Protein AF-A0A534K4I9-F1 (afdb_monomer)

Secondary structure (DSSP, 8-state):
--------------HHHHHHHHHHHHHHHHHHHHHHHHHHHHHHHHHHHHHHHHHHHHHHHHHHHHHHHHHHHHHHHHHHHHHHHHHHHHHHHHHHHHHHHHHHHHHHHHHHHHHHHHHHHHHHHHHHHHHHHHHHHHHHHHHHHHHHHHHHHHHHHHHHHHHHHHHHHHHHHHHHHHHHHHHHHHHHHHHHHHHHHHHHHHHHHHHHHHHHHHHHHHHHHHHHHHHHHHHHHHHHHHHHHHHHHHHHHHHHHHHHHHHHHHHHHHTTT-------------------------------------------SSSTTGGGGG--S----HHHHHHHHHHHHHHHHHHHHTT-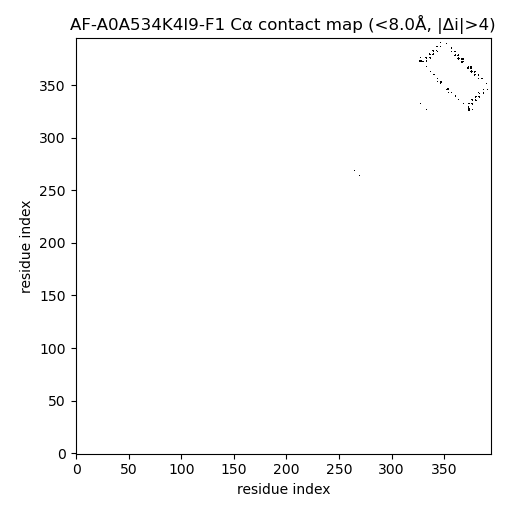--HHHHHHHHHHHHHHHTT-HHHHHHHHHHHHHHHHHHHHHT-

Mean predicted aligned error: 21.3 Å

pLDDT: mean 82.55, std 21.27, range [32.34, 98.69]

Solvent-accessible surface area (backbone atoms only — not comparable to full-atom values): 22653 Å² total; per-residue (Å²): 133,88,86,89,86,84,88,85,82,87,82,89,80,68,70,72,55,63,50,47,57,51,47,50,52,47,50,50,52,46,49,51,47,52,48,50,49,51,50,53,49,52,49,48,57,45,53,57,43,54,49,52,53,48,50,51,50,52,54,48,48,52,50,52,48,58,49,48,54,52,49,52,54,53,47,51,53,48,52,51,49,50,52,51,50,53,49,54,52,49,56,49,51,54,50,51,52,52,50,50,52,50,51,54,50,51,52,50,51,49,53,49,51,53,50,51,51,49,54,50,51,53,52,50,48,53,53,49,50,53,51,51,51,52,50,51,53,49,51,53,51,49,50,63,46,50,59,50,49,54,56,46,53,54,49,50,53,51,49,51,54,50,50,55,53,52,48,54,50,50,54,52,48,55,52,48,52,54,50,51,51,54,52,50,53,50,51,53,47,54,50,50,53,52,52,52,54,49,50,52,50,51,52,52,49,48,52,49,49,52,53,49,53,49,51,48,53,56,48,52,49,52,50,49,53,52,49,53,52,54,47,53,53,48,50,52,52,48,49,53,50,51,49,50,52,50,50,51,49,50,49,50,52,48,51,49,50,50,47,53,47,44,53,56,32,59,78,58,75,66,92,81,89,86,83,86,83,87,80,91,78,89,82,87,87,88,89,82,83,88,90,82,87,89,83,87,88,88,88,86,86,86,86,88,86,89,91,86,89,86,93,86,85,76,68,71,78,70,62,73,75,74,70,86,62,93,70,48,42,73,65,54,23,49,54,36,41,51,52,26,50,54,51,52,48,53,40,45,77,70,69,48,92,48,66,66,53,51,54,44,51,53,51,20,50,53,28,46,76,69,67,37,25,53,57,14,30,54,40,16,49,52,42,44,51,55,51,48,53,54,59,62,74,72,113

Foldseek 3Di:
DDDDDDDDDDDDDDPPVVVVVVVVVVVVVVVVVVVVVVVVVVVVVVVVVVVVVVVVVVVVVVVVVVVVVVVVVVVVVVVVVVVVVVVVVVVVVVVVVVVVVVVVVVVVVVVVVVVVVVVVVVVVVVVVVVVVVVVVVVVVVVVVVVVVVVVVVVVVVVVVVVVVVVVVVVVVVVVVVVVVVVVVVVVVVVVVVVVVVVVVVVVVVVVVVVVVVVVVVVVVVVVVVVVVVVVVVVVVVVVVVVVVVVVVVVVVVVVVVVVVVVVVVVVVDDDDDDDDDDDDDDDDDDDDDDDDDDDDDDDDDDDDDDDDDDDPDPCVVVVVPPPPDCPQDLVNLVVLLVVLVVLLVVCVVVVHDCPVVVVLNVVLVVCVVVVVSVSNNVSSVVSVVVSVVVVVVVD

Radius of gyration: 103.89 Å; Cα contacts (8 Å, |Δi|>4): 67; chains: 1; bounding box: 217×70×317 Å

Structure (mmCIF, N/CA/C/O backbone):
data_AF-A0A534K4I9-F1
#
_entry.id   AF-A0A534K4I9-F1
#
loop_
_atom_site.group_PDB
_atom_site.id
_atom_site.type_symbol
_atom_site.label_atom_id
_atom_site.label_alt_id
_atom_site.label_comp_id
_atom_site.label_asym_id
_atom_site.label_entity_id
_atom_site.label_seq_id
_atom_site.pdbx_PDB_ins_code
_atom_site.Cartn_x
_atom_site.Cartn_y
_atom_site.Cartn_z
_atom_site.occupancy
_atom_site.B_iso_or_equiv
_atom_site.auth_seq_id
_atom_site.auth_comp_id
_atom_site.auth_asym_id
_atom_site.auth_atom_id
_atom_site.pdbx_PDB_model_num
ATOM 1 N N . MET A 1 1 ? 110.512 30.887 -131.941 1.00 39.09 1 MET A N 1
ATOM 2 C CA . MET A 1 1 ? 111.313 30.288 -133.033 1.00 39.09 1 MET A CA 1
ATOM 3 C C . MET A 1 1 ? 110.376 30.205 -134.233 1.0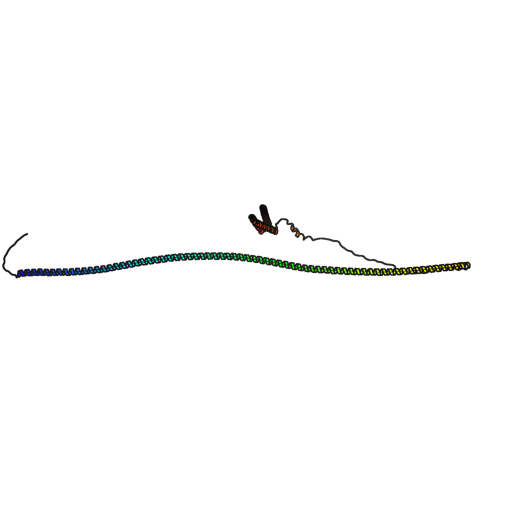0 39.09 1 MET A C 1
ATOM 5 O O . MET A 1 1 ? 109.252 29.772 -134.033 1.00 39.09 1 MET A O 1
ATOM 9 N N . ALA A 1 2 ? 110.631 30.918 -135.335 1.00 38.78 2 ALA A N 1
ATOM 10 C CA . ALA A 1 2 ? 111.640 30.595 -136.358 1.00 38.78 2 ALA A CA 1
ATOM 11 C C . ALA A 1 2 ? 111.267 29.278 -137.085 1.00 38.78 2 ALA A C 1
ATOM 13 O O . ALA A 1 2 ? 111.075 28.278 -136.405 1.00 38.78 2 ALA A O 1
ATOM 14 N N . ASP A 1 3 ? 111.152 29.192 -138.415 1.00 35.00 3 ASP A N 1
ATOM 15 C CA . ASP A 1 3 ? 111.373 30.181 -139.490 1.00 35.00 3 ASP A CA 1
ATOM 16 C C . ASP A 1 3 ? 110.808 29.635 -140.839 1.00 35.00 3 ASP A C 1
ATOM 18 O O . ASP A 1 3 ? 110.400 28.476 -140.903 1.00 35.00 3 ASP A O 1
ATOM 22 N N . LYS A 1 4 ? 110.906 30.440 -141.910 1.00 41.59 4 LYS A N 1
ATOM 23 C CA . LYS A 1 4 ? 110.920 30.107 -143.357 1.00 41.59 4 LYS A CA 1
ATOM 24 C C . LYS A 1 4 ? 109.640 30.226 -144.198 1.00 41.59 4 LYS A C 1
ATOM 26 O O . LYS A 1 4 ? 108.747 29.386 -144.216 1.00 41.59 4 LYS A O 1
ATOM 31 N N . VAL A 1 5 ? 109.699 31.269 -145.027 1.00 42.62 5 VAL A N 1
ATOM 32 C CA . VAL A 1 5 ? 108.927 31.567 -146.241 1.00 42.62 5 VAL A CA 1
ATOM 33 C C . VAL A 1 5 ? 109.542 30.856 -147.459 1.00 42.62 5 VAL A C 1
ATOM 35 O O . VAL A 1 5 ? 110.767 30.799 -147.557 1.00 42.62 5 VAL A O 1
ATOM 38 N N . ALA A 1 6 ? 108.721 30.425 -148.430 1.00 37.47 6 ALA A N 1
ATOM 39 C CA . ALA A 1 6 ? 109.135 30.271 -149.835 1.00 37.47 6 ALA A CA 1
ATOM 40 C C . ALA A 1 6 ? 107.943 30.351 -150.826 1.00 37.47 6 ALA A C 1
ATOM 42 O O . ALA A 1 6 ? 107.084 29.476 -150.877 1.00 37.47 6 ALA A O 1
ATOM 43 N N . THR A 1 7 ? 107.934 31.426 -151.613 1.00 39.12 7 THR A N 1
ATOM 44 C CA . THR A 1 7 ? 107.223 31.691 -152.889 1.00 39.12 7 THR A CA 1
ATOM 45 C C . THR A 1 7 ? 107.697 30.771 -154.038 1.00 39.12 7 THR A C 1
ATOM 47 O O . THR A 1 7 ? 108.807 30.262 -153.936 1.00 39.12 7 THR A O 1
ATOM 50 N N . ASP A 1 8 ? 107.058 30.587 -155.209 1.00 34.59 8 ASP A N 1
ATOM 51 C CA . ASP A 1 8 ? 105.730 30.912 -155.798 1.00 34.59 8 ASP A CA 1
ATOM 52 C C . ASP A 1 8 ? 105.644 30.214 -157.207 1.00 34.59 8 ASP A C 1
ATOM 54 O O . ASP A 1 8 ? 106.680 29.843 -157.755 1.00 34.59 8 ASP A O 1
ATOM 58 N N . ARG A 1 9 ? 104.445 30.115 -157.820 1.00 34.66 9 ARG A N 1
ATOM 59 C CA . ARG A 1 9 ? 104.123 29.835 -159.263 1.00 34.66 9 ARG A CA 1
ATOM 60 C C . ARG A 1 9 ? 104.106 28.395 -159.850 1.00 34.66 9 ARG A C 1
ATOM 62 O O . ARG A 1 9 ? 105.086 27.916 -160.402 1.00 34.66 9 ARG A O 1
ATOM 69 N N . ILE A 1 10 ? 102.902 27.790 -159.856 1.00 45.34 10 ILE A N 1
ATOM 70 C CA . ILE A 1 10 ? 101.988 27.601 -161.033 1.00 45.34 10 ILE A CA 1
ATOM 71 C C . ILE A 1 10 ? 102.648 27.099 -162.356 1.00 45.34 10 ILE A C 1
ATOM 73 O O . ILE A 1 10 ? 103.514 27.806 -162.868 1.00 45.34 10 ILE A O 1
ATOM 77 N N . PRO A 1 11 ? 102.179 25.987 -162.999 1.00 45.16 11 PRO A N 1
ATOM 78 C CA . PRO A 1 11 ? 100.778 25.888 -163.450 1.00 45.16 11 PRO A CA 1
ATOM 79 C C . PRO A 1 11 ? 100.016 24.541 -163.379 1.00 45.16 11 PRO A C 1
ATOM 81 O O . PRO A 1 11 ? 100.561 23.452 -163.504 1.00 45.16 11 PRO A O 1
ATOM 84 N N . ALA A 1 12 ? 98.686 24.705 -163.326 1.00 41.53 12 ALA A N 1
ATOM 85 C CA . ALA A 1 12 ? 97.636 23.875 -163.937 1.00 41.53 12 ALA A CA 1
ATOM 86 C C . ALA A 1 12 ? 97.659 22.347 -163.714 1.00 41.53 12 ALA A C 1
ATOM 88 O O . ALA A 1 12 ? 98.136 21.589 -164.556 1.00 41.53 12 ALA A O 1
ATOM 89 N N . THR A 1 13 ? 96.992 21.870 -162.655 1.00 37.50 13 THR A N 1
ATOM 90 C CA . THR A 1 13 ? 96.523 20.472 -162.583 1.00 37.50 13 THR A CA 1
ATOM 91 C C . THR A 1 13 ? 95.331 20.281 -161.634 1.00 37.50 13 THR A C 1
ATOM 93 O O . THR A 1 13 ? 95.346 20.707 -160.486 1.00 37.50 13 THR A O 1
ATOM 96 N N . ASP A 1 14 ? 94.309 19.606 -162.161 1.00 45.06 14 ASP A N 1
ATOM 97 C CA . ASP A 1 14 ? 93.316 18.758 -161.486 1.00 45.06 14 ASP A CA 1
ATOM 98 C C . ASP A 1 14 ? 92.574 19.261 -160.216 1.00 45.06 14 ASP A C 1
ATOM 100 O O . ASP A 1 14 ? 92.913 18.979 -159.060 1.00 45.06 14 ASP A O 1
ATOM 104 N N . ILE A 1 15 ? 91.421 19.896 -160.462 1.00 50.84 15 ILE A N 1
ATOM 105 C CA . ILE A 1 15 ? 90.405 20.299 -159.469 1.00 50.84 15 ILE A CA 1
ATOM 106 C C . ILE A 1 15 ? 89.920 19.109 -158.604 1.00 50.84 15 ILE A C 1
ATOM 108 O O . ILE A 1 15 ? 89.496 19.307 -157.458 1.00 50.84 15 ILE A O 1
ATOM 112 N N . GLY A 1 16 ? 90.030 17.866 -159.093 1.00 50.56 16 GLY A N 1
ATOM 113 C CA . GLY A 1 16 ? 89.572 16.659 -158.401 1.00 50.56 16 GLY A CA 1
ATOM 114 C C . GLY A 1 16 ? 90.305 16.333 -157.092 1.00 50.56 16 GLY A C 1
ATOM 115 O O . GLY A 1 16 ? 89.801 15.526 -156.306 1.00 50.56 16 GLY A O 1
ATOM 116 N N . SER A 1 17 ? 91.467 16.938 -156.820 1.00 55.50 17 SER A N 1
ATOM 117 C CA . SER A 1 17 ? 92.197 16.767 -155.550 1.00 55.50 17 SER A CA 1
ATOM 118 C C . SER A 1 17 ? 91.697 17.724 -154.458 1.00 55.50 17 SER A C 1
ATOM 120 O O . SER A 1 17 ? 91.323 17.296 -153.364 1.00 55.50 17 SER A O 1
ATOM 122 N N . ALA A 1 18 ? 91.570 19.018 -154.774 1.00 55.69 18 ALA A N 1
ATOM 123 C CA . ALA A 1 18 ? 91.072 20.027 -153.834 1.00 55.69 18 ALA A CA 1
ATOM 124 C C . ALA A 1 18 ? 89.593 19.810 -153.463 1.00 55.69 18 ALA A C 1
ATOM 126 O O . ALA A 1 18 ? 89.197 20.060 -152.321 1.00 55.69 18 ALA A O 1
ATOM 127 N N . VAL A 1 19 ? 88.785 19.290 -154.397 1.00 60.03 19 VAL A N 1
ATOM 128 C CA . VAL A 1 19 ? 87.415 18.843 -154.104 1.00 60.03 19 VAL A CA 1
ATOM 129 C C . VAL A 1 19 ? 87.429 17.635 -153.167 1.00 60.03 19 VAL A C 1
ATOM 131 O O . VAL A 1 19 ? 86.682 17.650 -152.198 1.00 60.03 19 VAL A O 1
ATOM 134 N N . ARG A 1 20 ? 88.314 16.643 -153.355 1.00 62.91 20 ARG A N 1
ATOM 135 C CA . ARG A 1 20 ? 88.443 15.512 -152.416 1.00 62.91 20 ARG A CA 1
ATOM 136 C C . ARG A 1 20 ? 88.857 15.956 -151.013 1.00 62.91 20 ARG A C 1
ATOM 138 O O . ARG A 1 20 ? 88.218 15.537 -150.059 1.00 62.91 20 ARG A O 1
ATOM 145 N N . ALA A 1 21 ? 89.819 16.867 -150.870 1.00 65.56 21 ALA A N 1
ATOM 146 C CA . ALA A 1 21 ? 90.198 17.406 -149.559 1.00 65.56 21 ALA A CA 1
ATOM 147 C C . ALA A 1 21 ? 89.078 18.237 -148.895 1.00 65.56 21 ALA A C 1
ATOM 149 O O . ALA A 1 21 ? 88.920 18.197 -147.676 1.00 65.56 21 ALA A O 1
ATOM 150 N N . LYS A 1 22 ? 88.265 18.970 -149.674 1.00 65.69 22 LYS A N 1
ATOM 151 C CA . LYS A 1 22 ? 87.056 19.637 -149.155 1.00 65.69 22 LYS A CA 1
ATOM 152 C C . LYS A 1 22 ? 85.932 18.656 -148.821 1.00 65.69 22 LYS A C 1
ATOM 154 O O . LYS A 1 22 ? 85.224 18.905 -147.858 1.00 65.69 22 LYS A O 1
ATOM 159 N N . VAL A 1 23 ? 85.774 17.567 -149.572 1.00 75.62 23 VAL A N 1
ATOM 160 C CA . VAL A 1 23 ? 84.793 16.504 -149.299 1.00 75.62 23 VAL A CA 1
ATOM 161 C C . VAL A 1 23 ? 85.189 15.704 -148.061 1.00 75.62 23 VAL A C 1
ATOM 163 O O . VAL A 1 23 ? 84.326 15.445 -147.238 1.00 75.62 23 VAL A O 1
ATOM 166 N N . GLU A 1 24 ? 86.469 15.386 -147.863 1.00 72.94 24 GLU A N 1
ATOM 167 C CA . GLU A 1 24 ? 86.951 14.767 -146.621 1.00 72.94 24 GLU A CA 1
ATOM 168 C C . GLU A 1 24 ? 86.789 15.718 -145.429 1.00 72.94 24 GLU A C 1
ATOM 170 O O . GLU A 1 24 ? 86.192 15.321 -144.439 1.00 72.94 24 GLU A O 1
ATOM 175 N N . ARG A 1 25 ? 87.142 17.009 -145.544 1.00 73.81 25 ARG A N 1
ATOM 176 C CA . ARG A 1 25 ? 86.831 17.989 -144.480 1.00 73.81 25 ARG A CA 1
ATOM 177 C C . ARG A 1 25 ? 85.335 18.194 -144.247 1.00 73.81 25 ARG A C 1
ATOM 179 O O . ARG A 1 25 ? 84.945 18.496 -143.128 1.00 73.81 25 ARG A O 1
ATOM 186 N N . LEU A 1 26 ? 84.493 18.057 -145.273 1.00 75.00 26 LEU A N 1
ATOM 187 C CA . LEU A 1 26 ? 83.036 18.082 -145.115 1.00 75.00 26 LEU A CA 1
ATOM 188 C C . LEU A 1 26 ? 82.521 16.801 -144.461 1.00 75.00 26 LEU A C 1
ATOM 190 O O . LEU A 1 26 ? 81.597 16.898 -143.670 1.00 75.00 26 LEU A O 1
ATOM 194 N N . LYS A 1 27 ? 83.129 15.636 -144.712 1.00 77.25 27 LYS A N 1
ATOM 195 C CA . LYS A 1 27 ? 82.841 14.391 -143.987 1.00 77.25 27 LYS A CA 1
ATOM 196 C C . LYS A 1 27 ? 83.337 14.432 -142.545 1.00 77.25 27 LYS A C 1
ATOM 198 O O . LYS A 1 27 ? 82.639 13.923 -141.685 1.00 77.25 27 LYS A O 1
ATOM 203 N N . GLU A 1 28 ? 84.487 15.043 -142.263 1.00 75.69 28 GLU A N 1
ATOM 204 C CA . GLU A 1 28 ? 84.975 15.284 -140.898 1.00 75.69 28 GLU A CA 1
ATOM 205 C C . GLU A 1 28 ? 84.104 16.313 -140.172 1.00 75.69 28 GLU A C 1
ATOM 207 O O . GLU A 1 28 ? 83.749 16.115 -139.018 1.00 75.69 28 GLU A O 1
ATOM 212 N N . ALA A 1 29 ? 83.695 17.395 -140.841 1.00 76.56 29 ALA A N 1
ATOM 213 C CA . ALA A 1 29 ? 82.747 18.349 -140.275 1.00 76.56 29 ALA A CA 1
ATOM 214 C C . ALA A 1 29 ? 81.366 17.708 -140.073 1.00 76.56 29 ALA A C 1
ATOM 216 O O . ALA A 1 29 ? 80.734 17.942 -139.050 1.00 76.56 29 ALA A O 1
ATOM 217 N N . GLN A 1 30 ? 80.910 16.864 -141.002 1.00 80.88 30 GLN A N 1
ATOM 218 C CA . GLN A 1 30 ? 79.664 16.113 -140.875 1.00 80.88 30 GLN A CA 1
ATOM 219 C C . GLN A 1 30 ? 79.759 15.062 -139.766 1.00 80.88 30 GLN A C 1
ATOM 221 O O . GLN A 1 30 ? 78.826 14.961 -138.981 1.00 80.88 30 GLN A O 1
ATOM 226 N N . SER A 1 31 ? 80.871 14.337 -139.624 1.00 80.44 31 SER A N 1
ATOM 227 C CA . SER A 1 31 ? 81.056 13.373 -138.537 1.00 80.44 31 SER A CA 1
ATOM 228 C C . SER A 1 31 ? 81.194 14.069 -137.183 1.00 80.44 31 SER A C 1
ATOM 230 O O . SER A 1 31 ? 80.620 13.589 -136.214 1.00 80.44 31 SER A O 1
ATOM 232 N N . GLN A 1 32 ? 81.835 15.242 -137.111 1.00 80.62 32 GLN A N 1
ATOM 233 C CA . GLN A 1 32 ? 81.838 16.102 -135.921 1.00 80.62 32 GLN A CA 1
ATOM 234 C C . GLN A 1 32 ? 80.453 16.681 -135.611 1.00 80.62 32 GLN A C 1
ATOM 236 O O . GLN A 1 32 ? 80.100 16.793 -134.440 1.00 80.62 32 GLN A O 1
ATOM 241 N N . ILE A 1 33 ? 79.649 17.035 -136.619 1.00 80.94 33 ILE A N 1
ATOM 242 C CA . ILE A 1 33 ? 78.260 17.483 -136.433 1.00 80.94 33 ILE A CA 1
ATOM 243 C C . ILE A 1 33 ? 77.385 16.315 -135.971 1.00 80.94 33 ILE A C 1
ATOM 245 O O . ILE A 1 33 ? 76.635 16.478 -135.016 1.00 80.94 33 ILE A O 1
ATOM 249 N N . GLU A 1 34 ? 77.494 15.131 -136.571 1.00 81.81 34 GLU A N 1
ATOM 250 C CA . GLU A 1 34 ? 76.785 13.922 -136.141 1.00 81.81 34 GLU A CA 1
ATOM 251 C C . GLU A 1 34 ? 77.225 13.478 -134.740 1.00 81.81 34 GLU A C 1
ATOM 253 O O . GLU A 1 34 ? 76.387 13.075 -133.935 1.00 81.81 34 GLU A O 1
ATOM 258 N N . GLN A 1 35 ? 78.515 13.590 -134.416 1.00 84.56 35 GLN A N 1
ATOM 259 C CA . GLN A 1 35 ? 79.047 13.315 -133.086 1.00 84.56 35 GLN A CA 1
ATOM 260 C C . GLN A 1 35 ? 78.531 14.336 -132.068 1.00 84.56 35 GLN A C 1
ATOM 262 O O . GLN A 1 35 ? 77.962 13.923 -131.065 1.00 84.56 35 GLN A O 1
ATOM 267 N N . ARG A 1 36 ? 78.601 15.644 -132.347 1.00 81.81 36 ARG A N 1
ATOM 268 C CA . ARG A 1 36 ? 78.004 16.673 -131.479 1.00 81.81 36 ARG A CA 1
ATOM 269 C C . ARG A 1 36 ? 76.491 16.556 -131.369 1.00 81.81 36 ARG A C 1
ATOM 271 O O . ARG A 1 36 ? 75.944 16.858 -130.320 1.00 81.81 36 ARG A O 1
ATOM 278 N N . THR A 1 37 ? 75.802 16.102 -132.413 1.00 83.31 37 THR A N 1
ATOM 279 C CA . THR A 1 37 ? 74.356 15.841 -132.365 1.00 83.31 37 THR A CA 1
ATOM 280 C C . THR A 1 37 ? 74.072 14.666 -131.430 1.00 83.31 37 THR A C 1
ATOM 282 O O . THR A 1 37 ? 73.185 14.775 -130.593 1.00 83.31 37 THR A O 1
ATOM 285 N N . LYS A 1 38 ? 74.872 13.590 -131.487 1.00 85.88 38 LYS A N 1
ATOM 286 C CA . LYS A 1 38 ? 74.803 12.467 -130.536 1.00 85.88 38 LYS A CA 1
ATOM 287 C C . LYS A 1 38 ? 75.168 12.894 -129.111 1.00 85.88 38 LYS A C 1
ATOM 289 O O . LYS A 1 38 ? 74.489 12.475 -128.185 1.00 85.88 38 LYS A O 1
ATOM 294 N N . GLU A 1 39 ? 76.182 13.737 -128.926 1.00 84.25 39 GLU A N 1
ATOM 295 C CA . GLU A 1 39 ? 76.569 14.298 -127.621 1.00 84.25 39 GLU A CA 1
ATOM 296 C C . GLU A 1 39 ? 75.441 15.168 -127.045 1.00 84.25 39 GLU A C 1
ATOM 298 O O . GLU A 1 39 ? 75.003 14.915 -125.929 1.00 84.25 39 GLU A O 1
ATOM 303 N N . ILE A 1 40 ? 74.870 16.088 -127.831 1.00 85.94 40 ILE A N 1
ATOM 304 C CA . ILE A 1 40 ? 73.697 16.899 -127.454 1.00 85.94 40 ILE A CA 1
ATOM 305 C C . ILE A 1 40 ? 72.473 16.017 -127.176 1.00 85.94 40 ILE A C 1
ATOM 307 O O . ILE A 1 40 ? 71.676 16.333 -126.295 1.00 85.94 40 ILE A O 1
ATOM 311 N N . GLU A 1 41 ? 72.281 14.914 -127.901 1.00 87.31 41 GLU A N 1
ATOM 312 C CA . GLU A 1 41 ? 71.164 13.999 -127.655 1.00 87.31 41 GLU A CA 1
ATOM 313 C C . GLU A 1 41 ? 71.379 13.152 -126.389 1.00 87.31 41 GLU A C 1
ATOM 315 O O . GLU A 1 41 ? 70.431 12.927 -125.637 1.00 87.31 41 GLU A O 1
ATOM 320 N N . VAL A 1 42 ? 72.618 12.749 -126.093 1.00 89.44 42 VAL A N 1
ATOM 321 C CA . VAL A 1 42 ? 73.005 12.125 -124.817 1.00 89.44 42 VAL A CA 1
ATOM 322 C C . VAL A 1 42 ? 72.840 13.115 -123.661 1.00 89.44 42 VAL A C 1
ATOM 324 O O . VAL A 1 42 ? 72.261 12.749 -122.642 1.00 89.44 42 VAL A O 1
ATOM 327 N N . GLU A 1 43 ? 73.257 14.372 -123.821 1.00 88.25 43 GLU A N 1
ATOM 328 C CA . GLU A 1 43 ? 73.060 15.437 -122.831 1.00 88.25 43 GLU A CA 1
ATOM 329 C C . GLU A 1 43 ? 71.581 15.773 -122.626 1.00 88.25 43 GLU A C 1
ATOM 331 O O . GLU A 1 43 ? 71.157 15.931 -121.487 1.00 88.25 43 GLU A O 1
ATOM 336 N N . ARG A 1 44 ? 70.759 15.808 -123.682 1.00 88.69 44 ARG A N 1
ATOM 337 C CA . ARG A 1 44 ? 69.298 15.959 -123.558 1.00 88.69 44 ARG A CA 1
ATOM 338 C C . ARG A 1 44 ? 68.682 14.788 -122.804 1.00 88.69 44 ARG A C 1
ATOM 340 O O . ARG A 1 44 ? 67.966 15.013 -121.838 1.00 88.69 44 ARG A O 1
ATOM 347 N N . ARG A 1 45 ? 69.012 13.545 -123.173 1.00 89.12 45 ARG A N 1
ATOM 348 C CA . ARG A 1 45 ? 68.539 12.343 -122.460 1.00 89.12 45 ARG A CA 1
ATOM 349 C C . ARG A 1 45 ? 69.002 12.317 -121.001 1.00 89.12 45 ARG A C 1
ATOM 351 O O . ARG A 1 45 ? 68.256 11.825 -120.157 1.00 89.12 45 ARG A O 1
ATOM 358 N N . ARG A 1 46 ? 70.191 12.858 -120.707 1.00 92.31 46 ARG A N 1
ATOM 359 C CA . ARG A 1 46 ? 70.710 13.051 -119.348 1.00 92.31 46 ARG A CA 1
ATOM 360 C C . ARG A 1 46 ? 69.922 14.120 -118.597 1.00 92.31 46 ARG A C 1
ATOM 362 O O . ARG A 1 46 ? 69.380 13.794 -117.557 1.00 92.31 46 ARG A O 1
ATOM 369 N N . LEU A 1 47 ? 69.760 15.324 -119.146 1.00 90.94 47 LEU A N 1
ATOM 370 C CA . LEU A 1 47 ? 68.979 16.410 -118.537 1.00 90.94 47 LEU A CA 1
ATOM 371 C C . LEU A 1 47 ? 67.505 16.035 -118.333 1.00 90.94 47 LEU A C 1
ATOM 373 O O . LEU A 1 47 ? 66.911 16.410 -117.330 1.00 90.94 47 LEU A O 1
ATOM 377 N N . ASP A 1 48 ? 66.909 15.273 -119.249 1.00 91.12 48 ASP A N 1
ATOM 378 C CA . ASP A 1 48 ? 65.555 14.738 -119.089 1.00 91.12 48 ASP A CA 1
ATOM 379 C C . ASP A 1 48 ? 65.520 13.557 -118.100 1.00 91.12 48 ASP A C 1
ATOM 381 O O . ASP A 1 48 ? 64.467 13.250 -117.547 1.00 91.12 48 ASP A O 1
ATOM 385 N N . GLY A 1 49 ? 66.645 12.877 -117.857 1.00 92.88 49 GLY A N 1
ATOM 386 C CA . GLY A 1 49 ? 66.848 11.977 -116.715 1.00 92.88 49 GLY A CA 1
ATOM 387 C C . GLY A 1 49 ? 66.887 12.757 -115.402 1.00 92.88 49 GLY A C 1
ATOM 388 O O . GLY A 1 49 ? 65.990 12.592 -114.583 1.00 92.88 49 GLY A O 1
ATOM 389 N N . ASP A 1 50 ? 67.835 13.687 -115.276 1.00 91.88 50 ASP A N 1
ATOM 390 C CA . ASP A 1 50 ? 68.039 14.564 -114.120 1.00 91.88 50 ASP A CA 1
ATOM 391 C C . ASP A 1 50 ? 66.743 15.314 -113.742 1.00 91.88 50 ASP A C 1
ATOM 393 O O . ASP A 1 50 ? 66.398 15.396 -112.569 1.00 91.88 50 ASP A O 1
ATOM 397 N N . ARG A 1 51 ? 65.958 15.792 -114.721 1.00 93.19 51 ARG A N 1
ATOM 398 C CA . ARG A 1 51 ? 64.625 16.392 -114.497 1.00 93.19 51 ARG A CA 1
ATOM 399 C C . ARG A 1 51 ? 63.600 15.414 -113.934 1.00 93.19 51 ARG A C 1
ATOM 401 O O . ARG A 1 51 ? 62.844 15.792 -113.048 1.00 93.19 51 ARG A O 1
ATOM 408 N N . ARG A 1 52 ? 63.543 14.179 -114.445 1.00 93.38 52 ARG A N 1
ATOM 409 C CA . ARG A 1 52 ? 62.639 13.144 -113.911 1.00 93.38 52 ARG A CA 1
ATOM 410 C C . ARG A 1 52 ? 63.064 12.713 -112.512 1.00 93.38 52 ARG A C 1
ATOM 412 O O . ARG A 1 52 ? 62.202 12.419 -111.693 1.00 93.38 52 ARG A O 1
ATOM 419 N N . ASP A 1 53 ? 64.361 12.692 -112.232 1.00 93.06 53 ASP A N 1
ATOM 420 C CA . ASP A 1 53 ? 64.886 12.353 -110.913 1.00 93.06 53 ASP A CA 1
ATOM 421 C C . ASP A 1 53 ? 64.648 13.496 -109.910 1.00 93.06 53 ASP A C 1
ATOM 423 O O . ASP A 1 53 ? 64.197 13.227 -108.800 1.00 93.06 53 ASP A O 1
ATOM 427 N N . LEU A 1 54 ? 64.811 14.762 -110.319 1.00 93.19 54 LEU A N 1
ATOM 428 C CA . LEU A 1 54 ? 64.396 15.936 -109.538 1.00 93.19 54 LEU A CA 1
ATOM 429 C C . LEU A 1 54 ? 62.889 15.939 -109.267 1.00 93.19 54 LEU A C 1
ATOM 431 O O . LEU A 1 54 ? 62.495 16.097 -108.118 1.00 93.19 54 LEU A O 1
ATOM 435 N N . GLN A 1 55 ? 62.048 15.679 -110.273 1.00 93.94 55 GLN A N 1
ATOM 436 C CA . GLN A 1 55 ? 60.598 15.592 -110.079 1.00 93.94 55 GLN A CA 1
ATOM 437 C C . GLN A 1 55 ? 60.228 14.472 -109.089 1.00 93.94 55 GLN A C 1
ATOM 439 O O . GLN A 1 55 ? 59.412 14.687 -108.198 1.00 93.94 55 GLN A O 1
ATOM 444 N N . ARG A 1 56 ? 60.871 13.297 -109.168 1.00 94.38 56 ARG A N 1
ATOM 445 C CA . ARG A 1 56 ? 60.690 12.232 -108.161 1.00 94.38 56 ARG A CA 1
ATOM 446 C C . ARG A 1 56 ? 61.159 12.655 -106.769 1.00 94.38 56 ARG A C 1
ATOM 448 O O . ARG A 1 56 ? 60.558 12.226 -105.790 1.00 94.38 56 ARG A O 1
ATOM 455 N N . MET A 1 57 ? 62.222 13.455 -106.658 1.00 93.69 57 MET A N 1
ATOM 456 C CA . MET A 1 57 ? 62.664 14.010 -105.373 1.00 93.69 57 MET A CA 1
ATOM 457 C C . MET A 1 57 ? 61.666 15.038 -104.828 1.00 93.69 57 MET A C 1
ATOM 459 O O . MET A 1 57 ? 61.384 15.008 -103.637 1.00 93.69 57 MET A O 1
ATOM 463 N N . GLU A 1 58 ? 61.089 15.898 -105.669 1.00 94.50 58 GLU A N 1
ATOM 464 C CA . GLU A 1 58 ? 60.030 16.843 -105.284 1.00 94.50 58 GLU A CA 1
ATOM 465 C C . GLU A 1 58 ? 58.762 16.105 -104.822 1.00 94.50 58 GLU A C 1
ATOM 467 O O . GLU A 1 58 ? 58.246 16.387 -103.742 1.00 94.50 58 GLU A O 1
ATOM 472 N N . GLU A 1 59 ? 58.311 15.094 -105.570 1.00 94.94 59 GLU A N 1
ATOM 473 C CA . GLU A 1 59 ? 57.189 14.221 -105.191 1.00 94.94 59 GLU A CA 1
ATOM 474 C C . GLU A 1 59 ? 57.478 13.454 -103.880 1.00 94.94 59 GLU A C 1
ATOM 476 O O . GLU A 1 59 ? 56.614 13.351 -103.002 1.00 94.94 59 GLU A O 1
ATOM 481 N N . ALA A 1 60 ? 58.707 12.963 -103.686 1.00 95.31 60 ALA A N 1
ATOM 482 C CA . ALA A 1 60 ? 59.134 12.325 -102.438 1.00 95.31 60 ALA A CA 1
ATOM 483 C C . ALA A 1 60 ? 59.180 13.311 -101.252 1.00 95.31 60 ALA A C 1
ATOM 485 O O . ALA A 1 60 ? 58.792 12.961 -100.139 1.00 95.31 60 ALA A O 1
ATOM 486 N N . LEU A 1 61 ? 59.617 14.553 -101.469 1.00 94.50 61 LEU A N 1
ATOM 487 C CA . LEU A 1 61 ? 59.639 15.585 -100.431 1.00 94.50 61 LEU A CA 1
ATOM 488 C C . LEU A 1 61 ? 58.227 16.042 -100.050 1.00 94.50 61 LEU A C 1
ATOM 490 O O . LEU A 1 61 ? 57.949 16.191 -98.862 1.00 94.50 61 LEU A O 1
ATOM 494 N N . GLU A 1 62 ? 57.318 16.207 -101.013 1.00 95.81 62 GLU A N 1
ATOM 495 C CA . GLU A 1 62 ? 55.932 16.588 -100.718 1.00 95.81 62 GLU A CA 1
ATOM 496 C C . GLU A 1 62 ? 55.160 15.437 -100.047 1.00 95.81 62 GLU A C 1
ATOM 498 O O . GLU A 1 62 ? 54.385 15.676 -99.120 1.00 95.81 62 GLU A O 1
ATOM 503 N N . THR A 1 63 ? 55.426 14.173 -100.411 1.00 95.62 63 THR A N 1
ATOM 504 C CA . THR A 1 63 ? 54.876 13.026 -99.661 1.00 95.62 63 THR A CA 1
ATOM 505 C C . THR A 1 63 ? 55.402 12.988 -98.225 1.00 95.62 63 THR A C 1
ATOM 507 O O . THR A 1 63 ? 54.577 12.934 -97.310 1.00 95.62 63 THR A O 1
ATOM 510 N N . LEU A 1 64 ? 56.718 13.118 -98.003 1.00 94.75 64 LEU A N 1
ATOM 511 C CA . LEU A 1 64 ? 57.320 13.199 -96.661 1.00 94.75 64 LEU A CA 1
ATOM 512 C C . LEU A 1 64 ? 56.769 14.367 -95.833 1.00 94.75 64 LEU A C 1
ATOM 514 O O . LEU A 1 64 ? 56.469 14.183 -94.654 1.00 94.75 64 LEU A O 1
ATOM 518 N N . LYS A 1 65 ? 56.584 15.542 -96.439 1.00 96.19 65 LYS A N 1
ATOM 519 C CA . LYS A 1 65 ? 55.946 16.703 -95.805 1.00 96.19 65 LYS A CA 1
ATOM 520 C C . LYS A 1 65 ? 54.502 16.396 -95.407 1.00 96.19 65 LYS A C 1
ATOM 522 O O . LYS A 1 65 ? 54.161 16.546 -94.240 1.00 96.19 65 LYS A O 1
ATOM 527 N N . SER A 1 66 ? 53.705 15.819 -96.310 1.00 95.88 66 SER A N 1
ATOM 528 C CA . SER A 1 66 ? 52.333 15.399 -95.994 1.00 95.88 66 SER A CA 1
ATOM 529 C C . SER A 1 66 ? 52.260 14.313 -94.909 1.00 95.88 66 SER A C 1
ATOM 531 O O . SER A 1 66 ? 51.243 14.191 -94.228 1.00 95.88 66 SER A O 1
ATOM 533 N N . GLU A 1 67 ? 53.298 13.483 -94.754 1.00 95.88 67 GLU A N 1
ATOM 534 C CA . GLU A 1 67 ? 53.394 12.540 -93.640 1.00 95.88 67 GLU A CA 1
ATOM 535 C C . GLU A 1 67 ? 53.814 13.215 -92.332 1.00 95.88 67 GLU A C 1
ATOM 537 O O . GLU A 1 67 ? 53.357 12.787 -91.276 1.00 95.88 67 GLU A O 1
ATOM 542 N N . LEU A 1 68 ? 54.687 14.226 -92.375 1.00 95.12 68 LEU A N 1
ATOM 543 C CA . LEU A 1 68 ? 55.065 15.017 -91.202 1.00 95.12 68 LEU A CA 1
ATOM 544 C C . LEU A 1 68 ? 53.869 15.812 -90.677 1.00 95.12 68 LEU A C 1
ATOM 546 O O . LEU A 1 68 ? 53.555 15.670 -89.502 1.00 95.12 68 LEU A O 1
ATOM 550 N N . ASP A 1 69 ? 53.123 16.500 -91.544 1.00 96.19 69 ASP A N 1
ATOM 551 C CA . ASP A 1 69 ? 51.895 17.212 -91.163 1.00 96.19 69 ASP A CA 1
ATOM 552 C C . ASP A 1 69 ? 50.890 16.252 -90.487 1.00 96.19 69 ASP A C 1
ATOM 554 O O . ASP A 1 69 ? 50.379 16.520 -89.399 1.00 96.19 69 ASP A O 1
ATOM 558 N N . LYS A 1 70 ? 50.691 15.053 -91.060 1.00 96.69 70 LYS A N 1
ATOM 559 C CA . LYS A 1 70 ? 49.874 13.991 -90.440 1.00 96.69 70 LYS A CA 1
ATOM 560 C C . LYS A 1 70 ? 50.449 13.499 -89.111 1.00 96.69 70 LYS A C 1
ATOM 562 O O . LYS A 1 70 ? 49.674 13.137 -88.229 1.00 96.69 70 LYS A O 1
ATOM 567 N N . ARG A 1 71 ? 51.772 13.397 -88.952 1.00 95.94 71 ARG A N 1
ATOM 568 C CA . ARG A 1 71 ? 52.399 12.998 -87.677 1.00 95.94 71 ARG A CA 1
ATOM 569 C C . ARG A 1 71 ? 52.175 14.072 -86.617 1.00 95.94 71 ARG A C 1
ATOM 571 O O . ARG A 1 71 ? 51.775 13.712 -85.516 1.00 95.94 71 ARG A O 1
ATOM 578 N N . ASP A 1 72 ? 52.336 15.344 -86.961 1.00 96.94 72 ASP A N 1
ATOM 579 C CA . ASP A 1 72 ? 52.134 16.472 -86.051 1.00 96.94 72 ASP A CA 1
ATOM 580 C C . ASP A 1 72 ? 50.668 16.607 -85.627 1.00 96.94 72 ASP A C 1
ATOM 582 O O . ASP A 1 72 ? 50.390 16.788 -84.444 1.00 96.94 72 ASP A O 1
ATOM 586 N N . ASP A 1 73 ? 49.709 16.436 -86.540 1.00 96.50 73 ASP A N 1
ATOM 587 C CA . ASP A 1 73 ? 48.283 16.441 -86.187 1.00 96.50 73 ASP A CA 1
ATOM 588 C C . ASP A 1 73 ? 47.889 15.224 -85.329 1.00 96.50 73 ASP A C 1
ATOM 590 O O . ASP A 1 73 ? 47.138 15.363 -84.362 1.00 96.50 73 ASP A O 1
ATOM 594 N N . ASN A 1 74 ? 48.462 14.042 -85.594 1.00 96.75 74 ASN A N 1
ATOM 595 C CA . ASN A 1 74 ? 48.305 12.876 -84.715 1.00 96.75 74 ASN A CA 1
ATOM 596 C C . ASN A 1 74 ? 48.952 13.087 -83.331 1.00 96.75 74 ASN A C 1
ATOM 598 O O . ASN A 1 74 ? 48.439 12.571 -82.338 1.00 96.75 74 ASN A O 1
ATOM 602 N N . LEU A 1 75 ? 50.071 13.815 -83.244 1.00 96.25 75 LEU A N 1
ATOM 603 C CA . LEU A 1 75 ? 50.708 14.163 -81.971 1.00 96.25 75 LEU A CA 1
ATOM 604 C C . LEU A 1 75 ? 49.845 15.153 -81.183 1.00 96.25 75 LEU A C 1
ATOM 606 O O . LEU A 1 75 ? 49.547 14.864 -80.029 1.00 96.25 75 LEU A O 1
ATOM 610 N N . LYS A 1 76 ? 49.344 16.226 -81.810 1.00 96.75 76 LYS A N 1
ATOM 611 C CA . LYS A 1 76 ? 48.395 17.168 -81.183 1.00 96.75 76 LYS A CA 1
ATOM 612 C C . LYS A 1 76 ? 47.144 16.452 -80.672 1.00 96.75 76 LYS A C 1
ATOM 614 O O . LYS A 1 76 ? 46.776 16.629 -79.517 1.00 96.75 76 LYS A O 1
ATOM 619 N N . SER A 1 77 ? 46.539 15.577 -81.482 1.00 96.25 77 SER A N 1
ATOM 620 C CA . SER A 1 77 ? 45.374 14.781 -81.062 1.00 96.25 77 SER A CA 1
ATOM 621 C C . SER A 1 77 ? 45.688 13.908 -79.841 1.00 96.25 77 SER A C 1
ATOM 623 O O . SER A 1 77 ? 44.879 13.820 -78.922 1.00 96.25 77 SER A O 1
ATOM 625 N N . ARG A 1 78 ? 46.881 13.298 -79.783 1.00 95.88 78 ARG A N 1
ATOM 626 C CA . ARG A 1 78 ? 47.330 12.518 -78.616 1.00 95.88 78 ARG A CA 1
ATOM 627 C C . ARG A 1 78 ? 47.632 13.383 -77.396 1.00 95.88 78 ARG A C 1
ATOM 629 O O . ARG A 1 78 ? 47.373 12.949 -76.279 1.00 95.88 78 ARG A O 1
ATOM 636 N N . GLU A 1 79 ? 48.172 14.584 -77.576 1.00 96.19 79 GLU A N 1
ATOM 637 C CA . GLU A 1 79 ? 48.388 15.546 -76.490 1.00 96.19 79 GLU A CA 1
ATOM 638 C C . GLU A 1 79 ? 47.054 16.036 -75.910 1.00 96.19 79 GLU A C 1
ATOM 640 O O . GLU A 1 79 ? 46.896 16.075 -74.689 1.00 96.19 79 GLU A O 1
ATOM 645 N N . GLU A 1 80 ? 46.062 16.315 -76.759 1.00 96.69 80 GLU A N 1
ATOM 646 C CA . GLU A 1 80 ? 44.695 16.640 -76.342 1.00 96.69 80 GLU A CA 1
ATOM 647 C C . GLU A 1 80 ? 44.016 15.459 -75.629 1.00 96.69 80 GLU A C 1
ATOM 649 O O . GLU A 1 80 ? 43.420 15.650 -74.567 1.00 96.69 80 GLU A O 1
ATOM 654 N N . GLU A 1 81 ? 44.145 14.231 -76.141 1.00 96.81 81 GLU A N 1
ATOM 655 C CA . GLU A 1 81 ? 43.669 13.007 -75.476 1.00 96.81 81 GLU A CA 1
ATOM 656 C C . GLU A 1 81 ? 44.326 12.802 -74.104 1.00 96.81 81 GLU A C 1
ATOM 658 O O . GLU A 1 81 ? 43.624 12.552 -73.121 1.00 96.81 81 GLU A O 1
ATOM 6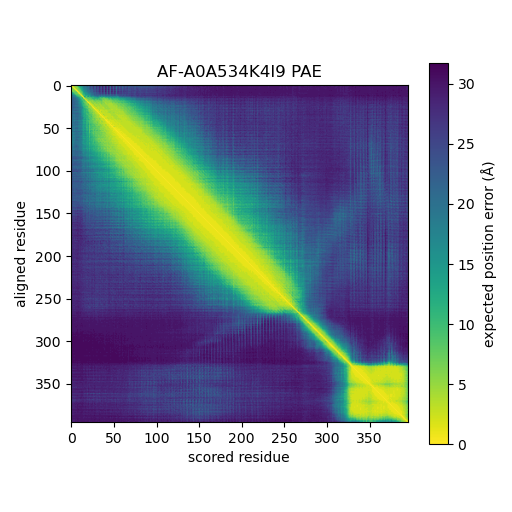63 N N . LEU A 1 82 ? 45.651 12.959 -74.000 1.00 96.88 82 LEU A N 1
ATOM 664 C CA . LEU A 1 82 ? 46.385 12.855 -72.735 1.00 96.88 82 LEU A CA 1
ATOM 665 C C . LEU A 1 82 ? 45.970 13.949 -71.748 1.00 96.88 82 LEU A C 1
ATOM 667 O O . LEU A 1 82 ? 45.754 13.657 -70.571 1.00 96.88 82 LEU A O 1
ATOM 671 N N . HIS A 1 83 ? 45.801 15.190 -72.207 1.00 97.12 83 HIS A N 1
ATOM 672 C CA . HIS A 1 83 ? 45.344 16.294 -71.366 1.00 97.12 83 HIS A CA 1
ATOM 673 C C . HIS A 1 83 ? 43.896 16.082 -70.891 1.00 97.12 83 HIS A C 1
ATOM 675 O O . HIS A 1 83 ? 43.574 16.310 -69.721 1.00 97.12 83 HIS A O 1
ATOM 681 N N . ASN A 1 84 ? 43.009 15.607 -71.768 1.00 97.06 84 ASN A N 1
ATOM 682 C CA . ASN A 1 84 ? 41.625 15.280 -71.422 1.00 97.06 84 ASN A CA 1
ATOM 683 C C . ASN A 1 84 ? 41.553 14.085 -70.457 1.00 97.06 84 ASN A C 1
ATOM 685 O O . ASN A 1 84 ? 40.817 14.150 -69.472 1.00 97.06 84 ASN A O 1
ATOM 689 N N . GLY A 1 85 ? 42.373 13.051 -70.663 1.00 97.62 85 GLY A N 1
ATOM 690 C CA . GLY A 1 85 ? 42.532 11.927 -69.738 1.00 97.62 85 GLY A CA 1
ATOM 691 C C . GLY A 1 85 ? 43.075 12.358 -68.373 1.00 97.62 85 GLY A C 1
ATOM 692 O O . GLY A 1 85 ? 42.551 11.941 -67.342 1.00 97.62 85 GLY A O 1
ATOM 693 N N . GLN A 1 86 ? 44.059 13.263 -68.339 1.00 96.94 86 GLN A N 1
ATOM 694 C CA . GLN A 1 86 ? 44.584 13.833 -67.096 1.00 96.94 86 GLN A CA 1
ATOM 695 C C . GLN A 1 86 ? 43.533 14.684 -66.365 1.00 96.94 86 GLN A C 1
ATOM 697 O O . GLN A 1 86 ? 43.459 14.629 -65.136 1.00 96.94 86 GLN A O 1
ATOM 702 N N . ARG A 1 87 ? 42.701 15.448 -67.090 1.00 96.81 87 ARG A N 1
ATOM 703 C CA . ARG A 1 87 ? 41.576 16.195 -66.502 1.00 96.81 87 ARG A CA 1
ATOM 704 C C . ARG A 1 87 ? 40.541 15.237 -65.904 1.00 96.81 87 ARG A C 1
ATOM 706 O O . ARG A 1 87 ? 40.218 15.370 -64.728 1.00 96.81 87 ARG A O 1
ATOM 713 N N . ALA A 1 88 ? 40.111 14.224 -66.657 1.00 96.88 88 ALA A N 1
ATOM 714 C CA . ALA A 1 88 ? 39.158 13.216 -66.189 1.00 96.88 88 ALA A CA 1
ATOM 715 C C . ALA A 1 88 ? 39.676 12.424 -64.970 1.00 96.88 88 ALA A C 1
ATOM 717 O O . ALA A 1 88 ? 38.907 12.125 -64.057 1.00 96.88 88 ALA A O 1
ATOM 718 N N . ALA A 1 89 ? 40.980 12.126 -64.919 1.00 97.06 89 ALA A N 1
ATOM 719 C CA . ALA A 1 89 ? 41.616 11.490 -63.766 1.00 97.06 89 ALA A CA 1
ATOM 720 C C . ALA A 1 89 ? 41.626 12.394 -62.518 1.00 97.06 89 ALA A C 1
ATOM 722 O O . ALA A 1 89 ? 41.379 11.913 -61.416 1.00 97.06 89 ALA A O 1
ATOM 723 N N . LYS A 1 90 ? 41.865 13.704 -62.669 1.00 97.31 90 LYS A N 1
ATOM 724 C CA . LYS A 1 90 ? 41.756 14.662 -61.553 1.00 97.31 90 LYS A CA 1
ATOM 725 C C . LYS A 1 90 ? 40.316 14.779 -61.057 1.00 97.31 90 LYS A C 1
ATOM 727 O O . LYS A 1 90 ? 40.077 14.656 -59.862 1.00 97.31 90 LYS A O 1
ATOM 732 N N . GLU A 1 91 ? 39.351 14.913 -61.966 1.00 97.25 91 GLU A N 1
ATOM 733 C CA . GLU A 1 91 ? 37.926 14.956 -61.612 1.00 97.25 91 GLU A CA 1
ATOM 734 C C . GLU A 1 91 ? 37.455 13.677 -60.900 1.00 97.25 91 GLU A C 1
ATOM 736 O O . GLU A 1 91 ? 36.604 13.746 -60.013 1.00 97.25 91 GLU A O 1
ATOM 741 N N . SER A 1 92 ? 37.978 12.499 -61.267 1.00 96.88 92 SER A N 1
ATOM 742 C CA . SER A 1 92 ? 37.651 11.250 -60.567 1.00 96.88 92 SER A CA 1
ATOM 743 C C . SER A 1 92 ? 38.311 11.169 -59.188 1.00 96.88 92 SER A C 1
ATOM 745 O O . SER A 1 92 ? 37.657 10.738 -58.241 1.00 96.88 92 SER A O 1
ATOM 747 N N . GLN A 1 93 ? 39.547 11.655 -59.033 1.00 97.44 93 GLN A N 1
ATOM 748 C CA . GLN A 1 93 ? 40.209 11.781 -57.728 1.00 97.44 93 GLN A CA 1
ATOM 749 C C . GLN A 1 93 ? 39.476 12.754 -56.794 1.00 97.44 93 GLN A C 1
ATOM 751 O O . GLN A 1 93 ? 39.285 12.440 -55.622 1.00 97.44 93 GLN A O 1
ATOM 756 N N . GLU A 1 94 ? 39.009 13.896 -57.301 1.00 97.44 94 GLU A N 1
ATOM 757 C CA . GLU A 1 94 ? 38.215 14.865 -56.533 1.00 97.44 94 GLU A CA 1
ATOM 758 C C . GLU A 1 94 ? 36.858 14.283 -56.103 1.00 97.44 94 GLU A C 1
ATOM 760 O O . GLU A 1 94 ? 36.462 14.438 -54.946 1.00 97.44 94 GLU A O 1
ATOM 765 N N . LYS A 1 95 ? 36.175 13.542 -56.990 1.00 98.00 95 LYS A N 1
ATOM 766 C CA . LYS A 1 95 ? 34.934 12.816 -56.657 1.00 98.00 95 LYS A CA 1
ATOM 767 C C . LYS A 1 95 ? 35.168 11.760 -55.576 1.00 98.00 95 LYS A C 1
ATOM 769 O O . LYS A 1 95 ? 34.439 11.748 -54.590 1.00 98.00 95 LYS A O 1
ATOM 774 N N . LEU A 1 96 ? 36.213 10.939 -55.706 1.00 97.75 96 LEU A N 1
ATOM 775 C CA . LEU A 1 96 ? 36.575 9.939 -54.695 1.00 97.75 96 LEU A CA 1
ATOM 776 C C . LEU A 1 96 ? 36.931 10.589 -53.349 1.00 97.75 96 LEU A C 1
ATOM 778 O O . LEU A 1 96 ? 36.478 10.120 -52.310 1.00 97.75 96 LEU A O 1
ATOM 782 N N . ALA A 1 97 ? 37.663 11.707 -53.343 1.00 97.62 97 ALA A N 1
ATOM 783 C CA . ALA A 1 97 ? 37.978 12.444 -52.117 1.00 97.62 97 ALA A CA 1
ATOM 784 C C . ALA A 1 97 ? 36.723 13.027 -51.430 1.00 97.62 97 ALA A C 1
ATOM 786 O O . ALA A 1 97 ? 36.640 13.032 -50.198 1.00 97.62 97 ALA A O 1
ATOM 787 N N . ALA A 1 98 ? 35.733 13.480 -52.208 1.00 97.75 98 ALA A N 1
ATOM 788 C CA . ALA A 1 98 ? 34.440 13.945 -51.702 1.00 97.75 98 ALA A CA 1
ATOM 789 C C . ALA A 1 98 ? 33.538 12.796 -51.205 1.00 97.75 98 ALA A C 1
ATOM 791 O O . ALA A 1 98 ? 32.796 12.953 -50.233 1.00 97.75 98 ALA A O 1
ATOM 792 N N . GLU A 1 99 ? 33.611 11.619 -51.827 1.00 98.00 99 GLU A N 1
ATOM 793 C CA . GLU A 1 99 ? 32.942 10.413 -51.330 1.00 98.00 99 GLU A CA 1
ATOM 794 C C . GLU A 1 99 ? 33.595 9.908 -50.037 1.00 98.00 99 GLU A C 1
ATOM 796 O O . GLU A 1 99 ? 32.890 9.602 -49.075 1.00 98.00 99 GLU A O 1
ATOM 801 N N . GLU A 1 100 ? 34.928 9.914 -49.942 1.00 98.12 100 GLU A N 1
ATOM 802 C CA . GLU A 1 100 ? 35.641 9.590 -48.705 1.00 98.12 100 GLU A CA 1
ATOM 803 C C . GLU A 1 100 ? 35.308 10.552 -47.555 1.00 98.12 100 GLU A C 1
ATOM 805 O O . GLU A 1 100 ? 35.137 10.104 -46.418 1.00 98.12 100 GLU A O 1
ATOM 810 N N . SER A 1 101 ? 35.233 11.868 -47.799 1.00 98.06 101 SER A N 1
ATOM 811 C CA . SER A 1 101 ? 34.869 12.828 -46.747 1.00 98.06 101 SER A CA 1
ATOM 812 C C . SER A 1 101 ? 33.438 12.591 -46.260 1.00 98.06 101 SER A C 1
ATOM 814 O O . SER A 1 101 ? 33.223 12.472 -45.051 1.00 98.06 101 SER A O 1
ATOM 816 N N . ARG A 1 102 ? 32.491 12.378 -47.180 1.00 98.56 102 ARG A N 1
ATOM 817 C CA . ARG A 1 102 ? 31.105 12.009 -46.863 1.00 98.56 102 ARG A CA 1
ATOM 818 C C . ARG A 1 102 ? 31.010 10.694 -46.083 1.00 98.56 102 ARG A C 1
ATOM 820 O O . ARG A 1 102 ? 30.259 10.619 -45.114 1.00 98.56 102 ARG A O 1
ATOM 827 N N . LEU A 1 103 ? 31.778 9.666 -46.452 1.00 98.31 103 LEU A N 1
ATOM 828 C CA . LEU A 1 103 ? 31.823 8.394 -45.719 1.00 98.31 103 LEU A CA 1
ATOM 829 C C . LEU A 1 103 ? 32.411 8.566 -44.309 1.00 98.31 103 LEU A C 1
ATOM 831 O O . LEU A 1 103 ? 31.889 7.984 -43.358 1.00 98.31 103 LEU A O 1
ATOM 835 N N . ARG A 1 104 ? 33.440 9.409 -44.137 1.00 98.44 104 ARG A N 1
ATOM 836 C CA . ARG A 1 104 ? 33.988 9.769 -42.814 1.00 98.44 104 ARG A CA 1
ATOM 837 C C . ARG A 1 104 ? 32.968 10.524 -41.956 1.00 98.44 104 ARG A C 1
ATOM 839 O O . ARG A 1 104 ? 32.908 10.293 -40.750 1.00 98.44 104 ARG A O 1
ATOM 846 N N . GLU A 1 105 ? 32.165 11.408 -42.544 1.00 98.50 105 GLU A N 1
ATOM 847 C CA . GLU A 1 105 ? 31.065 12.093 -41.850 1.00 98.50 105 GLU A CA 1
ATOM 848 C C . GLU A 1 105 ? 29.950 11.124 -41.446 1.00 98.50 105 GLU A C 1
ATOM 850 O O . GLU A 1 105 ? 29.502 11.156 -40.302 1.00 98.50 105 GLU A O 1
ATOM 855 N N . TRP A 1 106 ? 29.557 10.210 -42.337 1.00 98.44 106 TRP A N 1
ATOM 856 C CA . TRP A 1 106 ? 28.560 9.174 -42.049 1.00 98.44 106 TRP A CA 1
ATOM 857 C C . TRP A 1 106 ? 29.029 8.220 -40.944 1.00 98.44 106 TRP A C 1
ATOM 859 O O . TRP A 1 106 ? 28.251 7.905 -40.046 1.00 98.44 106 TRP A O 1
ATOM 869 N N . ALA A 1 107 ? 30.305 7.825 -40.942 1.00 98.38 107 ALA A N 1
ATOM 870 C CA . ALA A 1 107 ? 30.891 7.017 -39.873 1.00 98.38 107 ALA A CA 1
ATOM 871 C C . ALA A 1 107 ? 30.872 7.744 -38.514 1.00 98.38 107 ALA A C 1
ATOM 873 O O . ALA A 1 107 ? 30.501 7.147 -37.504 1.00 98.38 107 ALA A O 1
ATOM 874 N N . LYS A 1 108 ? 31.198 9.046 -38.482 1.00 98.50 108 LYS A N 1
ATOM 875 C CA . LYS A 1 108 ? 31.093 9.876 -37.265 1.00 98.50 108 LYS A CA 1
ATOM 876 C C . LYS A 1 108 ? 29.647 10.027 -36.790 1.00 98.50 108 LYS A C 1
ATOM 878 O O . LYS A 1 108 ? 29.388 9.920 -35.595 1.00 98.50 108 LYS A O 1
ATOM 883 N N . ALA A 1 109 ? 28.705 10.254 -37.706 1.00 98.38 109 ALA A N 1
ATOM 884 C CA . ALA A 1 109 ? 27.286 10.347 -37.377 1.00 98.38 109 ALA A CA 1
ATOM 885 C C . ALA A 1 109 ? 26.767 9.030 -36.777 1.00 98.38 109 ALA A C 1
ATOM 887 O O . ALA A 1 109 ? 26.126 9.052 -35.728 1.00 98.38 109 ALA A O 1
ATOM 888 N N . LEU A 1 110 ? 27.124 7.887 -37.376 1.00 98.50 110 LEU A N 1
ATOM 889 C CA . LEU A 1 110 ? 26.791 6.565 -36.848 1.00 98.50 110 LEU A CA 1
ATOM 890 C C . LEU A 1 110 ? 27.382 6.360 -35.443 1.00 98.50 110 LEU A C 1
ATOM 892 O O . LEU A 1 110 ? 26.640 6.034 -34.518 1.00 98.50 110 LEU A O 1
ATOM 896 N N . GLN A 1 111 ? 28.674 6.648 -35.253 1.00 98.50 111 GLN A N 1
ATOM 897 C CA . GLN A 1 111 ? 29.348 6.553 -33.952 1.00 98.50 111 GLN A CA 1
ATOM 898 C C . GLN A 1 111 ? 28.670 7.417 -32.873 1.00 98.50 111 GLN A C 1
ATOM 900 O O . GLN A 1 111 ? 28.510 6.964 -31.737 1.00 98.50 111 GLN A O 1
ATOM 905 N N . ASN A 1 112 ? 28.229 8.631 -33.221 1.00 98.38 112 ASN A N 1
ATOM 906 C CA . ASN A 1 112 ? 27.469 9.489 -32.312 1.00 98.38 112 ASN A CA 1
ATOM 907 C C . ASN A 1 112 ? 26.118 8.850 -31.950 1.00 98.38 112 ASN A C 1
ATOM 909 O O . ASN A 1 112 ? 25.812 8.723 -30.767 1.00 98.38 112 ASN A O 1
ATOM 913 N N . THR A 1 113 ? 25.354 8.356 -32.935 1.00 98.25 113 THR A N 1
ATOM 914 C CA . THR A 1 113 ? 24.066 7.689 -32.663 1.00 98.25 113 THR A CA 1
ATOM 915 C C . THR A 1 113 ? 24.216 6.408 -31.838 1.00 98.25 113 THR A C 1
ATOM 917 O O . THR A 1 113 ? 23.378 6.133 -30.983 1.00 98.25 113 THR A O 1
ATOM 920 N N . GLU A 1 114 ? 25.301 5.645 -32.009 1.00 98.50 114 GLU A N 1
ATOM 921 C CA . GLU A 1 114 ? 25.613 4.516 -31.126 1.00 98.50 114 GLU A CA 1
ATOM 922 C C . GLU A 1 114 ? 25.890 4.964 -29.686 1.00 98.50 114 GLU A C 1
ATOM 924 O O . GLU A 1 114 ? 25.491 4.279 -28.742 1.00 98.50 114 GLU A O 1
ATOM 929 N N . GLY A 1 115 ? 26.582 6.094 -29.507 1.00 98.44 115 GLY A N 1
ATOM 930 C CA . GLY A 1 115 ? 26.808 6.719 -28.204 1.00 98.44 115 GLY A CA 1
ATOM 931 C C . GLY A 1 115 ? 25.499 7.148 -27.541 1.00 98.44 115 GLY A C 1
ATOM 932 O O . GLY A 1 115 ? 25.252 6.800 -26.383 1.00 98.44 115 GLY A O 1
ATOM 933 N N . ASP A 1 116 ? 24.621 7.812 -28.293 1.00 98.44 116 ASP A N 1
ATOM 934 C CA . ASP A 1 116 ? 23.297 8.225 -27.823 1.00 98.44 116 ASP A CA 1
ATOM 935 C C . ASP A 1 116 ? 22.441 7.017 -27.421 1.00 98.44 116 ASP A C 1
ATOM 937 O O . ASP A 1 116 ? 21.880 7.005 -26.322 1.00 98.44 116 ASP A O 1
ATOM 941 N N . ILE A 1 117 ? 22.405 5.964 -28.249 1.00 98.56 117 ILE A N 1
ATOM 942 C CA . ILE A 1 117 ? 21.694 4.708 -27.957 1.00 98.56 117 ILE A CA 1
ATOM 943 C C . ILE A 1 117 ? 22.235 4.054 -26.680 1.00 98.56 117 ILE A C 1
ATOM 945 O O . ILE A 1 117 ? 21.436 3.655 -25.832 1.00 98.56 117 ILE A O 1
ATOM 949 N N . LYS A 1 118 ? 23.561 3.982 -26.493 1.00 98.69 118 LYS A N 1
ATOM 950 C CA . LYS A 1 118 ? 24.172 3.466 -25.251 1.00 98.69 118 LYS A CA 1
ATOM 951 C C . LYS A 1 118 ? 23.749 4.311 -24.041 1.00 98.69 118 LYS A C 1
ATOM 953 O O . LYS A 1 118 ? 23.267 3.758 -23.055 1.00 98.69 118 LYS A O 1
ATOM 958 N N . SER A 1 119 ? 23.788 5.643 -24.150 1.00 98.50 119 SER A N 1
ATOM 959 C CA . SER A 1 119 ? 23.352 6.548 -23.071 1.00 98.50 119 SER A CA 1
ATOM 960 C C . SER A 1 119 ? 21.865 6.389 -22.710 1.00 98.50 119 SER A C 1
ATOM 962 O O . SER A 1 119 ? 21.493 6.460 -21.537 1.00 98.50 119 SER A O 1
ATOM 964 N N . LEU A 1 120 ? 21.006 6.133 -23.705 1.00 98.50 120 LEU A N 1
ATOM 965 C CA . LEU A 1 120 ? 19.580 5.869 -23.517 1.00 98.50 120 LEU A CA 1
ATOM 966 C C . LEU A 1 120 ? 19.342 4.495 -22.883 1.00 98.50 120 LEU A C 1
ATOM 968 O O . LEU A 1 120 ? 18.490 4.381 -22.002 1.00 98.50 120 LEU A O 1
ATOM 972 N N . GLN A 1 121 ? 20.105 3.472 -23.277 1.00 98.50 121 GLN A N 1
ATOM 973 C CA . GLN A 1 121 ? 20.057 2.148 -22.655 1.00 98.50 121 GLN A CA 1
ATOM 974 C C . GLN A 1 121 ? 20.467 2.205 -21.182 1.00 98.50 121 GLN A C 1
ATOM 976 O O . GLN A 1 121 ? 19.767 1.640 -20.344 1.00 98.50 121 GLN A O 1
ATOM 981 N N . ASP A 1 122 ? 21.545 2.910 -20.843 1.00 98.56 122 ASP A N 1
ATOM 982 C CA . ASP A 1 122 ? 22.010 3.014 -19.457 1.00 98.56 122 ASP A CA 1
ATOM 983 C C . ASP A 1 122 ? 21.057 3.853 -18.595 1.00 98.56 122 ASP A C 1
ATOM 985 O O . ASP A 1 122 ? 20.720 3.452 -17.480 1.00 98.56 122 ASP A O 1
ATOM 989 N N . ARG A 1 123 ? 20.488 4.937 -19.143 1.00 98.62 123 ARG A N 1
ATOM 990 C CA . ARG A 1 123 ? 19.402 5.690 -18.489 1.00 98.62 123 ARG A CA 1
ATOM 991 C C . ARG A 1 123 ? 18.154 4.826 -18.267 1.00 98.62 123 ARG A C 1
ATOM 993 O O . ARG A 1 123 ? 17.518 4.931 -17.221 1.00 98.62 123 ARG A O 1
ATOM 1000 N N . ALA A 1 124 ? 17.813 3.953 -19.216 1.00 98.50 124 ALA A N 1
ATOM 1001 C CA . ALA A 1 124 ? 16.693 3.024 -19.085 1.00 98.50 124 ALA A CA 1
ATOM 1002 C C . ALA A 1 124 ? 16.959 1.906 -18.059 1.00 98.50 124 ALA A C 1
ATOM 1004 O O . ALA A 1 124 ? 16.028 1.509 -17.360 1.00 98.50 124 ALA A O 1
ATOM 1005 N N . LYS A 1 125 ? 18.203 1.417 -17.926 1.00 98.62 125 LYS A N 1
ATOM 1006 C CA . LYS A 1 125 ? 18.602 0.481 -16.856 1.00 98.62 125 LYS A CA 1
ATOM 1007 C C . LYS A 1 125 ? 18.475 1.142 -15.483 1.00 98.62 125 LYS A C 1
ATOM 1009 O O . LYS A 1 125 ? 17.724 0.639 -14.654 1.00 98.62 125 LYS A O 1
ATOM 1014 N N . ALA A 1 126 ? 19.086 2.313 -15.295 1.00 98.44 126 ALA A N 1
ATOM 1015 C CA . ALA A 1 126 ? 19.010 3.067 -14.042 1.00 98.44 126 ALA A CA 1
ATOM 1016 C C . ALA A 1 126 ? 17.556 3.394 -13.643 1.00 98.44 126 ALA A C 1
ATOM 1018 O O . ALA A 1 126 ? 17.176 3.251 -12.484 1.00 98.44 126 ALA A O 1
ATOM 1019 N N . GLY A 1 127 ? 16.704 3.756 -14.612 1.00 98.62 127 GLY A N 1
ATOM 1020 C CA . GLY A 1 127 ? 15.271 3.961 -14.372 1.00 98.62 127 GLY A CA 1
ATOM 1021 C C . GLY A 1 127 ? 14.523 2.689 -13.948 1.00 98.62 127 GLY A C 1
ATOM 1022 O O . GLY A 1 127 ? 13.633 2.757 -13.103 1.00 98.62 127 GLY A O 1
ATOM 1023 N N . ARG A 1 128 ? 14.886 1.513 -14.483 1.00 98.44 128 ARG A N 1
ATOM 1024 C CA . ARG A 1 128 ? 14.321 0.223 -14.038 1.00 98.44 128 ARG A CA 1
ATOM 1025 C C . ARG A 1 128 ? 14.777 -0.143 -12.627 1.00 98.44 128 ARG A C 1
ATOM 1027 O O . ARG A 1 128 ? 13.969 -0.657 -11.861 1.00 98.44 128 ARG A O 1
ATOM 1034 N N . GLU A 1 129 ? 16.032 0.130 -12.284 1.00 98.50 129 GLU A N 1
ATOM 1035 C CA . GLU A 1 129 ? 16.594 -0.114 -10.949 1.00 98.50 129 GLU A CA 1
ATOM 1036 C C . GLU A 1 129 ? 15.937 0.781 -9.884 1.00 98.50 129 GLU A C 1
ATOM 1038 O O . GLU A 1 129 ? 15.524 0.278 -8.840 1.00 98.50 129 GLU A O 1
ATOM 1043 N N . ASP A 1 130 ? 15.728 2.070 -10.171 1.00 98.56 130 ASP A N 1
ATOM 1044 C CA . ASP A 1 130 ? 14.983 2.997 -9.301 1.00 98.56 130 ASP A CA 1
ATOM 1045 C C . ASP A 1 130 ? 13.515 2.566 -9.104 1.00 98.56 130 ASP A C 1
ATOM 1047 O O . ASP A 1 130 ? 13.011 2.551 -7.979 1.00 98.56 130 ASP A O 1
ATOM 1051 N N . VAL A 1 131 ? 12.830 2.133 -10.170 1.00 98.56 131 VAL A N 1
ATOM 1052 C CA . VAL A 1 131 ? 11.467 1.578 -10.064 1.00 98.56 131 VAL A CA 1
ATOM 1053 C C . VAL A 1 131 ? 11.450 0.284 -9.243 1.00 98.56 131 VAL A C 1
ATOM 1055 O O . VAL A 1 131 ? 10.569 0.117 -8.400 1.00 98.56 131 VAL A O 1
ATOM 1058 N N . ALA A 1 132 ? 12.425 -0.611 -9.424 1.00 98.56 132 ALA A N 1
ATOM 1059 C CA . ALA A 1 132 ? 12.538 -1.837 -8.634 1.00 98.56 132 ALA A CA 1
ATOM 1060 C C . ALA A 1 132 ? 12.788 -1.543 -7.142 1.00 98.56 132 ALA A C 1
ATOM 1062 O O . ALA A 1 132 ? 12.145 -2.149 -6.284 1.00 98.56 132 ALA A O 1
ATOM 1063 N N . ALA A 1 133 ? 13.648 -0.570 -6.825 1.00 98.56 133 ALA A N 1
ATOM 1064 C CA . ALA A 1 133 ? 13.896 -0.124 -5.455 1.00 98.56 133 ALA A CA 1
ATOM 1065 C C . ALA A 1 133 ? 12.637 0.482 -4.806 1.00 98.56 133 ALA A C 1
ATOM 1067 O O . ALA A 1 133 ? 12.302 0.146 -3.669 1.00 98.56 133 ALA A O 1
ATOM 1068 N N . LYS A 1 134 ? 11.887 1.312 -5.544 1.00 98.56 134 LYS A N 1
ATOM 1069 C CA . LYS A 1 134 ? 10.608 1.888 -5.085 1.00 98.56 134 LYS A CA 1
ATOM 1070 C C . LYS A 1 134 ? 9.530 0.828 -4.861 1.00 98.56 134 LYS A C 1
ATOM 1072 O O . LYS A 1 134 ? 8.788 0.925 -3.887 1.00 98.56 134 LYS A O 1
ATOM 1077 N N . LEU A 1 135 ? 9.458 -0.198 -5.712 1.00 98.56 135 LEU A N 1
ATOM 1078 C CA . LEU A 1 135 ? 8.555 -1.337 -5.513 1.00 98.56 135 LEU A CA 1
ATOM 1079 C C . LEU A 1 135 ? 8.948 -2.173 -4.284 1.00 98.56 135 LEU A C 1
ATOM 1081 O O . LEU A 1 135 ? 8.070 -2.594 -3.537 1.00 98.56 135 LEU A O 1
ATOM 1085 N N . ALA A 1 136 ? 10.244 -2.372 -4.027 1.00 98.50 136 ALA A N 1
ATOM 1086 C CA . ALA A 1 136 ? 10.716 -3.069 -2.830 1.00 98.50 136 ALA A CA 1
ATOM 1087 C C . ALA A 1 136 ? 10.378 -2.304 -1.532 1.00 98.50 136 ALA A C 1
ATOM 1089 O O . ALA A 1 136 ? 9.875 -2.901 -0.579 1.00 98.50 136 ALA A O 1
ATOM 1090 N N . ASP A 1 137 ? 10.579 -0.982 -1.507 1.00 98.62 137 ASP A N 1
ATOM 1091 C CA . ASP A 1 137 ? 10.181 -0.111 -0.389 1.00 98.62 137 ASP A CA 1
ATOM 1092 C C . ASP A 1 137 ? 8.652 -0.083 -0.188 1.00 98.62 137 ASP A C 1
ATOM 1094 O O . ASP A 1 137 ? 8.171 -0.199 0.941 1.00 98.62 137 ASP A O 1
ATOM 1098 N N . ALA A 1 138 ? 7.869 -0.021 -1.270 1.00 98.50 138 ALA A N 1
ATOM 1099 C CA . ALA A 1 138 ? 6.411 -0.117 -1.202 1.00 98.50 138 ALA A CA 1
ATOM 1100 C C . ALA A 1 138 ? 5.942 -1.468 -0.628 1.00 98.50 138 ALA A C 1
ATOM 1102 O O . ALA A 1 138 ? 5.099 -1.487 0.267 1.00 98.50 138 ALA A O 1
ATOM 1103 N N . ASN A 1 139 ? 6.528 -2.585 -1.070 1.00 98.50 139 ASN A N 1
ATOM 1104 C CA . ASN A 1 139 ? 6.214 -3.918 -0.546 1.00 98.50 139 ASN A CA 1
ATOM 1105 C C . ASN A 1 139 ? 6.582 -4.057 0.941 1.00 98.50 139 ASN A C 1
ATOM 1107 O O . ASN A 1 139 ? 5.800 -4.609 1.712 1.00 98.50 139 ASN A O 1
ATOM 1111 N N . SER A 1 140 ? 7.722 -3.500 1.365 1.00 98.44 140 SER A N 1
ATOM 1112 C CA . SER A 1 140 ? 8.125 -3.442 2.779 1.00 98.44 140 SER A CA 1
ATOM 1113 C C . SER A 1 140 ? 7.119 -2.654 3.631 1.00 98.44 140 SER A C 1
ATOM 1115 O O . SER A 1 140 ? 6.695 -3.106 4.696 1.00 98.44 140 SER A O 1
ATOM 1117 N N . LYS A 1 141 ? 6.643 -1.507 3.126 1.00 98.62 141 LYS A N 1
ATOM 1118 C CA . LYS A 1 141 ? 5.596 -0.705 3.781 1.00 98.62 141 LYS A CA 1
ATOM 1119 C C . LYS A 1 141 ? 4.255 -1.433 3.859 1.00 98.62 141 LYS A C 1
ATOM 1121 O O . LYS A 1 141 ? 3.588 -1.317 4.881 1.00 98.62 141 LYS A O 1
ATOM 1126 N N . ILE A 1 142 ? 3.871 -2.178 2.821 1.00 98.50 142 ILE A N 1
ATOM 1127 C CA . ILE A 1 142 ? 2.649 -2.997 2.820 1.00 98.50 142 ILE A CA 1
ATOM 1128 C C . ILE A 1 142 ? 2.758 -4.114 3.866 1.00 98.50 142 ILE A C 1
ATOM 1130 O O . ILE A 1 142 ? 1.855 -4.246 4.686 1.00 98.50 142 ILE A O 1
ATOM 1134 N N . ALA A 1 143 ? 3.876 -4.847 3.918 1.00 98.38 143 ALA A N 1
ATOM 1135 C CA . ALA A 1 143 ? 4.104 -5.873 4.940 1.00 98.38 143 ALA A CA 1
ATOM 1136 C C . ALA A 1 143 ? 3.996 -5.295 6.366 1.00 98.38 143 ALA A C 1
ATOM 1138 O O . ALA A 1 143 ? 3.240 -5.805 7.188 1.00 98.38 143 ALA A O 1
ATOM 1139 N N . GLY A 1 144 ? 4.639 -4.151 6.625 1.00 98.44 144 GLY A N 1
ATOM 1140 C CA . GLY A 1 144 ? 4.546 -3.453 7.912 1.00 98.44 144 GLY A CA 1
ATOM 1141 C C . GLY A 1 144 ? 3.178 -2.819 8.224 1.00 98.44 144 GLY A C 1
ATOM 1142 O O . GLY A 1 144 ? 2.970 -2.369 9.352 1.00 98.44 144 GLY A O 1
ATOM 1143 N N . LEU A 1 145 ? 2.249 -2.744 7.261 1.00 98.50 145 LEU A N 1
ATOM 1144 C CA . LEU A 1 145 ? 0.839 -2.419 7.512 1.00 98.50 145 LEU A CA 1
ATOM 1145 C C . LEU A 1 145 ? 0.037 -3.677 7.867 1.00 98.50 145 LEU A C 1
ATOM 1147 O O . LEU A 1 145 ? -0.733 -3.621 8.822 1.00 98.50 145 LEU A O 1
ATOM 1151 N N . VAL A 1 146 ? 0.277 -4.802 7.186 1.00 98.50 146 VAL A N 1
ATOM 1152 C CA . VAL A 1 146 ? -0.351 -6.101 7.496 1.00 98.50 146 VAL A CA 1
ATOM 1153 C C . VAL A 1 146 ? -0.010 -6.548 8.922 1.00 98.50 146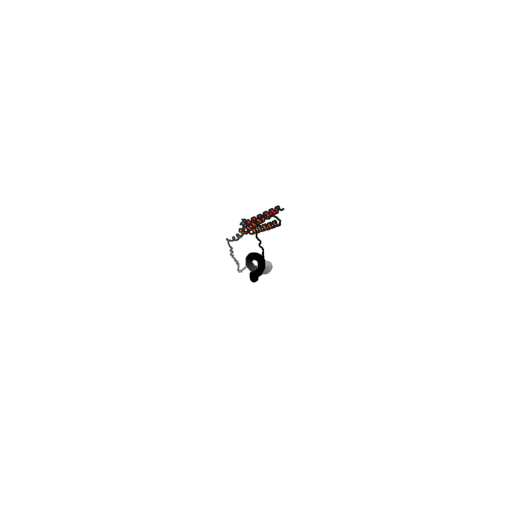 VAL A C 1
ATOM 1155 O O . VAL A 1 146 ? -0.915 -6.835 9.698 1.00 98.50 146 VAL A O 1
ATOM 1158 N N . GLU A 1 147 ? 1.260 -6.475 9.338 1.00 98.44 147 GLU A N 1
ATOM 1159 C CA . GLU A 1 147 ? 1.666 -6.779 10.726 1.00 98.44 147 GLU A CA 1
ATOM 1160 C C . GLU A 1 147 ? 0.931 -5.907 11.766 1.00 98.44 147 GLU A C 1
ATOM 1162 O O . GLU A 1 147 ? 0.624 -6.347 12.875 1.00 98.44 147 GLU A O 1
ATOM 1167 N N . ARG A 1 148 ? 0.621 -4.646 11.428 1.00 98.25 148 ARG A N 1
ATOM 1168 C CA . ARG A 1 148 ? -0.146 -3.752 12.314 1.00 98.25 148 ARG A CA 1
ATOM 1169 C C . ARG A 1 148 ? -1.624 -4.111 12.346 1.00 98.25 148 ARG A C 1
ATOM 1171 O O . ARG A 1 148 ? -2.232 -3.980 13.405 1.00 98.25 148 ARG A O 1
ATOM 1178 N N . GLU A 1 149 ? -2.189 -4.539 11.224 1.00 98.38 149 GLU A N 1
ATOM 1179 C CA . GLU A 1 149 ? -3.568 -5.016 11.129 1.00 98.38 149 GLU A CA 1
ATOM 1180 C C . GLU A 1 149 ? -3.758 -6.300 11.951 1.00 98.38 149 GLU A C 1
ATOM 1182 O O . GLU A 1 149 ? -4.672 -6.365 12.770 1.00 98.38 149 GLU A O 1
ATOM 1187 N N . GLU A 1 150 ? -2.824 -7.253 11.876 1.00 98.25 150 GLU A N 1
ATOM 1188 C CA . GLU A 1 150 ? -2.797 -8.450 12.735 1.00 98.25 150 GLU A CA 1
ATOM 1189 C C . GLU A 1 150 ? -2.698 -8.094 14.235 1.00 98.25 150 GLU A C 1
ATOM 1191 O O . GLU A 1 150 ? -3.401 -8.657 15.087 1.00 98.25 150 GLU A O 1
ATOM 1196 N N . LEU A 1 151 ? -1.873 -7.101 14.588 1.00 98.38 151 LEU A N 1
ATOM 1197 C CA . LEU A 1 151 ? -1.791 -6.579 15.958 1.00 98.38 151 LEU A CA 1
ATOM 1198 C C . LEU A 1 151 ? -3.074 -5.860 16.412 1.00 98.38 151 LEU A C 1
ATOM 1200 O O . LEU A 1 151 ? -3.377 -5.867 17.606 1.00 98.38 151 LEU A O 1
ATOM 1204 N N . ILE A 1 152 ? -3.834 -5.243 15.505 1.00 98.38 152 ILE A N 1
ATOM 1205 C CA . ILE A 1 152 ? -5.143 -4.650 15.817 1.00 98.38 152 ILE A CA 1
ATOM 1206 C C . ILE A 1 152 ? -6.183 -5.760 16.004 1.00 98.38 152 ILE A C 1
ATOM 1208 O O . ILE A 1 152 ? -6.810 -5.808 17.060 1.00 98.38 152 ILE A O 1
ATOM 1212 N N . ALA A 1 153 ? -6.278 -6.713 15.075 1.00 98.38 153 ALA A N 1
ATOM 1213 C CA . ALA A 1 153 ? -7.201 -7.844 15.156 1.00 98.38 153 ALA A CA 1
ATOM 1214 C C . ALA A 1 153 ? -7.000 -8.679 16.438 1.00 98.38 153 ALA A C 1
ATOM 1216 O O . ALA A 1 153 ? -7.965 -9.059 17.103 1.00 98.38 153 ALA A O 1
ATOM 1217 N N . SER A 1 154 ? -5.749 -8.909 16.858 1.00 98.31 154 SER A N 1
ATOM 1218 C CA . SER A 1 154 ? -5.460 -9.598 18.128 1.00 98.31 154 SER A CA 1
ATOM 1219 C C . SER A 1 154 ? -5.887 -8.797 19.369 1.00 98.31 154 SER A C 1
ATOM 1221 O O . SER A 1 154 ? -6.356 -9.385 20.348 1.00 98.31 154 SER A O 1
ATOM 1223 N N . ARG A 1 155 ? -5.799 -7.458 19.336 1.00 98.44 155 ARG A N 1
ATOM 1224 C CA . ARG A 1 155 ? -6.325 -6.582 20.401 1.00 98.44 155 ARG A CA 1
ATOM 1225 C C . ARG A 1 155 ? -7.849 -6.574 20.425 1.00 98.44 155 ARG A C 1
ATOM 1227 O O . ARG A 1 155 ? -8.424 -6.639 21.507 1.00 98.44 155 ARG A O 1
ATOM 1234 N N . GLU A 1 156 ? -8.498 -6.533 19.267 1.00 98.50 156 GLU A N 1
ATOM 1235 C CA . GLU A 1 156 ? -9.958 -6.607 19.147 1.00 98.50 156 GLU A CA 1
ATOM 1236 C C . GLU A 1 156 ? -10.492 -7.946 19.672 1.00 98.50 156 GLU A C 1
ATOM 1238 O O . GLU A 1 156 ? -11.426 -7.958 20.473 1.00 98.50 156 GLU A O 1
ATOM 1243 N N . ALA A 1 157 ? -9.837 -9.064 19.345 1.00 98.31 157 ALA A N 1
ATOM 1244 C CA . ALA A 1 157 ? -10.161 -10.378 19.902 1.00 98.31 157 ALA A CA 1
ATOM 1245 C C . ALA A 1 157 ? -9.988 -10.432 21.436 1.00 98.31 157 ALA A C 1
ATOM 1247 O O . ALA A 1 157 ? -10.832 -10.990 22.145 1.00 98.31 157 ALA A O 1
ATOM 1248 N N . ALA A 1 158 ? -8.931 -9.812 21.976 1.00 98.25 158 ALA A N 1
ATOM 1249 C CA . ALA A 1 158 ? -8.728 -9.707 23.422 1.00 98.25 158 ALA A CA 1
ATOM 1250 C C . ALA A 1 158 ? -9.808 -8.841 24.103 1.00 98.25 158 ALA A C 1
ATOM 1252 O O . ALA A 1 158 ? -10.315 -9.213 25.166 1.00 98.25 158 ALA A O 1
ATOM 1253 N N . LEU A 1 159 ? -10.210 -7.728 23.479 1.00 98.50 159 LEU A N 1
ATOM 1254 C CA . LEU A 1 159 ? -11.303 -6.877 23.955 1.00 98.50 159 LEU A CA 1
ATOM 1255 C C . LEU A 1 159 ? -12.647 -7.617 23.917 1.00 98.50 159 LEU A C 1
ATOM 1257 O O . LEU A 1 159 ? -13.361 -7.600 24.920 1.00 98.50 159 LEU A O 1
ATOM 1261 N N . ALA A 1 160 ? -12.954 -8.346 22.842 1.00 98.56 160 ALA A N 1
ATOM 1262 C CA . ALA A 1 160 ? -14.146 -9.188 22.747 1.00 98.56 160 ALA A CA 1
ATOM 1263 C C . ALA A 1 160 ? -14.183 -10.259 23.856 1.00 98.56 160 ALA A C 1
ATOM 1265 O O . ALA A 1 160 ? -15.205 -10.425 24.522 1.00 98.56 160 ALA A O 1
ATOM 1266 N N . SER A 1 161 ? -13.050 -10.916 24.142 1.00 98.50 161 SER A N 1
ATOM 1267 C CA . SER A 1 161 ? -12.941 -11.853 25.273 1.00 98.50 161 SER A CA 1
ATOM 1268 C C . SER A 1 161 ? -13.145 -11.167 26.632 1.00 98.50 161 SER A C 1
ATOM 1270 O O . SER A 1 161 ? -13.721 -11.762 27.542 1.00 98.50 161 SER A O 1
ATOM 1272 N N . SER A 1 162 ? -12.708 -9.913 26.791 1.00 98.44 162 SER A N 1
ATOM 1273 C CA . SER A 1 162 ? -12.951 -9.146 28.021 1.00 98.44 162 SER A CA 1
ATOM 1274 C C . SER A 1 162 ? -14.425 -8.751 28.189 1.00 98.44 162 SER A C 1
ATOM 1276 O O . SER A 1 162 ? -14.951 -8.845 29.297 1.00 98.44 162 SER A O 1
ATOM 1278 N N . LEU A 1 163 ? -15.114 -8.403 27.096 1.00 98.44 163 LEU A N 1
ATOM 1279 C CA . LEU A 1 163 ? -16.543 -8.081 27.093 1.00 98.44 163 LEU A CA 1
ATOM 1280 C C . LEU A 1 163 ? -17.403 -9.305 27.435 1.00 98.44 163 LEU A C 1
ATOM 1282 O O . LEU A 1 163 ? -18.301 -9.191 28.263 1.00 98.44 163 LEU A O 1
ATOM 1286 N N . ASP A 1 164 ? -17.087 -10.484 26.892 1.00 98.56 164 ASP A N 1
ATOM 1287 C CA . ASP A 1 164 ? -17.751 -11.748 27.252 1.00 98.56 164 ASP A CA 1
ATOM 1288 C C . ASP A 1 164 ? -17.620 -12.066 28.758 1.00 98.56 164 ASP A C 1
ATOM 1290 O O . ASP A 1 164 ? -18.598 -12.429 29.416 1.00 98.56 164 ASP A O 1
ATOM 1294 N N . ARG A 1 165 ? -16.436 -11.846 29.349 1.00 98.50 165 ARG A N 1
ATOM 1295 C CA . ARG A 1 165 ? -16.235 -11.994 30.804 1.00 98.50 165 ARG A CA 1
ATOM 1296 C C . ARG A 1 165 ? -17.066 -10.992 31.605 1.00 98.50 165 ARG A C 1
ATOM 1298 O O . ARG A 1 165 ? -17.651 -11.375 32.615 1.00 98.50 165 ARG A O 1
ATOM 1305 N N . LEU A 1 166 ? -17.128 -9.732 31.169 1.00 98.38 166 LEU A N 1
ATOM 1306 C CA . LEU A 1 166 ? -17.945 -8.704 31.823 1.00 98.38 166 LEU A CA 1
ATOM 1307 C C . LEU A 1 166 ? -19.448 -9.004 31.705 1.00 98.38 166 LEU A C 1
ATOM 1309 O O . LEU A 1 166 ? -20.157 -8.831 32.693 1.00 98.38 166 LEU A O 1
ATOM 1313 N N . SER A 1 167 ? -19.919 -9.535 30.569 1.00 98.56 167 SER A N 1
ATOM 1314 C CA . SER A 1 167 ? -21.307 -10.000 30.399 1.00 98.56 167 SER A CA 1
ATOM 1315 C C . SER A 1 167 ? -21.650 -11.090 31.413 1.00 98.56 167 SER A C 1
ATOM 1317 O O . SER A 1 167 ? -22.609 -10.952 32.167 1.00 98.56 167 SER A O 1
ATOM 1319 N N . LYS A 1 168 ? -20.798 -12.118 31.532 1.00 98.56 168 LYS A N 1
ATOM 1320 C CA . LYS A 1 168 ? -20.969 -13.218 32.501 1.00 98.56 168 LYS A CA 1
ATOM 1321 C C . LYS A 1 168 ? -20.951 -12.743 33.956 1.00 98.56 168 LYS A C 1
ATOM 1323 O O . LYS A 1 168 ? -21.681 -13.276 34.791 1.00 98.56 168 LYS A O 1
ATOM 1328 N N . ILE A 1 169 ? -20.146 -11.727 34.277 1.00 98.38 169 ILE A N 1
ATOM 1329 C CA . ILE A 1 169 ? -20.167 -11.082 35.600 1.00 98.38 169 ILE A CA 1
ATOM 1330 C C . ILE A 1 169 ? -21.492 -10.335 35.811 1.00 98.38 169 ILE A C 1
ATOM 1332 O O . ILE A 1 169 ? -22.094 -10.487 36.871 1.00 98.38 169 ILE A O 1
ATOM 1336 N N . GLY A 1 170 ? -21.982 -9.594 34.813 1.00 98.31 170 GLY A N 1
ATOM 1337 C CA . GLY A 1 170 ? -23.282 -8.914 34.858 1.00 98.31 170 GLY A CA 1
ATOM 1338 C C . GLY A 1 170 ? -24.457 -9.878 35.053 1.00 98.31 170 GLY A C 1
ATOM 1339 O O . GLY A 1 170 ? -25.279 -9.671 35.942 1.00 98.31 170 GLY A O 1
ATOM 1340 N N . GLU A 1 171 ? -24.488 -10.981 34.304 1.00 98.44 171 GLU A N 1
ATOM 1341 C CA . GLU A 1 171 ? -25.460 -12.073 34.470 1.00 98.44 171 GLU A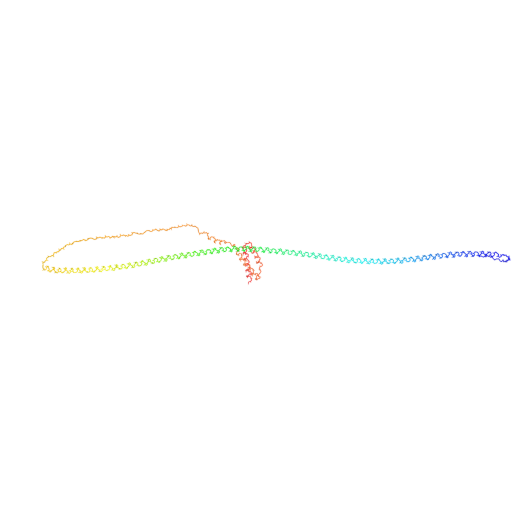 CA 1
ATOM 1342 C C . GLU A 1 171 ? -25.393 -12.684 35.880 1.00 98.44 171 GLU A C 1
ATOM 1344 O O . GLU A 1 171 ? -26.424 -12.908 36.520 1.00 98.44 171 GLU A O 1
ATOM 1349 N N . SER A 1 172 ? -24.183 -12.898 36.412 1.00 98.38 172 SER A N 1
ATOM 1350 C CA . SER A 1 172 ? -23.996 -13.386 37.781 1.00 98.38 172 SER A CA 1
ATOM 1351 C C . SER A 1 172 ? -24.514 -12.392 38.827 1.00 98.38 172 SER A C 1
ATOM 1353 O O . SER A 1 172 ? -25.185 -12.814 39.771 1.00 98.38 172 SER A O 1
ATOM 1355 N N . ILE A 1 173 ? -24.275 -11.088 38.654 1.00 98.31 173 ILE A N 1
ATOM 1356 C CA . ILE A 1 173 ? -24.794 -10.039 39.545 1.00 98.31 173 ILE A CA 1
ATOM 1357 C C . ILE A 1 173 ? -26.326 -10.016 39.500 1.00 98.31 173 ILE A C 1
ATOM 1359 O O . ILE A 1 173 ? -26.946 -10.178 40.548 1.00 98.31 173 ILE A O 1
ATOM 1363 N N . ALA A 1 174 ? -26.936 -9.962 38.314 1.00 98.31 174 ALA A N 1
ATOM 1364 C CA . ALA A 1 174 ? -28.393 -9.988 38.158 1.00 98.31 174 ALA A CA 1
ATOM 1365 C C . ALA A 1 174 ? -29.031 -11.253 38.775 1.00 98.31 174 ALA A C 1
ATOM 1367 O O . ALA A 1 174 ? -30.099 -11.194 39.390 1.00 98.31 174 ALA A O 1
ATOM 1368 N N . SER A 1 175 ? -28.359 -12.409 38.678 1.00 98.31 175 SER A N 1
ATOM 1369 C CA . SER A 1 175 ? -28.823 -13.645 39.326 1.00 98.31 175 SER A CA 1
ATOM 1370 C C . SER A 1 175 ? -28.797 -13.560 40.861 1.00 98.31 175 SER A C 1
ATOM 1372 O O . SER A 1 175 ? -29.725 -14.041 41.513 1.00 98.31 175 SER A O 1
ATOM 1374 N N . ARG A 1 176 ? -27.785 -12.897 41.440 1.00 98.19 176 ARG A N 1
ATOM 1375 C CA . ARG A 1 176 ? -27.668 -12.658 42.889 1.00 98.19 176 ARG A CA 1
ATOM 1376 C C . ARG A 1 176 ? -28.668 -11.617 43.376 1.00 98.19 176 ARG A C 1
ATOM 1378 O O . ARG A 1 176 ? -29.270 -11.822 44.422 1.00 98.19 176 ARG A O 1
ATOM 1385 N N . GLU A 1 177 ? -28.889 -10.545 42.621 1.00 98.31 177 GLU A N 1
ATOM 1386 C CA . GLU A 1 177 ? -29.913 -9.536 42.922 1.00 98.31 177 GLU A CA 1
ATOM 1387 C C . GLU A 1 177 ? -31.305 -10.172 42.986 1.00 98.31 177 GLU A C 1
ATOM 1389 O O . GLU A 1 177 ? -32.038 -9.954 43.949 1.00 98.31 177 GLU A O 1
ATOM 1394 N N . LYS A 1 178 ? -31.636 -11.052 42.030 1.00 98.38 178 LYS A N 1
ATOM 1395 C CA . LYS A 1 178 ? -32.886 -11.822 42.060 1.00 98.38 178 LYS A CA 1
ATOM 1396 C C . LYS A 1 178 ? -32.987 -12.732 43.292 1.00 98.38 178 LYS A C 1
ATOM 1398 O O . LYS A 1 178 ? -34.052 -12.803 43.898 1.00 98.38 178 LYS A O 1
ATOM 1403 N N . GLN A 1 179 ? -31.902 -13.408 43.679 1.00 98.31 179 GLN A N 1
ATOM 1404 C CA . GLN A 1 179 ? -31.871 -14.236 44.894 1.00 98.31 179 GLN A CA 1
ATOM 1405 C C . GLN A 1 179 ? -32.073 -13.397 46.166 1.00 98.31 179 GLN A C 1
ATOM 1407 O O . GLN A 1 179 ? -32.904 -13.751 47.003 1.00 98.31 179 GLN A O 1
ATOM 1412 N N . LEU A 1 180 ? -31.376 -12.264 46.288 1.00 98.19 180 LEU A N 1
ATOM 1413 C CA . LEU A 1 180 ? -31.515 -11.339 47.416 1.00 98.19 180 LEU A CA 1
ATOM 1414 C C . LEU A 1 180 ? -32.932 -10.756 47.502 1.00 98.19 180 LEU A C 1
ATOM 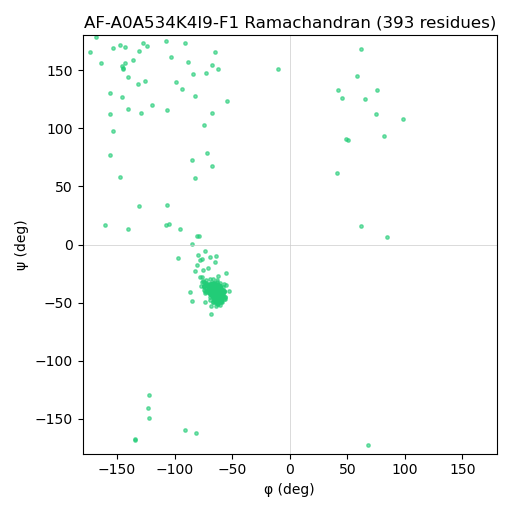1416 O O . LEU A 1 180 ? -33.487 -10.696 48.596 1.00 98.19 180 LEU A O 1
ATOM 1420 N N . ALA A 1 181 ? -33.552 -10.414 46.368 1.00 98.12 181 ALA A N 1
ATOM 1421 C CA . ALA A 1 181 ? -34.948 -9.981 46.325 1.00 98.12 181 ALA A CA 1
ATOM 1422 C C . ALA A 1 181 ? -35.898 -11.069 46.858 1.00 98.12 181 ALA A C 1
ATOM 1424 O O . ALA A 1 181 ? -36.704 -10.789 47.743 1.00 98.12 181 ALA A O 1
ATOM 1425 N N . THR A 1 182 ? -35.748 -12.328 46.421 1.00 98.12 182 THR A N 1
ATOM 1426 C CA . THR A 1 182 ? -36.576 -13.435 46.946 1.00 98.12 182 THR A CA 1
ATOM 1427 C C . THR A 1 182 ? -36.353 -13.697 48.441 1.00 98.12 182 THR A C 1
ATOM 1429 O O . THR A 1 182 ? -37.310 -13.960 49.165 1.00 98.12 182 THR A O 1
ATOM 1432 N N . GLN A 1 183 ? -35.118 -13.558 48.939 1.00 98.19 183 GLN A N 1
ATOM 1433 C CA . GLN A 1 183 ? -34.820 -13.664 50.375 1.00 98.19 183 GLN A CA 1
ATOM 1434 C C . GLN A 1 183 ? -35.434 -12.505 51.175 1.00 98.19 183 GLN A C 1
ATOM 1436 O O . GLN A 1 183 ? -35.933 -12.708 52.280 1.00 98.19 183 GLN A O 1
ATOM 1441 N N . GLN A 1 184 ? -35.437 -11.291 50.621 1.00 98.06 184 GLN A N 1
ATOM 1442 C CA . GLN A 1 184 ? -36.067 -10.127 51.239 1.00 98.06 184 GLN A CA 1
ATOM 1443 C C . GLN A 1 184 ? -37.596 -10.283 51.312 1.00 98.06 184 GLN A C 1
ATOM 1445 O O . GLN A 1 184 ? -38.184 -9.984 52.352 1.00 98.06 184 GLN A O 1
ATOM 1450 N N . GLU A 1 185 ? -38.236 -10.796 50.257 1.00 98.12 185 GLU A N 1
ATOM 1451 C CA . GLU A 1 185 ? -39.666 -11.136 50.257 1.00 98.12 185 GLU A CA 1
ATOM 1452 C C . GLU A 1 185 ? -40.005 -12.193 51.321 1.00 98.12 185 GLU A C 1
ATOM 1454 O O . GLU A 1 185 ? -40.979 -12.031 52.061 1.00 98.12 185 GLU A O 1
ATOM 1459 N N . GLU A 1 186 ? -39.180 -13.236 51.463 1.00 98.06 186 GLU A N 1
ATOM 1460 C CA . GLU A 1 186 ? -39.349 -14.275 52.487 1.00 98.06 186 GLU A CA 1
ATOM 1461 C C . GLU A 1 186 ? -39.201 -13.718 53.915 1.00 98.06 186 GLU A C 1
ATOM 1463 O O . GLU A 1 186 ? -40.031 -14.006 54.780 1.00 98.06 186 GLU A O 1
ATOM 1468 N N . ILE A 1 187 ? -38.212 -12.852 54.165 1.00 98.12 187 ILE A N 1
ATOM 1469 C CA . ILE A 1 187 ? -38.032 -12.179 55.464 1.00 98.12 187 ILE A CA 1
ATOM 1470 C C . ILE A 1 187 ? -39.244 -11.299 55.803 1.00 98.12 187 ILE A C 1
ATOM 1472 O O . ILE A 1 187 ? -39.762 -11.374 56.921 1.00 98.12 187 ILE A O 1
ATOM 1476 N N . ILE A 1 188 ? -39.733 -10.501 54.846 1.00 98.19 188 ILE A N 1
ATOM 1477 C CA . ILE A 1 188 ? -40.929 -9.659 55.026 1.00 98.19 188 ILE A CA 1
ATOM 1478 C C . ILE A 1 188 ? -42.153 -10.533 55.323 1.00 98.19 188 ILE A C 1
ATOM 1480 O O . ILE A 1 188 ? -42.931 -10.225 56.230 1.00 98.19 188 ILE A O 1
ATOM 1484 N N . ARG A 1 189 ? -42.311 -11.652 54.609 1.00 98.38 189 ARG A N 1
ATOM 1485 C CA . ARG A 1 189 ? -43.389 -12.615 54.842 1.00 98.38 189 ARG A CA 1
ATOM 1486 C C . ARG A 1 189 ? -43.332 -13.198 56.257 1.00 98.38 189 ARG A C 1
ATOM 1488 O O . ARG A 1 189 ? -44.328 -13.112 56.970 1.00 98.38 189 ARG A O 1
ATOM 1495 N N . LEU A 1 190 ? -42.183 -13.716 56.692 1.00 98.19 190 LEU A N 1
ATOM 1496 C CA . LEU A 1 190 ? -42.006 -14.281 58.037 1.00 98.19 190 LEU A CA 1
ATOM 1497 C C . LEU A 1 190 ? -42.216 -13.231 59.143 1.00 98.19 190 LEU A C 1
ATOM 1499 O O . LEU A 1 190 ? -42.773 -13.538 60.198 1.00 98.19 190 LEU A O 1
ATOM 1503 N N . GLN A 1 191 ? -41.825 -11.975 58.909 1.00 97.88 191 GLN A N 1
ATOM 1504 C CA . GLN A 1 191 ? -42.093 -10.863 59.826 1.00 97.88 191 GLN A CA 1
ATOM 1505 C C . GLN A 1 191 ? -43.595 -10.537 59.919 1.00 97.88 191 GLN A C 1
ATOM 1507 O O . GLN A 1 191 ? -44.109 -10.291 61.018 1.00 97.88 191 GLN A O 1
ATOM 1512 N N . ASN A 1 192 ? -44.316 -10.568 58.797 1.00 98.06 192 ASN A N 1
ATOM 1513 C CA . ASN A 1 192 ? -45.767 -10.374 58.758 1.00 98.06 192 ASN A CA 1
ATOM 1514 C C . ASN A 1 192 ? -46.512 -11.535 59.439 1.00 98.06 192 ASN A C 1
ATOM 1516 O O . ASN A 1 192 ? -47.380 -11.292 60.275 1.00 98.06 192 ASN A O 1
ATOM 1520 N N . GLU A 1 193 ? -46.124 -12.785 59.173 1.00 98.00 193 GLU A N 1
ATOM 1521 C CA . GLU A 1 193 ? -46.675 -13.973 59.842 1.00 98.00 193 GLU A CA 1
ATOM 1522 C C . GLU A 1 193 ? -46.435 -13.914 61.365 1.00 98.00 193 GLU A C 1
ATOM 1524 O O . GLU A 1 193 ? -47.378 -14.043 62.150 1.00 98.00 193 GLU A O 1
ATOM 1529 N N . ARG A 1 194 ? -45.205 -13.601 61.805 1.00 98.06 194 ARG A N 1
ATOM 1530 C CA . ARG A 1 194 ? -44.862 -13.444 63.231 1.00 98.06 194 ARG A CA 1
ATOM 1531 C C . ARG A 1 194 ? -45.647 -12.320 63.910 1.00 98.06 194 ARG A C 1
ATOM 1533 O O . ARG A 1 194 ? -46.113 -12.503 65.032 1.00 98.06 194 ARG A O 1
ATOM 1540 N N . SER A 1 195 ? -45.769 -11.155 63.274 1.00 98.25 195 SER A N 1
ATOM 1541 C CA . SER A 1 195 ? -46.495 -10.017 63.858 1.00 98.25 195 SER A CA 1
ATOM 1542 C C . SER A 1 195 ? -48.008 -10.247 63.890 1.00 98.25 195 SER A C 1
ATOM 1544 O O . SER A 1 195 ? -48.650 -9.870 64.868 1.00 98.25 195 SER A O 1
ATOM 1546 N N . SER A 1 196 ? -48.572 -10.942 62.897 1.00 98.19 196 SER A N 1
ATOM 1547 C CA . SER A 1 196 ? -49.969 -11.389 62.921 1.00 98.19 196 SER A CA 1
ATOM 1548 C C . SER A 1 196 ? -50.232 -12.387 64.054 1.00 98.19 196 SER A C 1
ATOM 1550 O O . SER A 1 196 ? -51.209 -12.236 64.782 1.00 98.19 196 SER A O 1
ATOM 1552 N N . ALA A 1 197 ? -49.344 -13.368 64.253 1.00 98.12 197 ALA A N 1
ATOM 1553 C CA . ALA A 1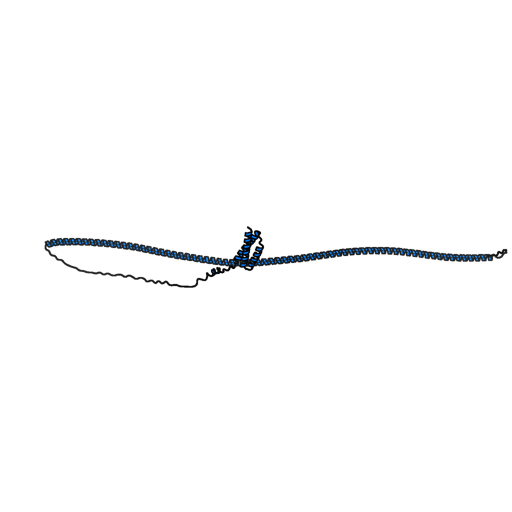 197 ? -49.465 -14.343 65.339 1.00 98.12 197 ALA A CA 1
ATOM 1554 C C . ALA A 1 197 ? -49.332 -13.702 66.735 1.00 98.12 197 ALA A C 1
ATOM 1556 O O . ALA A 1 197 ? -50.028 -14.099 67.669 1.00 98.12 197 ALA A O 1
ATOM 1557 N N . LEU A 1 198 ? -48.470 -12.687 66.884 1.00 98.12 198 LEU A N 1
ATOM 1558 C CA . LEU A 1 198 ? -48.367 -11.912 68.125 1.00 98.12 198 LEU A CA 1
ATOM 1559 C C . LEU A 1 198 ? -49.650 -11.119 68.405 1.00 98.12 198 LEU A C 1
ATOM 1561 O O . LEU A 1 198 ? -50.184 -11.249 69.502 1.00 98.12 198 LEU A O 1
ATOM 1565 N N . ARG A 1 199 ? -50.195 -10.401 67.412 1.00 97.81 199 ARG A N 1
ATOM 1566 C CA . ARG A 1 199 ? -51.480 -9.689 67.544 1.00 97.81 199 ARG A CA 1
ATOM 1567 C C . ARG A 1 199 ? -52.627 -10.625 67.914 1.00 97.81 199 ARG A C 1
ATOM 1569 O O . ARG A 1 199 ? -53.378 -10.326 68.831 1.00 97.81 199 ARG A O 1
ATOM 1576 N N . GLN A 1 200 ? -52.726 -11.789 67.266 1.00 98.06 200 GLN A N 1
ATOM 1577 C CA . GLN A 1 200 ? -53.742 -12.784 67.617 1.00 98.06 200 GLN A CA 1
ATOM 1578 C C . GLN A 1 200 ? -53.620 -13.217 69.088 1.00 98.06 200 GLN A C 1
ATOM 1580 O O . GLN A 1 200 ? -54.622 -13.297 69.795 1.00 98.06 200 GLN A O 1
ATOM 1585 N N . ARG A 1 201 ? -52.395 -13.455 69.572 1.00 97.75 201 ARG A N 1
ATOM 1586 C CA . ARG A 1 201 ? -52.152 -13.819 70.973 1.00 97.75 201 ARG A CA 1
ATOM 1587 C C . ARG A 1 201 ? -52.457 -12.668 71.942 1.00 97.75 201 ARG A C 1
ATOM 1589 O O . ARG A 1 201 ? -52.942 -12.924 73.040 1.00 97.75 201 ARG A O 1
ATOM 1596 N N . GLU A 1 202 ? -52.188 -11.424 71.557 1.00 97.62 202 GLU A N 1
ATOM 1597 C CA . GLU A 1 202 ? -52.561 -10.221 72.317 1.00 97.62 202 GLU A CA 1
ATOM 1598 C C . GLU A 1 202 ? -54.090 -10.066 72.399 1.00 97.62 202 GLU A C 1
ATOM 1600 O O . GLU A 1 202 ? -54.620 -9.838 73.488 1.00 97.62 202 GLU A O 1
ATOM 1605 N N . ASP A 1 203 ? -54.815 -10.294 71.300 1.00 98.00 203 ASP A N 1
ATOM 1606 C CA . ASP A 1 203 ? -56.284 -10.305 71.266 1.00 98.00 203 ASP A CA 1
ATOM 1607 C C . ASP A 1 203 ? -56.870 -11.430 72.136 1.00 98.00 203 ASP A C 1
ATOM 1609 O O . ASP A 1 203 ? -57.849 -11.224 72.855 1.00 98.00 203 ASP A O 1
ATOM 1613 N N . GLU A 1 204 ? -56.291 -12.634 72.088 1.00 97.81 204 GLU A N 1
ATOM 1614 C CA . GLU A 1 204 ? -56.688 -13.777 72.922 1.00 97.81 204 GLU A CA 1
ATOM 1615 C C . GLU A 1 204 ? -56.445 -13.511 74.415 1.00 97.81 204 GLU A C 1
ATOM 1617 O O . GLU A 1 204 ? -57.320 -13.789 75.239 1.00 97.81 204 GLU A O 1
ATOM 1622 N N . LEU A 1 205 ? -55.303 -12.912 74.774 1.00 97.69 205 LEU A N 1
ATOM 1623 C CA . LEU A 1 205 ? -55.011 -12.481 76.146 1.00 97.69 205 LEU A CA 1
ATOM 1624 C C . LEU A 1 205 ? -55.967 -11.377 76.611 1.00 97.69 205 LEU A C 1
ATOM 1626 O O . LEU A 1 205 ? -56.470 -11.449 77.732 1.00 97.69 205 LEU A O 1
ATOM 1630 N N . THR A 1 206 ? -56.272 -10.404 75.751 1.00 97.88 206 THR A N 1
ATOM 1631 C CA . THR A 1 206 ? -57.206 -9.307 76.052 1.00 97.88 206 THR A CA 1
ATOM 1632 C C . THR A 1 206 ? -58.614 -9.850 76.302 1.00 97.88 206 THR A C 1
ATOM 1634 O O . THR A 1 206 ? -59.197 -9.574 77.350 1.00 97.88 206 THR A O 1
ATOM 1637 N N . LYS A 1 207 ? -59.120 -10.741 75.436 1.00 98.12 207 LYS A N 1
ATOM 1638 C CA . LYS A 1 207 ? -60.387 -11.474 75.649 1.00 98.12 207 LYS A CA 1
ATOM 1639 C C . LYS A 1 207 ? -60.361 -12.308 76.938 1.00 98.12 207 LYS A C 1
ATOM 1641 O O . LYS A 1 207 ? -61.352 -12.366 77.672 1.00 98.12 207 LYS A O 1
ATOM 1646 N N . GLY A 1 208 ? -59.228 -12.935 77.254 1.00 98.00 208 GLY A N 1
ATOM 1647 C CA . GLY A 1 208 ? -59.010 -13.639 78.520 1.00 98.00 208 GLY A CA 1
ATOM 1648 C C . GLY A 1 208 ? -59.152 -12.717 79.738 1.00 98.00 208 GLY A C 1
ATOM 1649 O O . GLY A 1 208 ? -59.884 -13.033 80.675 1.00 98.00 208 GLY A O 1
ATOM 1650 N N . MET A 1 209 ? -58.527 -11.540 79.705 1.00 96.94 209 MET A N 1
ATOM 1651 C CA . MET A 1 209 ? -58.639 -10.531 80.764 1.00 96.94 209 MET A CA 1
ATOM 1652 C C . MET A 1 209 ? -60.056 -9.954 80.877 1.00 96.94 209 MET A C 1
ATOM 1654 O O . MET A 1 209 ? -60.564 -9.805 81.989 1.00 96.94 209 MET A O 1
ATOM 1658 N N . GLU A 1 210 ? -60.732 -9.678 79.761 1.00 97.50 210 GLU A N 1
ATOM 1659 C CA . GLU A 1 210 ? -62.128 -9.223 79.750 1.00 97.50 210 GLU A CA 1
ATOM 1660 C C . GLU A 1 210 ? -63.073 -10.252 80.381 1.00 97.50 210 GLU A C 1
ATOM 1662 O O . GLU A 1 210 ? -63.921 -9.893 81.201 1.00 97.50 210 GLU A O 1
ATOM 1667 N N . THR A 1 211 ? -62.921 -11.537 80.042 1.00 97.50 211 THR A N 1
ATOM 1668 C CA . THR A 1 211 ? -63.742 -12.612 80.627 1.00 97.50 211 THR A CA 1
ATOM 1669 C C . THR A 1 211 ? -63.440 -12.835 82.108 1.00 97.50 211 THR A C 1
ATOM 1671 O O . THR A 1 211 ? -64.378 -13.044 82.878 1.00 97.50 211 THR A O 1
ATOM 1674 N N . LEU A 1 212 ? -62.178 -12.718 82.539 1.00 97.31 212 LEU A N 1
ATOM 1675 C CA . LEU A 1 212 ? -61.811 -12.743 83.959 1.00 97.31 212 LEU A CA 1
ATOM 1676 C C . LEU A 1 212 ? -62.432 -11.561 84.715 1.00 97.31 212 LEU A C 1
ATOM 1678 O O . LEU A 1 212 ? -63.062 -11.763 85.747 1.00 97.31 212 LEU A O 1
ATOM 1682 N N . THR A 1 213 ? -62.317 -10.345 84.178 1.00 97.56 213 THR A N 1
ATOM 1683 C CA . THR A 1 213 ? -62.874 -9.129 84.793 1.00 97.56 213 THR A CA 1
ATOM 1684 C C . THR A 1 213 ? -64.402 -9.192 84.862 1.00 97.56 213 THR A C 1
ATOM 1686 O O . THR A 1 213 ? -64.994 -8.763 85.849 1.00 97.56 213 THR A O 1
ATOM 1689 N N . ARG A 1 214 ? -65.062 -9.764 83.844 1.00 97.50 214 ARG A N 1
ATOM 1690 C CA . ARG A 1 214 ? -66.510 -10.019 83.874 1.00 97.50 214 ARG A CA 1
ATOM 1691 C C . ARG A 1 214 ? -66.878 -10.992 84.996 1.00 97.50 214 ARG A C 1
ATOM 1693 O O . ARG A 1 214 ? -67.716 -10.643 85.817 1.00 97.50 214 ARG A O 1
ATOM 1700 N N . ARG A 1 215 ? -66.191 -12.138 85.092 1.00 97.69 215 ARG A N 1
ATOM 1701 C CA . ARG A 1 215 ? -66.395 -13.118 86.175 1.00 97.69 215 ARG A CA 1
ATOM 1702 C C . ARG A 1 215 ? -66.116 -12.545 87.562 1.00 97.69 215 ARG A C 1
ATOM 1704 O O . ARG A 1 215 ? -66.810 -12.902 88.504 1.00 97.69 215 ARG A O 1
ATOM 1711 N N . MET A 1 216 ? -65.125 -11.660 87.699 1.00 95.94 216 MET A N 1
ATOM 1712 C CA . MET A 1 216 ? -64.875 -10.953 88.957 1.00 95.94 216 MET A CA 1
ATOM 1713 C C . MET A 1 216 ? -66.060 -10.069 89.339 1.00 95.94 216 MET A C 1
ATOM 1715 O O . MET A 1 216 ? -66.524 -10.185 90.462 1.00 95.94 216 MET A O 1
ATOM 1719 N N . ARG A 1 217 ? -66.616 -9.282 88.408 1.00 96.56 217 ARG A N 1
ATOM 1720 C CA . ARG A 1 217 ? -67.821 -8.472 88.675 1.00 96.56 217 ARG A CA 1
ATOM 1721 C C . ARG A 1 217 ? -69.053 -9.324 88.992 1.00 96.56 217 ARG A C 1
ATOM 1723 O O . ARG A 1 217 ? -69.796 -8.981 89.899 1.00 96.56 217 ARG A O 1
ATOM 1730 N N . GLU A 1 218 ? -69.250 -10.437 88.283 1.00 96.38 218 GLU A N 1
ATOM 1731 C CA . GLU A 1 218 ? -70.329 -11.408 88.549 1.00 96.38 218 GLU A CA 1
ATOM 1732 C C . GLU A 1 218 ? -70.176 -12.069 89.935 1.00 96.38 218 GLU A C 1
ATOM 1734 O O . GLU A 1 218 ? -71.159 -12.323 90.633 1.00 96.38 218 GLU A O 1
ATOM 1739 N N . HIS A 1 219 ? -68.938 -12.325 90.367 1.00 96.50 219 HIS A N 1
ATOM 1740 C CA . HIS A 1 219 ? -68.634 -12.826 91.706 1.00 96.50 219 HIS A CA 1
ATOM 1741 C C . HIS A 1 219 ? -68.798 -11.734 92.775 1.00 96.50 219 HIS A C 1
ATOM 1743 O O . HIS A 1 219 ? -69.355 -12.005 93.831 1.00 96.50 219 HIS A O 1
ATOM 1749 N N . GLU A 1 220 ? -68.361 -10.500 92.515 1.00 95.94 220 GLU A N 1
ATOM 1750 C CA . GLU A 1 220 ? -68.563 -9.338 93.389 1.00 95.94 220 GLU A CA 1
ATOM 1751 C C . GLU A 1 220 ? -70.055 -9.050 93.602 1.00 95.94 220 GLU A C 1
ATOM 1753 O O . GLU A 1 220 ? -70.465 -8.855 94.745 1.00 95.94 220 GLU A O 1
ATOM 1758 N N . SER A 1 221 ? -70.888 -9.113 92.551 1.00 95.38 221 SER A N 1
ATOM 1759 C CA . SER A 1 221 ? -72.346 -9.016 92.698 1.00 95.38 221 SER A CA 1
ATOM 1760 C C . SER A 1 221 ? -72.908 -10.199 93.485 1.00 95.38 221 SER A C 1
ATOM 1762 O O . SER A 1 221 ? -73.646 -9.978 94.435 1.00 95.38 221 SER A O 1
ATOM 1764 N N . SER A 1 222 ? -72.483 -11.436 93.196 1.00 95.75 222 SER A N 1
ATOM 1765 C CA . SER A 1 222 ? -72.936 -12.619 93.953 1.00 95.75 222 SER A CA 1
ATOM 1766 C C . SER A 1 222 ? -72.574 -12.540 95.445 1.00 95.75 222 SER A C 1
ATOM 1768 O O . SER A 1 222 ? -73.359 -12.937 96.301 1.00 95.75 222 SER A O 1
ATOM 1770 N N . VAL A 1 223 ? -71.391 -12.012 95.779 1.00 95.88 223 VAL A N 1
ATOM 1771 C CA . VAL A 1 223 ? -70.960 -11.770 97.166 1.00 95.88 223 VAL A CA 1
ATOM 1772 C C . VAL A 1 223 ? -71.750 -10.623 97.796 1.00 95.88 223 VAL A C 1
ATOM 1774 O O . VAL A 1 223 ? -72.115 -10.725 98.966 1.00 95.88 223 VAL A O 1
ATOM 1777 N N . SER A 1 224 ? -72.056 -9.563 97.045 1.00 95.81 224 SER A N 1
ATOM 1778 C CA . SER A 1 224 ? -72.946 -8.487 97.497 1.00 95.81 224 SER A CA 1
ATOM 1779 C C . SER A 1 224 ? -74.339 -9.030 97.825 1.00 95.81 224 SER A C 1
ATOM 1781 O O . SER A 1 224 ? -74.833 -8.795 98.924 1.00 95.81 224 SER A O 1
ATOM 1783 N N . ASP A 1 225 ? -74.932 -9.825 96.934 1.00 95.44 225 ASP A N 1
ATOM 1784 C CA . ASP A 1 225 ? -76.246 -10.447 97.121 1.00 95.44 225 ASP A CA 1
ATOM 1785 C C . ASP A 1 225 ? -76.252 -11.348 98.369 1.00 95.44 225 ASP A C 1
ATOM 1787 O O . ASP A 1 225 ? -77.103 -11.191 99.247 1.00 95.44 225 ASP A O 1
ATOM 1791 N N . LEU A 1 226 ? -75.240 -12.212 98.525 1.00 95.25 226 LEU A N 1
ATOM 1792 C CA . LEU A 1 226 ? -75.049 -13.026 99.734 1.00 95.25 226 LEU A CA 1
ATOM 1793 C C . LEU A 1 226 ? -74.880 -12.176 101.002 1.00 95.25 226 LEU A C 1
ATOM 1795 O O . LEU A 1 226 ? -75.402 -12.545 102.050 1.00 95.25 226 LEU A O 1
ATOM 1799 N N . THR A 1 227 ? -74.194 -11.033 100.920 1.00 95.81 227 THR A N 1
ATOM 1800 C CA . THR A 1 227 ? -74.020 -10.111 102.055 1.00 95.81 227 THR A CA 1
ATOM 1801 C C . THR A 1 227 ? -75.344 -9.445 102.432 1.00 95.81 227 THR A C 1
ATOM 1803 O O . THR A 1 227 ? -75.646 -9.334 103.618 1.00 95.81 227 THR A O 1
ATOM 1806 N N . THR A 1 228 ? -76.174 -9.061 101.453 1.00 95.00 228 THR A N 1
ATOM 1807 C CA . THR A 1 228 ? -77.523 -8.537 101.732 1.00 95.00 228 THR A CA 1
ATOM 1808 C C . THR A 1 228 ? -78.429 -9.602 102.346 1.00 95.00 228 THR A C 1
ATOM 1810 O O . THR A 1 228 ? -79.105 -9.314 103.329 1.00 95.00 228 THR A O 1
ATOM 1813 N N . MET A 1 229 ? -78.370 -10.853 101.871 1.00 94.88 229 MET A N 1
ATOM 1814 C CA . MET A 1 229 ? -79.085 -11.978 102.488 1.00 94.88 229 MET A CA 1
ATOM 1815 C C . MET A 1 229 ? -78.606 -12.235 103.928 1.00 94.88 229 MET A C 1
ATOM 1817 O O . MET A 1 229 ? -79.412 -12.471 104.826 1.00 94.88 229 MET A O 1
ATOM 1821 N N . GLU A 1 230 ? -77.298 -12.161 104.183 1.00 94.12 230 GLU A N 1
ATOM 1822 C CA . GLU A 1 230 ? -76.744 -12.299 105.533 1.00 94.12 230 GLU A CA 1
ATOM 1823 C C . GLU A 1 230 ? -77.184 -11.143 106.455 1.00 94.12 230 GLU A C 1
ATOM 1825 O O . GLU A 1 230 ? -77.408 -11.351 107.647 1.00 94.12 230 GLU A O 1
ATOM 1830 N N . GLN A 1 231 ? -77.342 -9.926 105.923 1.00 94.81 231 GLN A N 1
ATOM 1831 C CA . GLN A 1 231 ? -77.912 -8.790 106.655 1.00 94.81 231 GLN A CA 1
ATOM 1832 C C . GLN A 1 231 ? -79.395 -9.005 106.975 1.00 94.81 231 GLN A C 1
ATOM 1834 O O . GLN A 1 231 ? -79.754 -8.904 108.147 1.00 94.81 231 GLN A O 1
ATOM 1839 N N . THR A 1 232 ? -80.233 -9.397 106.007 1.00 95.06 232 THR A N 1
ATOM 1840 C CA . THR A 1 232 ? -81.661 -9.660 106.270 1.00 95.06 232 THR A CA 1
ATOM 1841 C C . THR A 1 232 ? -81.853 -10.782 107.290 1.00 95.06 232 THR A C 1
ATOM 1843 O O . THR A 1 232 ? -82.655 -10.643 108.208 1.00 95.06 232 THR A O 1
ATOM 1846 N N . LEU A 1 233 ? -81.053 -11.855 107.222 1.00 93.44 233 LEU A N 1
ATOM 1847 C CA . LEU A 1 233 ? -81.084 -12.930 108.223 1.00 93.44 233 LEU A CA 1
ATOM 1848 C C . LEU A 1 233 ? -80.649 -12.450 109.620 1.00 93.44 233 LEU A C 1
ATOM 1850 O O . LEU A 1 233 ? -81.194 -12.907 110.624 1.00 93.44 233 LEU A O 1
ATOM 1854 N N . ARG A 1 234 ? -79.690 -11.515 109.723 1.00 94.56 234 ARG A N 1
ATOM 1855 C CA . ARG A 1 234 ? -79.337 -10.884 111.010 1.00 94.56 234 ARG A CA 1
ATOM 1856 C C . ARG A 1 234 ? -80.466 -10.009 111.549 1.00 94.56 234 ARG A C 1
ATOM 1858 O O . ARG A 1 234 ? -80.695 -10.031 112.755 1.00 94.56 234 ARG A O 1
ATOM 1865 N N . GLU A 1 235 ? -81.147 -9.255 110.692 1.00 94.69 235 GLU A N 1
ATOM 1866 C CA . GLU A 1 235 ? -82.295 -8.424 111.072 1.00 94.69 235 GLU A CA 1
ATOM 1867 C C . GLU A 1 235 ? -83.466 -9.291 111.557 1.00 94.69 235 GLU A C 1
ATOM 1869 O O . GLU A 1 235 ? -83.994 -9.045 112.639 1.00 94.69 235 GLU A O 1
ATOM 1874 N N . GLU A 1 236 ? -83.799 -10.374 110.848 1.00 94.50 236 GLU A N 1
ATOM 1875 C CA . GLU A 1 236 ? -84.796 -11.360 111.291 1.00 94.50 236 GLU A CA 1
ATOM 1876 C C . GLU A 1 236 ? -84.413 -12.009 112.631 1.00 94.50 236 GLU A C 1
ATOM 1878 O O . GLU A 1 236 ? -85.246 -12.102 113.532 1.00 94.50 236 GLU A O 1
ATOM 1883 N N . LEU A 1 237 ? -83.144 -12.391 112.823 1.00 93.62 237 LEU A N 1
ATOM 1884 C CA . LEU A 1 237 ? -82.659 -12.914 114.107 1.00 93.62 237 LEU A CA 1
ATOM 1885 C C . LEU A 1 237 ? -82.743 -11.877 115.240 1.00 93.62 237 LEU A C 1
ATOM 1887 O O . LEU A 1 237 ? -83.039 -12.247 116.377 1.00 93.62 237 LEU A O 1
ATOM 1891 N N . GLN A 1 238 ? -82.510 -10.591 114.958 1.00 94.00 238 GLN A N 1
ATOM 1892 C CA . GLN A 1 238 ? -82.693 -9.512 115.934 1.00 94.00 238 GLN A CA 1
ATOM 1893 C C . GLN A 1 238 ? -84.171 -9.284 116.265 1.00 94.00 238 GLN A C 1
ATOM 1895 O O . GLN A 1 238 ? -84.496 -9.104 117.438 1.00 94.00 238 GLN A O 1
ATOM 1900 N N . LEU A 1 239 ? -85.066 -9.343 115.275 1.00 94.19 239 LEU A N 1
ATOM 1901 C CA . LEU A 1 239 ? -86.513 -9.264 115.484 1.00 94.19 239 LEU A CA 1
ATOM 1902 C C . LEU A 1 239 ? -87.015 -10.440 116.331 1.00 94.19 239 LEU A C 1
ATOM 1904 O O . LEU A 1 239 ? -87.697 -10.210 117.326 1.00 94.19 239 LEU A O 1
ATOM 1908 N N . LEU A 1 240 ? -86.600 -11.672 116.022 1.00 92.56 240 LEU A N 1
ATOM 1909 C CA . LEU A 1 240 ? -86.912 -12.866 116.817 1.00 92.56 240 LEU A CA 1
ATOM 1910 C C . LEU A 1 240 ? -86.341 -12.782 118.241 1.00 92.56 240 LEU A C 1
ATOM 1912 O O . LEU A 1 240 ? -86.997 -13.190 119.199 1.00 92.56 240 LEU A O 1
ATOM 1916 N N . ALA A 1 241 ? -85.137 -12.229 118.418 1.00 92.31 241 ALA A N 1
ATOM 1917 C CA . ALA A 1 241 ? -84.560 -12.001 119.743 1.00 92.31 241 ALA A CA 1
ATOM 1918 C C . ALA A 1 241 ? -85.331 -10.927 120.534 1.00 92.31 241 ALA A C 1
ATOM 1920 O O . ALA A 1 241 ? -85.573 -11.105 121.729 1.00 92.31 241 ALA A O 1
ATOM 1921 N N . ALA A 1 242 ? -85.760 -9.846 119.877 1.00 91.75 242 ALA A N 1
ATOM 1922 C CA . ALA A 1 242 ? -86.573 -8.794 120.479 1.00 91.75 242 ALA A CA 1
ATOM 1923 C C . ALA A 1 242 ? -87.982 -9.294 120.835 1.00 91.75 242 ALA A C 1
ATOM 1925 O O . ALA A 1 242 ? -88.460 -9.023 121.935 1.00 91.75 242 ALA A O 1
ATOM 1926 N N . GLU A 1 243 ? -88.622 -10.075 119.962 1.00 91.62 243 GLU A N 1
ATOM 1927 C CA . GLU A 1 243 ? -89.896 -10.745 120.233 1.00 91.62 243 GLU A CA 1
ATOM 1928 C C . GLU A 1 243 ? -89.755 -11.729 121.397 1.00 91.62 243 GLU A C 1
ATOM 1930 O O . GLU A 1 243 ? -90.535 -11.667 122.346 1.00 91.62 243 GLU A O 1
ATOM 1935 N N . ARG A 1 244 ? -88.705 -12.560 121.411 1.00 89.94 244 ARG A N 1
ATOM 1936 C CA . ARG A 1 244 ? -88.392 -13.430 122.552 1.00 89.94 244 ARG A CA 1
ATOM 1937 C C . ARG A 1 244 ? -88.204 -12.626 123.837 1.00 89.94 244 ARG A C 1
ATOM 1939 O O . ARG A 1 244 ? -88.693 -13.047 124.878 1.00 89.94 244 ARG A O 1
ATOM 1946 N N . GLN A 1 245 ? -87.544 -11.471 123.799 1.00 91.19 245 GLN A N 1
ATOM 1947 C CA . GLN A 1 245 ? -87.375 -10.630 124.986 1.00 91.19 245 GLN A CA 1
ATOM 1948 C C . GLN A 1 245 ? -88.681 -9.926 125.405 1.00 91.19 245 GLN A C 1
ATOM 1950 O O . GLN A 1 245 ? -88.929 -9.751 126.600 1.00 91.19 245 GLN A O 1
ATOM 1955 N N . GLN A 1 246 ? -89.574 -9.601 124.467 1.00 90.62 246 GLN A N 1
ATOM 1956 C CA . GLN A 1 246 ? -90.947 -9.197 124.790 1.00 90.62 246 GLN A CA 1
ATOM 1957 C C . GLN A 1 246 ? -91.744 -10.346 125.416 1.00 90.62 246 GLN A C 1
ATOM 1959 O O . GLN A 1 246 ? -92.482 -10.120 126.369 1.00 90.62 246 GLN A O 1
ATOM 1964 N N . LEU A 1 247 ? -91.595 -11.577 124.924 1.00 88.44 247 LEU A N 1
ATOM 1965 C CA . LEU A 1 247 ? -92.220 -12.760 125.515 1.00 88.44 247 LEU A CA 1
ATOM 1966 C C . LEU A 1 247 ? -91.678 -13.019 126.923 1.00 88.44 247 LEU A C 1
ATOM 1968 O O . LEU A 1 247 ? -92.480 -13.193 127.825 1.00 88.44 247 LEU A O 1
ATOM 1972 N N . VAL A 1 248 ? -90.366 -12.907 127.151 1.00 90.62 248 VAL A N 1
ATOM 1973 C CA . VAL A 1 248 ? -89.751 -13.017 128.488 1.00 90.62 248 VAL A CA 1
ATOM 1974 C C . VAL A 1 248 ? -90.175 -11.874 129.420 1.00 90.62 248 VAL A C 1
ATOM 1976 O O . VAL A 1 248 ? -90.336 -12.093 130.615 1.00 90.62 248 VAL A O 1
ATOM 1979 N N . THR A 1 249 ? -90.405 -10.651 128.927 1.00 87.62 249 THR A N 1
ATOM 1980 C CA . THR A 1 249 ? -90.972 -9.582 129.781 1.00 87.62 249 THR A CA 1
ATOM 1981 C C . THR A 1 249 ? -92.461 -9.789 130.054 1.00 87.62 249 THR A C 1
ATOM 1983 O O . THR A 1 249 ? -92.891 -9.540 131.174 1.00 87.62 249 THR A O 1
ATOM 1986 N N . LYS A 1 250 ? -93.244 -10.314 129.102 1.00 89.38 250 LYS A N 1
ATOM 1987 C CA . LYS A 1 250 ? -94.630 -10.759 129.343 1.00 89.38 250 LYS A CA 1
ATOM 1988 C C . LYS A 1 250 ? -94.675 -11.909 130.347 1.00 89.38 250 LYS A C 1
ATOM 1990 O O . LYS A 1 250 ? -95.472 -11.845 131.267 1.00 89.38 250 LYS A O 1
ATOM 1995 N N . GLU A 1 251 ? -93.799 -12.899 130.218 1.00 86.06 251 GLU A N 1
ATOM 1996 C CA . GLU A 1 251 ? -93.612 -14.013 131.151 1.00 86.06 251 GLU A CA 1
ATOM 1997 C C . GLU A 1 251 ? -93.198 -13.504 132.534 1.00 86.06 251 GLU A C 1
ATOM 1999 O O . GLU A 1 251 ? -93.820 -13.871 133.517 1.00 86.06 251 GLU A O 1
ATOM 2004 N N . LYS A 1 252 ? -92.243 -12.571 132.637 1.00 87.12 252 LYS A N 1
ATOM 2005 C CA . LYS A 1 252 ? -91.880 -11.939 133.916 1.00 87.12 252 LYS A CA 1
ATOM 2006 C C . LYS A 1 252 ? -93.043 -11.157 134.529 1.00 87.12 252 LYS A C 1
ATOM 2008 O O . LYS A 1 252 ? -93.249 -11.252 135.732 1.00 87.12 252 LYS A O 1
ATOM 2013 N N . ASN A 1 253 ? -93.814 -10.427 133.725 1.00 84.56 253 ASN A N 1
ATOM 2014 C CA . ASN A 1 253 ? -95.011 -9.720 134.185 1.00 84.56 253 ASN A CA 1
ATOM 2015 C C . ASN A 1 253 ? -96.125 -10.696 134.594 1.00 84.56 253 ASN A C 1
ATOM 2017 O O . ASN A 1 253 ? -96.863 -10.403 135.526 1.00 84.56 253 ASN A O 1
ATOM 2021 N N . LEU A 1 254 ? -96.239 -11.851 133.929 1.00 82.19 254 LEU A N 1
ATOM 2022 C CA . LEU A 1 254 ? -97.135 -12.940 134.316 1.00 82.19 254 LEU A CA 1
ATOM 2023 C C . LEU A 1 254 ? -96.659 -13.597 135.610 1.00 82.19 254 LEU A C 1
ATOM 2025 O O . LEU A 1 254 ? -97.474 -13.757 136.495 1.00 82.19 254 LEU A O 1
ATOM 2029 N N . ILE A 1 255 ? -95.362 -13.845 135.795 1.00 80.56 255 ILE A N 1
ATOM 2030 C CA . ILE A 1 255 ? -94.776 -14.341 137.050 1.00 80.56 255 ILE A CA 1
ATOM 2031 C C . ILE A 1 255 ? -94.921 -13.302 138.176 1.00 80.56 255 ILE A C 1
ATOM 2033 O O . ILE A 1 255 ? -95.086 -13.664 139.333 1.00 80.56 255 ILE A O 1
ATOM 2037 N N . GLU A 1 256 ? -94.881 -11.999 137.886 1.00 79.56 256 GLU A N 1
ATOM 2038 C CA . GLU A 1 256 ? -95.179 -10.937 138.860 1.00 79.56 256 GLU A CA 1
ATOM 2039 C C . GLU A 1 256 ? -96.689 -10.817 139.142 1.00 79.56 256 GLU A C 1
ATOM 2041 O O . GLU A 1 256 ? -97.081 -10.545 140.279 1.00 79.56 256 GLU A O 1
ATOM 2046 N N . ALA A 1 257 ? -97.553 -11.102 138.164 1.00 77.25 257 ALA A N 1
ATOM 2047 C CA . ALA A 1 257 ? -98.995 -11.253 138.361 1.00 77.25 257 ALA A CA 1
ATOM 2048 C C . ALA A 1 257 ? -99.326 -12.521 139.172 1.00 77.25 257 ALA A C 1
ATOM 2050 O O . ALA A 1 257 ? -100.133 -12.469 140.090 1.00 77.25 257 ALA A O 1
ATOM 2051 N N . GLU A 1 258 ? -98.645 -13.633 138.912 1.00 76.56 258 GLU A N 1
ATOM 2052 C CA . GLU A 1 258 ? -98.714 -14.887 139.661 1.00 76.56 258 GLU A CA 1
ATOM 2053 C C . GLU A 1 258 ? -98.124 -14.728 141.057 1.00 76.56 258 GLU A C 1
ATOM 2055 O O . GLU A 1 258 ? -98.668 -15.306 141.979 1.00 76.56 258 GLU A O 1
ATOM 2060 N N . LYS A 1 259 ? -97.082 -13.909 141.261 1.00 74.06 259 LYS A N 1
ATOM 2061 C CA . LYS A 1 259 ? -96.544 -13.579 142.595 1.00 74.06 259 LYS A CA 1
ATOM 2062 C C . LYS A 1 259 ? -97.400 -12.580 143.363 1.00 74.06 259 LYS A C 1
ATOM 2064 O O . LYS A 1 259 ? -97.449 -12.652 144.587 1.00 74.06 259 LYS A O 1
ATOM 2069 N N . SER A 1 260 ? -98.076 -11.652 142.691 1.00 66.75 260 SER A N 1
ATOM 2070 C CA . SER A 1 260 ? -99.058 -10.773 143.345 1.00 66.75 260 SER A CA 1
ATOM 2071 C C . SER A 1 260 ? -100.351 -11.526 143.665 1.00 66.75 260 SER A C 1
ATOM 2073 O O . SER A 1 260 ? -100.898 -11.351 144.748 1.00 66.75 260 SER A O 1
ATOM 2075 N N . LEU A 1 261 ? -100.768 -12.466 142.813 1.00 60.25 261 LEU A N 1
ATOM 2076 C CA . LEU A 1 261 ? -101.768 -13.474 143.158 1.00 60.25 261 LEU A CA 1
ATOM 2077 C C . LEU A 1 261 ? -101.268 -14.386 144.281 1.00 60.25 261 LEU A C 1
ATOM 2079 O O . LEU A 1 261 ? -102.006 -14.586 145.230 1.00 60.25 261 LEU A O 1
ATOM 2083 N N . ALA A 1 262 ? -100.028 -14.875 144.248 1.00 58.75 262 ALA A N 1
ATOM 2084 C CA . ALA A 1 262 ? -99.469 -15.744 145.282 1.00 58.75 262 ALA A CA 1
ATOM 2085 C C . ALA A 1 262 ? -99.319 -15.022 146.620 1.00 58.75 262 ALA A C 1
ATOM 2087 O O . ALA A 1 262 ? -99.546 -15.642 147.638 1.00 58.75 262 ALA A O 1
ATOM 2088 N N . THR A 1 263 ? -99.039 -13.717 146.655 1.00 56.91 263 THR A N 1
ATOM 2089 C CA . THR A 1 263 ? -99.050 -12.939 147.911 1.00 56.91 263 THR A CA 1
ATOM 2090 C C . THR A 1 263 ? -100.471 -12.613 148.388 1.00 56.91 263 THR A C 1
ATOM 2092 O O . THR A 1 263 ? -100.710 -12.551 149.593 1.00 56.91 263 THR A O 1
ATOM 2095 N N . VAL A 1 264 ? -101.453 -12.506 147.483 1.00 55.25 264 VAL A N 1
ATOM 2096 C CA . VAL A 1 264 ? -102.889 -12.529 147.835 1.00 55.25 264 VAL A CA 1
ATOM 2097 C C . VAL A 1 264 ? -103.326 -13.922 148.335 1.00 55.25 264 VAL A C 1
ATOM 2099 O O . VAL A 1 264 ? -104.146 -14.010 149.252 1.00 55.25 264 VAL A O 1
ATOM 2102 N N . PHE A 1 265 ? -102.742 -15.003 147.810 1.00 45.56 265 PHE A N 1
ATOM 2103 C CA . PHE A 1 265 ? -102.973 -16.393 148.220 1.00 45.56 265 PHE A CA 1
ATOM 2104 C C . PHE A 1 265 ? -102.156 -16.822 149.454 1.00 45.56 265 PHE A C 1
ATOM 2106 O O . PHE A 1 265 ? -102.616 -17.681 150.192 1.00 45.56 265 PHE A O 1
ATOM 2113 N N . GLU A 1 266 ? -101.033 -16.181 149.784 1.00 44.16 266 GLU A N 1
ATOM 2114 C CA . GLU A 1 266 ? -100.327 -16.322 151.069 1.00 44.16 266 GLU A CA 1
ATOM 2115 C C . GLU A 1 266 ? -101.098 -15.585 152.168 1.00 44.16 266 GLU A C 1
ATOM 2117 O O . GLU A 1 266 ? -101.299 -16.123 153.257 1.00 44.16 266 GLU A O 1
ATOM 2122 N N . ALA A 1 267 ? -101.660 -14.410 151.855 1.00 40.66 267 ALA A N 1
ATOM 2123 C CA . ALA A 1 267 ? -102.661 -13.757 152.701 1.00 40.66 267 ALA A CA 1
ATOM 2124 C C . ALA A 1 267 ? -103.972 -14.568 152.832 1.00 40.66 267 ALA A C 1
ATOM 2126 O O . ALA A 1 267 ? -104.813 -14.234 153.668 1.00 40.66 267 ALA A O 1
ATOM 2127 N N . THR A 1 268 ? -104.148 -15.638 152.042 1.00 43.22 268 THR A N 1
ATOM 2128 C CA . THR A 1 268 ? -105.271 -16.588 152.128 1.00 43.22 268 THR A CA 1
ATOM 2129 C C . THR A 1 268 ? -104.844 -18.069 152.132 1.00 43.22 268 THR A C 1
ATOM 2131 O O . THR A 1 268 ? -105.598 -18.924 151.683 1.00 43.22 268 THR A O 1
ATOM 2134 N N . GLY A 1 269 ? -103.675 -18.379 152.713 1.00 40.62 269 GLY A N 1
ATOM 2135 C CA . GLY A 1 269 ? -103.247 -19.712 153.168 1.00 40.62 269 GLY A CA 1
ATOM 2136 C C . GLY A 1 269 ? -103.565 -20.928 152.281 1.00 40.62 269 GLY A C 1
ATOM 2137 O O . GLY A 1 269 ? -104.246 -21.839 152.753 1.00 40.62 269 GLY A O 1
ATOM 2138 N N . ILE A 1 270 ? -103.053 -20.981 151.045 1.00 37.12 270 ILE A N 1
ATOM 2139 C CA . ILE A 1 270 ? -103.109 -22.185 150.188 1.00 37.12 270 ILE A CA 1
ATOM 2140 C C . ILE A 1 270 ? -101.708 -22.521 149.642 1.00 37.12 270 ILE A C 1
ATOM 2142 O O . ILE A 1 270 ? -101.159 -21.782 148.830 1.00 37.12 270 ILE A O 1
ATOM 2146 N N . GLU A 1 271 ? -101.153 -23.658 150.071 1.00 34.72 271 GLU A N 1
ATOM 2147 C CA . GLU A 1 271 ? -99.897 -24.239 149.566 1.00 34.72 271 GLU A CA 1
ATOM 2148 C C . GLU A 1 271 ? -100.126 -25.033 148.265 1.00 34.72 271 GLU A C 1
ATOM 2150 O O . GLU A 1 271 ? -100.958 -25.934 148.260 1.00 34.72 271 GLU A O 1
ATOM 2155 N N . TRP A 1 272 ? -99.351 -24.749 147.209 1.00 41.06 272 TRP A N 1
ATOM 2156 C CA . TRP A 1 272 ? -99.021 -25.644 146.076 1.00 41.06 272 TRP A CA 1
ATOM 2157 C C . TRP A 1 272 ? -97.658 -25.171 145.532 1.00 41.06 272 TRP A C 1
ATOM 2159 O O . TRP A 1 272 ? -97.557 -24.067 145.009 1.00 41.06 272 TRP A O 1
ATOM 2169 N N . GLU A 1 273 ? -96.530 -25.781 145.895 1.00 34.50 273 GLU A N 1
ATOM 2170 C CA . GLU A 1 273 ? -95.981 -27.080 145.460 1.00 34.50 273 GLU A CA 1
ATOM 2171 C C . GLU A 1 273 ? -95.377 -27.046 144.034 1.00 34.50 273 GLU A C 1
ATOM 2173 O O . GLU A 1 273 ? -96.051 -26.852 143.025 1.00 34.50 273 GLU A O 1
ATOM 2178 N N . GLU A 1 274 ? -94.050 -27.201 143.988 1.00 43.53 274 GLU A N 1
ATOM 2179 C CA . GLU A 1 274 ? -93.172 -27.102 142.817 1.00 43.53 274 GLU A CA 1
ATOM 2180 C C . GLU A 1 274 ? -92.944 -28.491 142.187 1.00 43.53 274 GLU A C 1
ATOM 2182 O O . GLU A 1 274 ? -92.584 -29.425 142.907 1.00 43.53 274 GLU A O 1
ATOM 2187 N N . PRO A 1 275 ? -93.050 -28.652 140.853 1.00 39.56 275 PRO A N 1
ATOM 2188 C CA . PRO A 1 275 ? -92.499 -29.814 140.166 1.00 39.56 275 PRO A CA 1
ATOM 2189 C C . PRO A 1 275 ? -91.239 -29.461 139.359 1.00 39.56 275 PRO A C 1
ATOM 2191 O O . PRO A 1 275 ? -91.270 -28.736 138.364 1.00 39.56 275 PRO A O 1
ATOM 2194 N N . ALA A 1 276 ? -90.120 -30.054 139.772 1.00 36.97 276 ALA A N 1
ATOM 2195 C CA . ALA A 1 276 ? -88.878 -30.140 139.005 1.00 36.97 276 ALA A CA 1
ATOM 2196 C C . ALA A 1 276 ? -88.948 -31.309 137.962 1.00 36.97 276 ALA A C 1
ATOM 2198 O O . ALA A 1 276 ? -90.037 -31.777 137.640 1.00 36.97 276 ALA A O 1
ATOM 2199 N N . PRO A 1 277 ? -87.838 -31.815 137.384 1.00 55.56 277 PRO A N 1
ATOM 2200 C CA . PRO A 1 277 ? -87.167 -31.191 136.240 1.00 55.56 277 PRO A CA 1
ATOM 2201 C C . PRO A 1 277 ? -86.921 -32.142 135.035 1.00 55.56 277 PRO A C 1
ATOM 2203 O O . PRO A 1 277 ? -86.971 -33.364 135.161 1.00 55.56 277 PRO A O 1
ATOM 2206 N N . ALA A 1 278 ? -86.439 -31.562 133.919 1.00 45.88 278 ALA A N 1
ATOM 2207 C CA . ALA A 1 278 ? -85.751 -32.248 132.799 1.00 45.88 278 ALA A CA 1
ATOM 2208 C C . ALA A 1 278 ? -86.649 -33.201 131.949 1.00 45.88 278 ALA A C 1
ATOM 2210 O O . ALA A 1 278 ? -87.858 -33.210 132.164 1.00 45.88 278 ALA A O 1
ATOM 2211 N N . PRO A 1 279 ? -86.136 -34.017 130.988 1.00 51.53 279 PRO A N 1
ATOM 2212 C CA . PRO A 1 279 ? -84.815 -34.028 130.323 1.00 51.53 279 PRO A CA 1
ATOM 2213 C C . PRO A 1 279 ? -84.826 -34.232 128.771 1.00 51.53 279 PRO A C 1
ATOM 2215 O O . PRO A 1 279 ? -85.688 -34.929 128.258 1.00 51.53 279 PRO A O 1
ATOM 2218 N N . ARG A 1 280 ? -83.729 -33.822 128.089 1.00 38.31 280 ARG A N 1
ATOM 2219 C CA . ARG A 1 280 ? -83.099 -34.500 126.904 1.00 38.31 280 ARG A CA 1
ATOM 2220 C C . ARG A 1 280 ? -83.950 -34.647 125.608 1.00 38.31 280 ARG A C 1
ATOM 2222 O O . ARG A 1 280 ? -85.122 -34.320 125.602 1.00 38.31 280 ARG A O 1
ATOM 2229 N N . GLU A 1 281 ? -83.449 -35.025 124.422 1.00 37.88 281 GLU A N 1
ATOM 2230 C CA . GLU A 1 281 ? -82.135 -35.430 123.850 1.00 37.88 281 GLU A CA 1
ATOM 2231 C C . GLU A 1 281 ? -82.050 -34.778 122.417 1.00 37.88 281 GLU A C 1
ATOM 2233 O O . GLU A 1 281 ? -83.092 -34.472 121.849 1.00 37.88 281 GLU A O 1
ATOM 2238 N N . VAL A 1 282 ? -80.923 -34.299 121.844 1.00 44.66 282 VAL A N 1
ATOM 2239 C CA . VAL A 1 282 ? -79.821 -35.025 121.135 1.00 44.66 282 VAL A CA 1
ATOM 2240 C C . VAL A 1 282 ? -80.325 -35.842 119.902 1.00 44.66 282 VAL A C 1
ATOM 2242 O O . VAL A 1 282 ? -81.410 -36.399 120.023 1.00 44.66 282 VAL A O 1
ATOM 2245 N N . PRO A 1 283 ? -79.609 -36.019 118.748 1.00 49.97 283 PRO A N 1
ATOM 2246 C CA . PRO A 1 283 ? -78.310 -35.486 118.277 1.00 49.97 283 PRO A CA 1
ATOM 2247 C C . PRO A 1 283 ? -78.260 -34.867 116.840 1.00 49.97 283 PRO A C 1
ATOM 2249 O O . PRO A 1 283 ? -79.088 -35.108 115.970 1.00 49.97 283 PRO A O 1
ATOM 2252 N N . LEU A 1 284 ? -77.151 -34.153 116.595 1.00 50.06 284 LEU A N 1
ATOM 2253 C CA . LEU A 1 284 ? -76.200 -34.257 115.456 1.00 50.06 284 LEU A CA 1
ATOM 2254 C C . LEU A 1 284 ? -76.349 -35.481 114.494 1.00 50.06 284 LEU A C 1
ATOM 2256 O O . LEU A 1 284 ? -76.676 -36.573 114.957 1.00 50.06 284 LEU A O 1
ATOM 2260 N N . PRO A 1 285 ? -75.971 -35.374 113.192 1.00 59.34 285 PRO A N 1
ATOM 2261 C CA . PRO A 1 285 ? -74.544 -35.511 112.836 1.00 59.34 285 PRO A CA 1
ATOM 2262 C C . PRO A 1 285 ? -73.994 -34.651 111.663 1.00 59.34 285 PRO A C 1
ATOM 2264 O O . PRO A 1 285 ? -74.719 -34.331 110.721 1.00 59.34 285 PRO A O 1
ATOM 2267 N N . PRO A 1 286 ? -72.677 -34.341 111.668 1.00 58.81 286 PRO A N 1
ATOM 2268 C CA . PRO A 1 286 ? -71.926 -33.792 110.530 1.00 58.81 286 PRO A CA 1
ATOM 2269 C C . PRO A 1 286 ? -71.355 -34.901 109.616 1.00 58.81 286 PRO A C 1
ATOM 2271 O O . PRO A 1 286 ? -71.163 -36.032 110.071 1.00 58.81 286 PRO A O 1
ATOM 2274 N N . PRO A 1 287 ? -71.062 -34.599 108.332 1.00 49.50 287 PRO A N 1
ATOM 2275 C CA . PRO A 1 287 ? -69.685 -34.714 107.782 1.00 49.50 287 PRO A CA 1
ATOM 2276 C C . PRO A 1 287 ? -69.380 -33.646 106.681 1.00 49.50 287 PRO A C 1
ATOM 2278 O O . PRO A 1 287 ? -70.292 -32.954 106.249 1.00 49.50 287 PRO A O 1
ATOM 2281 N N . LYS A 1 288 ? -68.169 -33.412 106.128 1.00 40.22 288 LYS A N 1
ATOM 2282 C CA . LYS A 1 288 ? -66.778 -33.878 106.365 1.00 40.22 288 LYS A CA 1
ATOM 2283 C C . LYS A 1 288 ? -65.799 -32.705 106.082 1.00 40.22 288 LYS A C 1
ATOM 2285 O O . LYS A 1 288 ? -66.045 -31.878 105.211 1.00 40.22 288 LYS A O 1
ATOM 2290 N N . ALA A 1 289 ? -64.651 -32.689 106.755 1.00 37.06 289 ALA A N 1
ATOM 2291 C CA . ALA A 1 289 ? -63.463 -31.892 106.451 1.00 37.06 289 ALA A CA 1
ATOM 2292 C C . ALA A 1 289 ? -62.794 -32.190 105.082 1.00 37.06 289 ALA A C 1
ATOM 2294 O O . ALA A 1 289 ? -62.795 -33.330 104.630 1.00 37.06 289 ALA A O 1
ATOM 2295 N N . GLN A 1 290 ? -62.154 -31.162 104.510 1.00 43.59 290 GLN A N 1
ATOM 2296 C CA . GLN A 1 290 ? -60.788 -31.130 103.935 1.00 43.59 290 GLN A CA 1
ATOM 2297 C C . GLN A 1 290 ? -60.258 -32.297 103.068 1.00 43.59 290 GLN A C 1
ATOM 2299 O O . GLN A 1 290 ? -60.232 -33.446 103.505 1.00 43.59 290 GLN A O 1
ATOM 2304 N N . GLU A 1 291 ? -59.652 -31.952 101.920 1.00 32.34 291 GLU A N 1
ATOM 2305 C CA . GLU A 1 291 ? -58.191 -32.079 101.712 1.00 32.34 291 GLU A CA 1
ATOM 2306 C C . GLU A 1 291 ? -57.694 -31.263 100.495 1.00 32.34 291 GLU A C 1
ATOM 2308 O O . GLU A 1 291 ? -58.465 -30.903 99.605 1.00 32.34 291 GLU A O 1
ATOM 2313 N N . ARG A 1 292 ? -56.402 -30.908 100.500 1.00 38.38 292 ARG A N 1
ATOM 2314 C CA . ARG A 1 292 ? -55.670 -30.089 99.507 1.00 38.38 292 ARG A CA 1
ATOM 2315 C C . ARG A 1 292 ? -54.185 -30.507 99.577 1.00 38.38 292 ARG A C 1
ATOM 2317 O O . ARG A 1 292 ? -53.768 -30.957 100.640 1.00 38.38 292 ARG A O 1
ATOM 2324 N N . PRO A 1 293 ? -53.349 -30.076 98.619 1.00 61.59 293 PRO A N 1
ATOM 2325 C CA . PRO A 1 293 ? -53.058 -30.653 97.303 1.00 61.59 293 PRO A CA 1
ATOM 2326 C C . PRO A 1 293 ? -51.859 -31.650 97.383 1.00 61.59 293 PRO A C 1
ATOM 2328 O O . PRO A 1 293 ? -51.557 -32.117 98.478 1.00 61.59 293 PRO A O 1
ATOM 2331 N N . PRO A 1 294 ? -51.158 -31.994 96.279 1.00 49.97 294 PRO A N 1
ATOM 2332 C CA . PRO A 1 294 ? -50.054 -31.122 95.846 1.00 49.97 294 PRO A CA 1
ATOM 2333 C C . PRO A 1 294 ? -49.884 -30.979 94.318 1.00 49.97 294 PRO A C 1
ATOM 2335 O O . PRO A 1 294 ? -50.476 -31.692 93.514 1.00 49.97 294 PRO A O 1
ATOM 2338 N N . ALA A 1 295 ? -49.025 -30.033 93.943 1.00 43.03 295 ALA A N 1
ATOM 2339 C CA . ALA A 1 295 ? -48.434 -29.854 92.616 1.00 43.03 295 ALA A CA 1
ATOM 2340 C C . ALA A 1 295 ? -46.917 -29.584 92.811 1.00 43.03 295 ALA A C 1
ATOM 2342 O O . ALA A 1 295 ? -46.443 -29.665 93.944 1.00 43.03 295 ALA A O 1
ATOM 2343 N N . PRO A 1 296 ? -46.176 -29.148 91.782 1.00 59.78 296 PRO A N 1
ATOM 2344 C CA . PRO A 1 296 ? -45.543 -29.947 90.731 1.00 59.78 296 PRO A CA 1
ATOM 2345 C C . PRO A 1 296 ? -44.007 -30.019 90.910 1.00 59.78 296 PRO A C 1
ATOM 2347 O O . PRO A 1 296 ? -43.453 -29.270 91.710 1.00 59.78 296 PRO A O 1
ATOM 2350 N N . GLU A 1 297 ? -43.291 -30.798 90.085 1.00 38.97 297 GLU A N 1
ATOM 2351 C CA . GLU A 1 297 ? -41.825 -30.662 89.956 1.00 38.97 297 GLU A CA 1
ATOM 2352 C C . GLU A 1 297 ? -41.351 -30.453 88.500 1.00 38.97 297 GLU A C 1
ATOM 2354 O O . GLU A 1 297 ? -41.901 -31.065 87.579 1.00 38.97 297 GLU A O 1
ATOM 2359 N N . PRO A 1 298 ? -40.348 -29.577 88.267 1.00 49.47 298 PRO A N 1
ATOM 2360 C CA . PRO A 1 298 ? -39.785 -29.285 86.950 1.00 49.47 298 PRO A CA 1
ATOM 2361 C C . PRO A 1 298 ? -38.431 -29.976 86.715 1.00 49.47 298 PRO A C 1
ATOM 2363 O O . PRO A 1 298 ? -37.688 -30.254 87.653 1.00 49.47 298 PRO A O 1
ATOM 2366 N N . THR A 1 299 ? -38.011 -30.093 85.453 1.00 37.22 299 THR A N 1
ATOM 2367 C CA . THR A 1 299 ? -36.604 -30.364 85.105 1.00 37.22 299 THR A CA 1
ATOM 2368 C C . THR A 1 299 ? -36.010 -29.236 84.259 1.00 37.22 299 THR A C 1
ATOM 2370 O O . THR A 1 299 ? -36.477 -28.911 83.169 1.00 37.22 299 THR A O 1
ATOM 2373 N N . ARG A 1 300 ? -34.948 -28.617 84.790 1.00 39.00 300 ARG A N 1
ATOM 2374 C CA . ARG A 1 300 ? -34.026 -27.727 84.068 1.00 39.00 300 ARG A CA 1
ATOM 2375 C C . ARG A 1 300 ? -32.783 -28.524 83.680 1.00 39.00 300 ARG A C 1
ATOM 2377 O O . ARG A 1 300 ? -32.236 -29.196 84.546 1.00 39.00 300 ARG A O 1
ATOM 2384 N N . SER A 1 301 ? -32.259 -28.300 82.475 1.00 33.66 301 SER A N 1
ATOM 2385 C CA . SER A 1 301 ? -30.872 -28.640 82.120 1.00 33.66 301 SER A CA 1
ATOM 2386 C C . SER A 1 301 ? -30.306 -27.613 81.135 1.00 33.66 301 SER A C 1
ATOM 2388 O O . SER A 1 301 ? -30.908 -27.374 80.092 1.00 33.66 301 SER A O 1
ATOM 2390 N N . ALA A 1 302 ? -29.148 -27.023 81.450 1.00 33.94 302 ALA A N 1
ATOM 2391 C CA . ALA A 1 302 ? -28.339 -26.191 80.546 1.00 33.94 302 ALA A CA 1
ATOM 2392 C C . ALA A 1 302 ? -26.819 -26.416 80.826 1.00 33.94 302 ALA A C 1
ATOM 2394 O O . ALA A 1 302 ? -26.511 -26.822 81.950 1.00 33.94 302 ALA A O 1
ATOM 2395 N N . PRO A 1 303 ? -25.886 -26.245 79.846 1.00 59.00 303 PRO A N 1
ATOM 2396 C CA . PRO A 1 303 ? -24.623 -27.018 79.784 1.00 59.00 303 PRO A CA 1
ATOM 2397 C C . PRO A 1 303 ? -23.285 -26.208 79.746 1.00 59.00 303 PRO A C 1
ATOM 2399 O O . PRO A 1 303 ? -23.311 -24.993 79.548 1.00 59.00 303 PRO A O 1
ATOM 2402 N N . PRO A 1 304 ? -22.105 -26.869 79.885 1.00 49.53 304 PRO A N 1
ATOM 2403 C CA . PRO A 1 304 ? -20.759 -26.258 79.800 1.00 49.53 304 PRO A CA 1
ATOM 2404 C C . PRO A 1 304 ? -20.113 -26.239 78.379 1.00 49.53 304 PRO A C 1
ATOM 2406 O O . PRO A 1 304 ? -20.676 -26.837 77.462 1.00 49.53 304 PRO A O 1
ATOM 2409 N N . PRO A 1 305 ? -18.939 -25.577 78.181 1.00 53.91 305 PRO A N 1
ATOM 2410 C CA . PRO A 1 305 ? -18.320 -25.322 76.864 1.00 53.91 305 PRO A CA 1
ATOM 2411 C C . PRO A 1 305 ? -16.855 -25.892 76.727 1.00 53.91 305 PRO A C 1
ATOM 2413 O O . PRO A 1 305 ? -16.630 -26.989 77.229 1.00 53.91 305 PRO A O 1
ATOM 2416 N N . PRO A 1 306 ? -15.852 -25.234 76.076 1.00 55.19 306 PRO A N 1
ATOM 2417 C CA . PRO A 1 306 ? -15.334 -25.433 74.691 1.00 55.19 306 PRO A CA 1
ATOM 2418 C C . PRO A 1 306 ? -13.792 -25.755 74.681 1.00 55.19 306 PRO A C 1
ATOM 2420 O O . PRO A 1 306 ? -13.346 -26.275 75.704 1.00 55.19 306 PRO A O 1
ATOM 2423 N N . PRO A 1 307 ? -12.897 -25.423 73.690 1.00 52.75 307 PRO A N 1
ATOM 2424 C CA . PRO A 1 307 ? -12.949 -24.977 72.264 1.00 52.75 307 PRO A CA 1
ATOM 2425 C C . PRO A 1 307 ? -12.143 -25.987 71.357 1.00 52.75 307 PRO A C 1
ATOM 2427 O O . PRO A 1 307 ? -12.371 -27.173 71.585 1.00 52.75 307 PRO A O 1
ATOM 2430 N N . PRO A 1 308 ? -11.167 -25.698 70.429 1.00 49.06 308 PRO A N 1
ATOM 2431 C CA . PRO A 1 308 ? -10.807 -24.561 69.527 1.00 49.06 308 PRO A CA 1
ATOM 2432 C C . PRO A 1 308 ? -10.432 -24.957 68.042 1.00 49.06 308 PRO A C 1
ATOM 2434 O O . PRO A 1 308 ? -10.544 -26.116 67.663 1.00 49.06 308 PRO A O 1
ATOM 2437 N N . LYS A 1 309 ? -9.856 -24.003 67.260 1.00 37.44 309 LYS A N 1
ATOM 2438 C CA . LYS A 1 309 ? -9.168 -24.084 65.920 1.00 37.44 309 LYS A CA 1
ATOM 2439 C C . LYS A 1 309 ? -10.066 -24.261 64.668 1.00 37.44 309 LYS A C 1
ATOM 2441 O O . LYS A 1 309 ? -10.919 -25.131 64.657 1.00 37.44 309 LYS A O 1
ATOM 2446 N N . HIS A 1 310 ? -9.922 -23.532 63.547 1.00 35.69 310 HIS A N 1
ATOM 2447 C CA . HIS A 1 310 ? -9.025 -22.431 63.128 1.00 35.69 310 HIS A CA 1
ATOM 2448 C C . HIS A 1 310 ? -9.848 -21.284 62.496 1.00 35.69 310 HIS A C 1
ATOM 2450 O O . HIS A 1 310 ? -10.710 -21.546 61.660 1.00 35.69 310 HIS A O 1
ATOM 2456 N N . ARG A 1 311 ? -9.529 -20.018 62.809 1.00 42.72 311 ARG A N 1
ATOM 2457 C CA . ARG A 1 311 ? -10.023 -18.828 62.082 1.00 42.72 311 ARG A CA 1
ATOM 2458 C C . ARG A 1 311 ? -8.971 -17.708 62.083 1.00 42.72 311 ARG A C 1
ATOM 2460 O O . ARG A 1 311 ? -9.230 -16.621 62.566 1.00 42.72 311 ARG A O 1
ATOM 2467 N N . GLU A 1 312 ? -7.788 -18.014 61.559 1.00 45.75 312 GLU A N 1
ATOM 2468 C CA . GLU A 1 312 ? -6.621 -17.118 61.456 1.00 45.75 312 GLU A CA 1
ATOM 2469 C C . GLU A 1 312 ? -5.738 -17.636 60.303 1.00 45.75 312 GLU A C 1
ATOM 2471 O O . GLU A 1 312 ? -4.784 -18.379 60.518 1.00 45.75 312 GLU A O 1
ATOM 2476 N N . ALA A 1 313 ? -6.143 -17.372 59.053 1.00 42.69 313 ALA A N 1
ATOM 2477 C CA . ALA A 1 313 ? -5.402 -17.807 57.853 1.00 42.69 313 ALA A CA 1
ATOM 2478 C C . ALA A 1 313 ? -5.753 -17.027 56.564 1.00 42.69 313 ALA A C 1
ATOM 2480 O O . ALA A 1 313 ? -5.479 -17.509 55.469 1.00 42.69 313 ALA A O 1
ATOM 2481 N N . MET A 1 314 ? -6.395 -15.853 56.658 1.00 48.16 314 MET A N 1
ATOM 2482 C CA . MET A 1 314 ? -6.753 -15.057 55.467 1.00 48.16 314 MET A CA 1
ATOM 2483 C C . MET A 1 314 ? -6.569 -13.539 55.640 1.00 48.16 314 MET A C 1
ATOM 2485 O O . MET A 1 314 ? -7.000 -12.764 54.797 1.00 48.16 314 MET A O 1
ATOM 2489 N N . GLU A 1 315 ? -5.870 -13.113 56.697 1.00 47.56 315 GLU A N 1
ATOM 2490 C CA . GLU A 1 315 ? -5.366 -11.734 56.844 1.00 47.56 315 GLU A CA 1
ATOM 2491 C C . GLU A 1 315 ? -3.886 -11.616 56.410 1.00 47.56 315 GLU A C 1
ATOM 2493 O O . GLU A 1 315 ? -3.398 -10.522 56.145 1.00 47.56 315 GLU A O 1
ATOM 2498 N N . GLN A 1 316 ? -3.189 -12.744 56.198 1.00 46.59 316 GLN A N 1
ATOM 2499 C CA . GLN A 1 316 ? -1.786 -12.779 55.751 1.00 46.59 316 GLN A CA 1
ATOM 2500 C C . GLN A 1 316 ? -1.561 -12.418 54.268 1.00 46.59 316 GLN A C 1
ATOM 2502 O O . GLN A 1 316 ? -0.413 -12.263 53.856 1.00 46.59 316 GLN A O 1
ATOM 2507 N N . GLU A 1 317 ? -2.607 -12.212 53.456 1.00 44.03 317 GLU A N 1
ATOM 2508 C CA . GLU A 1 317 ? -2.435 -11.594 52.125 1.00 44.03 317 GLU A CA 1
ATOM 2509 C C . GLU A 1 317 ? -2.314 -10.061 52.184 1.00 44.03 317 GLU A C 1
ATOM 2511 O O . GLU A 1 317 ? -1.759 -9.464 51.261 1.00 44.03 317 GLU A O 1
ATOM 2516 N N . PHE A 1 318 ? -2.720 -9.415 53.287 1.00 44.41 318 PHE A N 1
ATOM 2517 C CA . PHE A 1 318 ? -2.484 -7.979 53.493 1.00 44.41 318 PHE A CA 1
ATOM 2518 C C . PHE A 1 318 ? -1.044 -7.655 53.931 1.00 44.41 318 PHE A C 1
ATOM 2520 O O . PHE A 1 318 ? -0.613 -6.507 53.841 1.00 44.41 318 PHE A O 1
ATOM 2527 N N . GLU A 1 319 ? -0.258 -8.655 54.342 1.00 42.78 319 GLU A N 1
ATOM 2528 C CA . GLU A 1 319 ? 1.074 -8.455 54.932 1.00 42.78 319 GLU A CA 1
ATOM 2529 C C . GLU A 1 319 ? 2.239 -8.574 53.925 1.00 42.78 319 GLU A C 1
ATOM 2531 O O . GLU A 1 319 ? 3.414 -8.557 54.287 1.00 42.78 319 GLU A O 1
ATOM 2536 N N . LYS A 1 320 ? 1.942 -8.566 52.615 1.00 44.03 320 LYS A N 1
ATOM 2537 C CA . LYS A 1 320 ? 2.955 -8.335 51.561 1.00 44.03 320 LYS A CA 1
ATOM 2538 C C . LYS A 1 320 ? 3.304 -6.856 51.335 1.00 44.03 320 LYS A C 1
ATOM 2540 O O . LYS A 1 320 ? 4.075 -6.535 50.433 1.00 44.03 320 LYS A O 1
ATOM 2545 N N . VAL A 1 321 ? 2.788 -5.963 52.182 1.00 45.78 321 VAL A N 1
ATOM 2546 C CA . VAL A 1 321 ? 3.068 -4.515 52.178 1.00 45.78 321 VAL A CA 1
ATOM 2547 C C . VAL A 1 321 ? 4.446 -4.173 52.779 1.00 45.78 321 VAL A C 1
ATOM 2549 O O . VAL A 1 321 ? 4.946 -3.074 52.561 1.00 45.78 321 VAL A O 1
ATOM 2552 N N . VAL A 1 322 ? 5.126 -5.113 53.455 1.00 43.62 322 VAL A N 1
ATOM 2553 C CA . VAL A 1 322 ? 6.446 -4.877 54.087 1.00 43.62 322 VAL A CA 1
ATOM 2554 C C . VAL A 1 322 ? 7.611 -5.535 53.326 1.00 43.62 322 VAL A C 1
ATOM 2556 O O . VAL A 1 322 ? 8.630 -5.901 53.902 1.00 43.62 322 VAL A O 1
ATOM 2559 N N . SER A 1 323 ? 7.534 -5.598 51.991 1.00 37.16 323 SER A N 1
ATOM 2560 C CA . SER A 1 323 ? 8.750 -5.683 51.159 1.00 37.16 323 SER A CA 1
ATOM 2561 C C . SER A 1 323 ? 9.342 -4.283 50.953 1.00 37.16 323 SER A C 1
ATOM 2563 O O . SER A 1 323 ? 9.518 -3.819 49.825 1.00 37.16 323 SER A O 1
ATOM 2565 N N . ALA A 1 324 ? 9.646 -3.608 52.064 1.00 39.53 324 ALA A N 1
ATOM 2566 C CA . ALA A 1 324 ? 10.340 -2.329 52.091 1.00 39.53 324 ALA A CA 1
ATOM 2567 C C . ALA A 1 324 ? 11.820 -2.521 51.716 1.00 39.53 324 ALA A C 1
ATOM 2569 O O . ALA A 1 324 ? 12.723 -2.552 52.548 1.00 39.53 324 ALA A O 1
ATOM 2570 N N . THR A 1 325 ? 12.068 -2.657 50.421 1.00 41.34 325 THR A N 1
ATOM 2571 C CA . THR A 1 325 ? 13.345 -2.330 49.788 1.00 41.34 325 THR A CA 1
ATOM 2572 C C . THR A 1 325 ? 12.972 -1.694 48.463 1.00 41.34 325 THR A C 1
ATOM 2574 O O . THR A 1 325 ? 12.289 -2.333 47.666 1.00 41.34 325 THR A O 1
ATOM 2577 N N . SER A 1 326 ? 13.328 -0.421 48.281 1.00 51.66 326 SER A N 1
ATOM 2578 C CA . SER A 1 326 ? 12.745 0.501 47.295 1.00 51.66 326 SER A CA 1
ATOM 2579 C C . SER A 1 326 ? 13.052 0.148 45.834 1.00 51.66 326 SER A C 1
ATOM 2581 O O . SER A 1 326 ? 13.755 0.877 45.139 1.00 51.66 326 SER A O 1
ATOM 2583 N N . ARG A 1 327 ? 12.500 -0.969 45.355 1.00 55.81 327 ARG A N 1
ATOM 2584 C CA . ARG A 1 327 ? 12.454 -1.314 43.938 1.00 55.81 327 ARG A CA 1
ATOM 2585 C C . ARG A 1 327 ? 11.410 -0.440 43.274 1.00 55.81 327 ARG A C 1
ATOM 2587 O O . ARG A 1 327 ? 10.215 -0.694 43.426 1.00 55.81 327 ARG A O 1
ATOM 2594 N N . ALA A 1 328 ? 11.872 0.585 42.568 1.00 62.47 328 ALA A N 1
ATOM 2595 C CA . ALA A 1 328 ? 10.991 1.513 41.882 1.00 62.47 328 ALA A CA 1
ATOM 2596 C C . ALA A 1 328 ? 10.033 0.752 40.954 1.00 62.47 328 ALA A C 1
ATOM 2598 O O . ALA A 1 328 ? 10.453 -0.036 40.099 1.00 62.47 328 ALA A O 1
ATOM 2599 N N . GLY A 1 329 ? 8.732 0.954 41.155 1.00 79.38 329 GLY A N 1
ATOM 2600 C CA . GLY A 1 329 ? 7.711 0.229 40.406 1.00 79.38 329 GLY A CA 1
ATOM 2601 C C . GLY A 1 329 ? 7.711 0.625 38.929 1.00 79.38 329 GLY A C 1
ATOM 2602 O O . GLY A 1 329 ? 8.042 1.754 38.576 1.00 79.38 329 GLY A O 1
ATOM 2603 N N . LYS A 1 330 ? 7.250 -0.263 38.039 1.00 85.25 330 LYS A N 1
ATOM 2604 C CA . LYS A 1 330 ? 7.053 0.092 36.619 1.00 85.25 330 LYS A CA 1
ATOM 2605 C C . LYS A 1 330 ? 6.132 1.315 36.451 1.00 85.25 330 LYS A C 1
ATOM 2607 O O . LYS A 1 330 ? 6.355 2.118 35.552 1.00 85.25 330 LYS A O 1
ATOM 2612 N N . SER A 1 331 ? 5.122 1.466 37.312 1.00 88.25 331 SER A N 1
ATOM 2613 C CA . SER A 1 331 ? 4.258 2.654 37.384 1.00 88.25 331 SER A CA 1
ATOM 2614 C C . SER A 1 331 ? 5.042 3.917 37.751 1.00 88.25 331 SER A C 1
ATOM 2616 O O . SER A 1 331 ? 4.991 4.899 37.019 1.00 88.25 331 SER A O 1
ATOM 2618 N N . GLU A 1 332 ? 5.835 3.860 38.820 1.00 89.75 332 GLU A N 1
ATOM 2619 C CA . GLU A 1 332 ? 6.689 4.961 39.276 1.00 89.75 332 GLU A CA 1
ATOM 2620 C C . GLU A 1 332 ? 7.703 5.380 38.199 1.00 89.75 332 GLU A C 1
ATOM 2622 O O . GLU A 1 332 ? 7.861 6.567 37.918 1.00 89.75 332 GLU A O 1
ATOM 2627 N N . ALA A 1 333 ? 8.320 4.414 37.510 1.00 89.44 333 ALA A N 1
ATOM 2628 C CA . ALA A 1 333 ? 9.204 4.679 36.378 1.00 89.44 333 ALA A CA 1
ATOM 2629 C C . ALA A 1 333 ? 8.494 5.395 35.219 1.00 89.44 333 ALA A C 1
ATOM 2631 O O . ALA A 1 333 ? 9.072 6.309 34.634 1.00 89.44 333 ALA A O 1
ATOM 2632 N N . ILE A 1 334 ? 7.243 5.036 34.906 1.00 91.88 334 ILE A N 1
ATOM 2633 C CA . ILE A 1 334 ? 6.434 5.734 33.891 1.00 91.88 334 ILE A CA 1
ATOM 2634 C C . ILE A 1 334 ? 6.128 7.171 34.335 1.00 91.88 334 ILE A C 1
ATOM 2636 O O . ILE A 1 334 ? 6.313 8.107 33.557 1.00 91.88 334 ILE A O 1
ATOM 2640 N N . GLU A 1 335 ? 5.688 7.365 35.579 1.00 92.94 335 GLU A N 1
ATOM 2641 C CA . GLU A 1 335 ? 5.333 8.683 36.117 1.00 92.94 335 GLU A CA 1
ATOM 2642 C C . GLU A 1 335 ? 6.537 9.633 36.161 1.00 92.94 335 GLU A C 1
ATOM 2644 O O . GLU A 1 335 ? 6.452 10.765 35.673 1.00 92.94 335 GLU A O 1
ATOM 2649 N N . LYS A 1 336 ? 7.687 9.168 36.673 1.00 92.69 336 LYS A N 1
ATOM 2650 C CA . LYS A 1 336 ? 8.934 9.948 36.709 1.00 92.69 336 LYS A CA 1
ATOM 2651 C C . LYS A 1 336 ? 9.439 10.283 35.300 1.00 92.69 336 LYS A C 1
ATOM 2653 O O . LYS A 1 336 ? 9.784 11.438 35.050 1.00 92.69 336 LYS A O 1
ATOM 2658 N N . MET A 1 337 ? 9.414 9.325 34.368 1.00 92.00 337 MET A N 1
ATOM 2659 C CA . MET A 1 337 ? 9.832 9.537 32.973 1.00 92.00 337 MET A CA 1
ATOM 2660 C C . MET A 1 337 ? 8.950 10.568 32.257 1.00 92.00 337 MET A C 1
ATOM 2662 O O . MET A 1 337 ? 9.462 11.471 31.593 1.00 92.00 337 MET A O 1
ATOM 2666 N N . ASN A 1 338 ? 7.626 10.475 32.416 1.00 93.31 338 ASN A N 1
ATOM 2667 C CA . ASN A 1 338 ? 6.686 11.429 31.826 1.00 93.31 338 ASN A CA 1
ATOM 2668 C C . ASN A 1 338 ? 6.903 12.841 32.387 1.00 93.31 338 ASN A C 1
ATOM 2670 O O . ASN A 1 338 ? 6.976 13.801 31.620 1.00 93.31 338 ASN A O 1
ATOM 2674 N N . ARG A 1 339 ? 7.107 12.968 33.704 1.00 92.44 339 ARG A N 1
ATOM 2675 C CA . ARG A 1 339 ? 7.411 14.251 34.357 1.00 92.44 339 ARG A CA 1
ATOM 2676 C C . ARG A 1 339 ? 8.716 14.869 33.84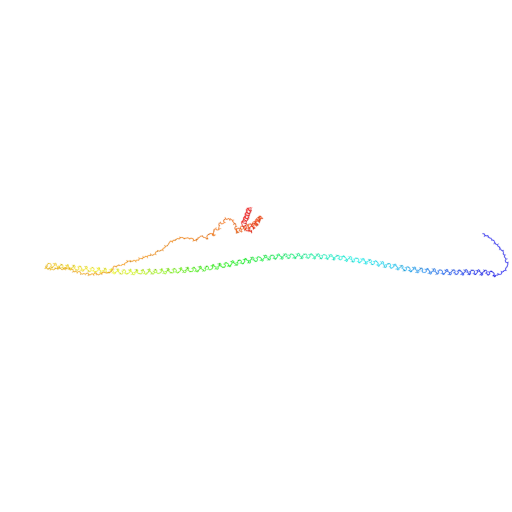3 1.00 92.44 339 ARG A C 1
ATOM 2678 O O . ARG A 1 339 ? 8.755 16.065 33.551 1.00 92.44 339 ARG A O 1
ATOM 2685 N N . ALA A 1 340 ? 9.760 14.056 33.677 1.00 92.38 340 ALA A N 1
ATOM 2686 C CA . ALA A 1 340 ? 11.031 14.478 33.093 1.00 92.38 340 ALA A CA 1
ATOM 2687 C C . ALA A 1 340 ? 10.870 14.947 31.632 1.00 92.38 340 ALA A C 1
ATOM 2689 O O . ALA A 1 340 ? 11.425 15.979 31.252 1.00 92.38 340 ALA A O 1
ATOM 2690 N N . LEU A 1 341 ? 10.067 14.244 30.824 1.00 93.31 341 LEU A N 1
ATOM 2691 C CA . LEU A 1 341 ? 9.759 14.618 29.437 1.00 93.31 341 LEU A CA 1
ATOM 2692 C C . LEU A 1 341 ? 8.971 15.933 29.332 1.00 93.31 341 LEU A C 1
ATOM 2694 O O . LEU A 1 341 ? 9.310 16.779 28.501 1.00 93.31 341 LEU A O 1
ATOM 2698 N N . GLU A 1 342 ? 7.953 16.139 30.171 1.00 93.56 342 GLU A N 1
ATOM 2699 C CA . GLU A 1 342 ? 7.184 17.390 30.206 1.00 93.56 342 GLU A CA 1
ATOM 2700 C C . GLU A 1 342 ? 8.053 18.583 30.613 1.00 93.56 342 GLU A C 1
ATOM 2702 O O . GLU A 1 342 ? 8.023 19.627 29.954 1.00 93.56 342 GLU A O 1
ATOM 2707 N N . MET A 1 343 ? 8.880 18.423 31.651 1.00 91.06 343 MET A N 1
ATOM 2708 C CA . MET A 1 343 ? 9.812 19.468 32.076 1.00 91.06 343 MET A CA 1
ATOM 2709 C C . MET A 1 343 ? 10.868 19.755 31.003 1.00 91.06 343 MET A C 1
ATOM 2711 O O . MET A 1 343 ? 11.142 20.923 30.728 1.00 91.06 343 MET A O 1
ATOM 2715 N N . ALA A 1 344 ? 11.418 18.730 30.342 1.00 90.12 344 ALA A N 1
ATOM 2716 C CA . ALA A 1 344 ? 12.398 18.908 29.269 1.00 90.12 344 ALA A CA 1
ATOM 2717 C C . ALA A 1 344 ? 11.797 19.617 28.048 1.00 90.12 344 ALA A C 1
ATOM 2719 O O . ALA A 1 344 ? 12.443 20.482 27.451 1.00 90.12 344 ALA A O 1
ATOM 2720 N N . LYS A 1 345 ? 10.541 19.305 27.700 1.00 92.19 345 LYS A N 1
ATOM 2721 C CA . LYS A 1 345 ? 9.789 20.026 26.666 1.00 92.19 345 LYS A CA 1
ATOM 2722 C C . LYS A 1 345 ? 9.589 21.490 27.062 1.00 92.19 345 LYS A C 1
ATOM 2724 O O . LYS A 1 345 ? 9.915 22.369 26.274 1.00 92.19 345 LYS A O 1
ATOM 2729 N N . LYS A 1 346 ? 9.142 21.760 28.293 1.00 90.38 346 LYS A N 1
ATOM 2730 C CA . LYS A 1 346 ? 8.939 23.126 28.801 1.00 90.38 346 LYS A CA 1
ATOM 2731 C C . LYS A 1 346 ? 10.236 23.945 28.826 1.00 90.38 346 LYS A C 1
ATOM 2733 O O . LYS A 1 346 ? 10.212 25.115 28.466 1.00 90.38 346 LYS A O 1
ATOM 2738 N N . ALA A 1 347 ? 11.362 23.339 29.201 1.00 88.44 347 ALA A N 1
ATOM 2739 C CA . ALA A 1 347 ? 12.670 23.996 29.199 1.00 88.44 347 ALA A CA 1
ATOM 2740 C C . ALA A 1 347 ? 13.182 24.292 27.781 1.00 88.44 347 ALA A C 1
ATOM 2742 O O . ALA A 1 347 ? 13.683 25.385 27.530 1.00 88.44 347 ALA A O 1
ATOM 2743 N N . ARG A 1 348 ? 12.990 23.360 26.836 1.00 90.88 348 ARG A N 1
ATOM 2744 C CA . ARG A 1 348 ? 13.259 23.585 25.406 1.00 90.88 348 ARG A CA 1
ATOM 2745 C C . ARG A 1 348 ? 12.411 24.731 24.853 1.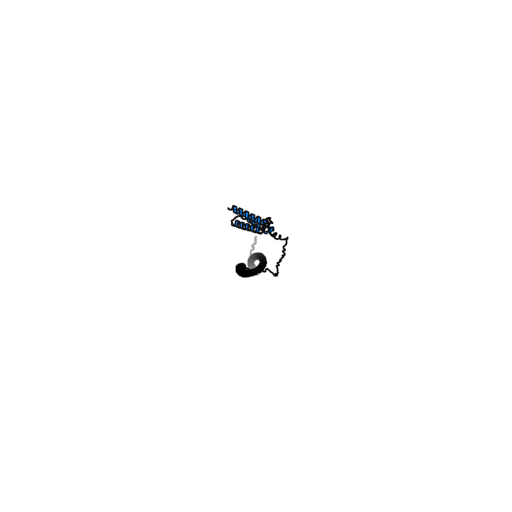00 90.88 348 ARG A C 1
ATOM 2747 O O . ARG A 1 348 ? 12.930 25.579 24.137 1.00 90.88 348 ARG A O 1
ATOM 2754 N N . ASP A 1 349 ? 11.121 24.744 25.175 1.00 89.44 349 ASP A N 1
ATOM 2755 C CA . ASP A 1 349 ? 10.171 25.752 24.689 1.00 89.44 349 ASP A CA 1
ATOM 2756 C C . ASP A 1 349 ? 10.429 27.134 25.332 1.00 89.44 349 ASP A C 1
ATOM 2758 O O . ASP A 1 349 ? 10.070 28.155 24.754 1.00 89.44 349 ASP A O 1
ATOM 2762 N N . ALA A 1 350 ? 11.127 27.173 26.476 1.00 86.69 350 ALA A N 1
ATOM 2763 C CA . ALA A 1 350 ? 11.679 28.379 27.100 1.00 86.69 350 ALA A CA 1
ATOM 2764 C C . ALA A 1 350 ? 13.068 28.800 26.560 1.00 86.69 350 ALA A C 1
ATOM 2766 O O . ALA A 1 350 ? 13.616 29.796 27.020 1.00 86.69 350 ALA A O 1
ATOM 2767 N N . GLY A 1 351 ? 13.645 28.066 25.600 1.00 86.12 351 GLY A N 1
ATOM 2768 C CA . GLY A 1 351 ? 14.930 28.398 24.969 1.00 86.12 351 GLY A CA 1
ATOM 2769 C C . GLY A 1 351 ? 16.189 27.922 25.707 1.00 86.12 351 GLY A C 1
ATOM 2770 O O . GLY A 1 351 ? 17.291 28.244 25.269 1.00 86.12 351 GLY A O 1
ATOM 2771 N N . ASN A 1 352 ? 16.061 27.139 26.784 1.00 87.31 352 ASN A N 1
ATOM 2772 C CA . ASN A 1 352 ? 17.215 26.621 27.526 1.00 87.31 352 ASN A CA 1
ATOM 2773 C C . ASN A 1 352 ? 17.950 25.519 26.744 1.00 87.31 352 ASN A C 1
ATOM 2775 O O . ASN A 1 352 ? 17.322 24.712 26.047 1.00 87.31 352 ASN A O 1
ATOM 2779 N N . ASP A 1 353 ? 19.275 25.426 26.916 1.00 87.56 353 ASP A N 1
ATOM 2780 C CA . ASP A 1 353 ? 20.042 24.315 26.350 1.00 87.56 353 ASP A CA 1
ATOM 2781 C C . ASP A 1 353 ? 19.664 22.995 27.038 1.00 87.56 353 ASP A C 1
ATOM 2783 O O . ASP A 1 353 ? 19.909 22.759 28.219 1.00 87.56 353 ASP A O 1
ATOM 2787 N N . VAL A 1 354 ? 19.041 22.123 26.253 1.00 91.44 354 VAL A N 1
ATOM 2788 C CA . VAL A 1 354 ? 18.578 20.792 26.650 1.00 91.44 354 VAL A CA 1
ATOM 2789 C C . VAL A 1 354 ? 19.439 19.682 26.037 1.00 91.44 354 VAL A C 1
ATOM 2791 O O . VAL A 1 354 ? 19.000 18.535 25.984 1.00 91.44 354 VAL A O 1
ATOM 2794 N N . SER A 1 355 ? 20.641 19.979 25.535 1.00 90.12 355 SER A N 1
ATOM 2795 C CA . SER A 1 355 ? 21.516 18.989 24.885 1.00 90.12 355 SER A CA 1
ATOM 2796 C C . SER A 1 355 ? 21.889 17.841 25.829 1.00 90.12 355 SER A C 1
ATOM 2798 O O . SER A 1 355 ? 21.676 16.672 25.500 1.00 90.12 355 SER A O 1
ATOM 2800 N N . GLU A 1 356 ? 22.329 18.165 27.046 1.00 88.75 356 GLU A N 1
ATOM 2801 C CA . GLU A 1 356 ? 22.666 17.164 28.066 1.00 88.75 356 GLU A CA 1
ATOM 2802 C C . GLU A 1 356 ? 21.413 16.457 28.615 1.00 88.75 356 GLU A C 1
ATOM 2804 O O . GLU A 1 356 ? 21.389 15.237 28.779 1.00 88.75 356 GLU A O 1
ATOM 2809 N N . VAL A 1 357 ? 20.306 17.191 28.766 1.00 91.50 357 VAL A N 1
ATOM 2810 C CA . VAL A 1 357 ? 18.997 16.630 29.146 1.00 91.50 357 VAL A CA 1
ATOM 2811 C C . VAL A 1 357 ? 18.504 15.602 28.119 1.00 91.50 357 VAL A C 1
ATOM 2813 O O . VAL A 1 357 ? 17.999 14.547 28.498 1.00 91.50 357 VAL A O 1
ATOM 2816 N N . ARG A 1 358 ? 18.696 15.841 26.813 1.00 92.06 358 ARG A N 1
ATOM 2817 C CA . ARG A 1 358 ? 18.386 14.866 25.749 1.00 92.06 358 ARG A CA 1
ATOM 2818 C C . ARG A 1 358 ? 19.296 13.640 25.807 1.00 92.06 358 ARG A C 1
ATOM 2820 O O . ARG A 1 358 ? 18.822 12.536 25.533 1.00 92.06 358 ARG A O 1
ATOM 2827 N N . ARG A 1 359 ? 20.575 13.811 26.167 1.00 95.56 359 ARG A N 1
ATOM 2828 C CA . ARG A 1 359 ? 21.525 12.702 26.353 1.00 95.56 359 ARG A CA 1
ATOM 2829 C C . ARG A 1 359 ? 21.055 11.774 27.477 1.00 95.56 359 ARG A C 1
ATOM 2831 O O . ARG A 1 359 ? 20.965 10.565 27.262 1.00 95.56 359 ARG A O 1
ATOM 2838 N N . ILE A 1 360 ? 20.687 12.343 28.626 1.00 93.62 360 ILE A N 1
ATOM 2839 C CA . ILE A 1 360 ? 20.202 11.591 29.792 1.00 93.62 360 ILE A CA 1
ATOM 2840 C C . ILE A 1 360 ? 18.813 10.991 29.520 1.00 93.62 360 ILE A C 1
ATOM 2842 O O . ILE A 1 360 ? 18.607 9.819 29.816 1.00 93.62 360 ILE A O 1
ATOM 2846 N N . LEU A 1 361 ? 17.896 11.704 28.849 1.00 93.38 361 LEU A N 1
ATOM 2847 C CA . LEU A 1 361 ? 16.592 11.154 28.429 1.00 93.38 361 LEU A CA 1
ATOM 2848 C C . LEU A 1 361 ? 16.734 9.927 27.522 1.00 93.38 361 LEU A C 1
ATOM 2850 O O . LEU A 1 361 ? 15.971 8.970 27.654 1.00 93.38 361 LEU A O 1
ATOM 2854 N N . LYS A 1 362 ? 17.714 9.925 26.609 1.00 95.94 362 LYS A N 1
ATOM 2855 C CA . LYS A 1 362 ? 17.992 8.758 25.762 1.00 95.94 362 LYS A CA 1
ATOM 2856 C C . LYS A 1 362 ? 18.474 7.569 26.600 1.00 95.94 362 LYS A C 1
ATOM 2858 O O . LYS A 1 362 ? 18.010 6.457 26.374 1.00 95.94 362 LYS A O 1
ATOM 2863 N N . GLN A 1 363 ? 19.344 7.804 27.586 1.00 94.00 363 GLN A N 1
ATOM 2864 C CA . GLN A 1 363 ? 19.808 6.764 28.514 1.00 94.00 363 GLN A CA 1
ATOM 2865 C C . GLN A 1 363 ? 18.671 6.237 29.404 1.00 94.00 363 GLN A C 1
ATOM 2867 O O . GLN A 1 363 ? 18.510 5.025 29.516 1.00 94.00 363 GLN A O 1
ATOM 2872 N N . ALA A 1 364 ? 17.835 7.123 29.953 1.00 92.81 364 ALA A N 1
ATOM 2873 C CA . ALA A 1 364 ? 16.665 6.765 30.754 1.00 92.81 364 ALA A CA 1
ATOM 2874 C C . ALA A 1 364 ? 15.685 5.896 29.951 1.00 92.81 364 ALA A C 1
ATOM 2876 O O . ALA A 1 364 ? 15.226 4.861 30.434 1.00 92.81 364 ALA A O 1
ATOM 2877 N N . ARG A 1 365 ? 15.425 6.266 28.691 1.00 93.06 365 ARG A N 1
ATOM 2878 C CA . ARG A 1 365 ? 14.593 5.480 27.777 1.00 93.06 365 ARG A CA 1
ATOM 2879 C C . ARG A 1 365 ? 15.177 4.091 27.505 1.00 93.06 365 ARG A C 1
ATOM 2881 O O . ARG A 1 365 ? 14.433 3.121 27.567 1.00 93.06 365 ARG A O 1
ATOM 2888 N N . THR A 1 366 ? 16.482 3.973 27.255 1.00 95.62 366 THR A N 1
ATOM 2889 C CA . THR A 1 366 ? 17.128 2.663 27.062 1.00 95.62 366 THR A CA 1
ATOM 2890 C C . THR A 1 366 ? 17.094 1.811 28.338 1.00 95.62 366 THR A C 1
ATOM 2892 O O . THR A 1 366 ? 16.823 0.617 28.255 1.00 95.62 366 THR A O 1
ATOM 2895 N N . ALA A 1 367 ? 17.279 2.402 29.525 1.00 91.69 367 ALA A N 1
ATOM 2896 C CA . ALA A 1 367 ? 17.109 1.695 30.799 1.00 91.69 367 ALA A CA 1
ATOM 2897 C C . ALA A 1 367 ? 15.665 1.186 30.987 1.00 91.69 367 ALA A C 1
ATOM 2899 O O . ALA A 1 367 ? 15.457 0.046 31.397 1.00 91.69 367 ALA A O 1
ATOM 2900 N N . PHE A 1 368 ? 14.671 1.995 30.609 1.00 91.75 368 PHE A N 1
ATOM 2901 C CA . PHE A 1 368 ? 13.252 1.636 30.640 1.00 91.75 368 PHE A CA 1
ATOM 2902 C C . PHE A 1 368 ? 12.898 0.518 29.640 1.00 91.75 368 PHE A C 1
ATOM 2904 O O . PHE A 1 368 ? 12.178 -0.418 29.985 1.00 91.75 368 PHE A O 1
ATOM 2911 N N . GLU A 1 369 ? 13.428 0.575 28.415 1.00 93.62 369 GLU A N 1
ATOM 2912 C CA . GLU A 1 369 ? 13.271 -0.475 27.394 1.00 93.62 369 GLU A CA 1
ATOM 2913 C C . GLU A 1 369 ? 13.934 -1.798 27.840 1.00 93.62 369 GLU A C 1
ATOM 2915 O O . GLU A 1 369 ? 13.367 -2.870 27.632 1.00 93.62 369 GLU A O 1
ATOM 2920 N N . ASN A 1 370 ? 15.054 -1.723 28.571 1.00 93.31 370 ASN A N 1
ATOM 2921 C CA . ASN A 1 370 ? 15.737 -2.860 29.204 1.00 93.31 370 ASN A CA 1
ATOM 2922 C C . ASN A 1 370 ? 15.088 -3.344 30.523 1.00 93.31 370 ASN A C 1
ATOM 2924 O O . ASN A 1 370 ? 15.657 -4.197 31.201 1.00 93.31 370 ASN A O 1
ATOM 2928 N N . GLN A 1 371 ? 13.918 -2.816 30.905 1.00 91.19 371 GLN A N 1
ATOM 2929 C CA . GLN A 1 371 ? 13.203 -3.134 32.155 1.00 91.19 371 GLN A CA 1
ATOM 2930 C C . GLN A 1 371 ? 13.962 -2.788 33.455 1.00 91.19 371 GLN A C 1
ATOM 2932 O O . GLN A 1 371 ? 13.575 -3.237 34.535 1.00 91.19 371 GLN A O 1
ATOM 2937 N N . ASN A 1 372 ? 15.008 -1.958 33.387 1.00 91.88 372 ASN A N 1
ATOM 2938 C CA . ASN A 1 372 ? 15.751 -1.485 34.556 1.00 91.88 372 ASN A CA 1
ATOM 2939 C C . ASN A 1 372 ? 15.062 -0.250 35.170 1.00 91.88 372 ASN A C 1
ATOM 2941 O O . ASN A 1 372 ? 15.510 0.889 35.016 1.00 91.88 372 ASN A O 1
ATOM 2945 N N . TRP A 1 373 ? 13.919 -0.479 35.825 1.00 93.12 373 TRP A N 1
ATOM 2946 C CA . TRP A 1 373 ? 13.028 0.579 36.328 1.00 93.12 373 TRP A CA 1
ATOM 2947 C C . TRP A 1 373 ? 13.702 1.510 37.349 1.00 93.12 373 TRP A C 1
ATOM 2949 O O . TRP A 1 373 ? 13.471 2.717 37.315 1.00 93.12 373 TRP A O 1
ATOM 2959 N N . GLU A 1 374 ? 14.579 0.976 38.205 1.00 92.06 374 GLU A N 1
ATOM 2960 C CA . GLU A 1 374 ? 15.341 1.745 39.203 1.00 92.06 374 GLU A CA 1
ATOM 2961 C C . GLU A 1 374 ? 16.299 2.747 38.540 1.00 92.06 374 GLU A C 1
ATOM 2963 O O . GLU A 1 374 ? 16.347 3.922 38.911 1.00 92.06 374 GLU A O 1
ATOM 2968 N N . GLU A 1 375 ? 17.022 2.318 37.502 1.00 91.50 375 GLU A N 1
ATOM 2969 C CA . GLU A 1 375 ? 17.913 3.198 36.746 1.00 91.50 375 GLU A CA 1
ATOM 2970 C C . GLU A 1 375 ? 17.132 4.229 35.919 1.00 91.50 375 GLU A C 1
ATOM 2972 O O . GLU A 1 375 ? 17.521 5.398 35.874 1.00 91.50 375 GLU A O 1
ATOM 2977 N N . ALA A 1 376 ? 16.000 3.832 35.332 1.00 91.75 376 ALA A N 1
ATOM 2978 C CA . ALA A 1 376 ? 15.103 4.742 34.626 1.00 91.75 376 ALA A CA 1
ATOM 2979 C C . ALA A 1 376 ? 14.546 5.845 35.551 1.00 91.75 376 ALA A C 1
ATOM 2981 O O . ALA A 1 376 ? 14.512 7.010 35.146 1.00 91.75 376 ALA A O 1
ATOM 2982 N N . VAL A 1 377 ? 14.170 5.515 36.795 1.00 93.69 377 VAL A N 1
ATOM 2983 C CA . VAL A 1 377 ? 13.754 6.501 37.811 1.00 93.69 377 VAL A CA 1
ATOM 2984 C C . VAL A 1 377 ? 14.907 7.416 38.199 1.00 93.69 377 VAL A C 1
ATOM 2986 O O . VAL A 1 377 ? 14.750 8.632 38.118 1.00 93.69 377 VAL A O 1
ATOM 2989 N N . ARG A 1 378 ? 16.085 6.866 38.522 1.00 94.69 378 ARG A N 1
ATOM 2990 C CA . ARG A 1 378 ? 17.266 7.662 38.900 1.00 94.69 378 ARG A CA 1
ATOM 2991 C C . ARG A 1 378 ? 17.650 8.681 37.822 1.00 94.69 378 ARG A C 1
ATOM 2993 O O . ARG A 1 378 ? 17.910 9.839 38.137 1.00 94.69 378 ARG A O 1
ATOM 3000 N N . LEU A 1 379 ? 17.663 8.266 36.554 1.00 94.44 379 LEU A N 1
ATOM 3001 C CA . LEU A 1 379 ? 17.969 9.153 35.427 1.00 94.44 379 LEU A CA 1
ATOM 3002 C C . LEU A 1 379 ? 16.849 10.184 35.189 1.00 94.44 379 LEU A C 1
ATOM 3004 O O . LEU A 1 379 ? 17.140 11.323 34.831 1.00 94.44 379 LEU A O 1
ATOM 3008 N N . SER A 1 380 ? 15.584 9.821 35.430 1.00 93.25 380 SER A N 1
ATOM 3009 C CA . SER A 1 380 ? 14.444 10.749 35.348 1.00 93.25 380 SER A CA 1
ATOM 3010 C C . SER A 1 380 ? 14.486 11.824 36.437 1.00 93.25 380 SER A C 1
ATOM 3012 O O . SER A 1 380 ? 14.270 12.998 36.139 1.00 93.25 380 SER A O 1
ATOM 3014 N N . ASP A 1 381 ? 14.814 11.458 37.677 1.00 94.12 381 ASP A N 1
ATOM 3015 C CA . ASP A 1 381 ? 14.980 12.417 38.774 1.00 94.12 381 ASP A CA 1
ATOM 3016 C C . ASP A 1 381 ? 16.192 13.333 38.543 1.00 94.12 381 ASP A C 1
ATOM 3018 O O . ASP A 1 381 ? 16.074 14.544 38.721 1.00 94.12 381 ASP A O 1
ATOM 3022 N N . GLN A 1 382 ? 17.306 12.802 38.017 1.00 94.00 382 GLN A N 1
ATOM 3023 C CA . GLN A 1 382 ? 18.459 13.610 37.598 1.00 94.00 382 GLN A CA 1
ATOM 3024 C C . GLN A 1 382 ? 18.076 14.668 36.542 1.00 94.00 382 GLN A C 1
ATOM 3026 O O . GLN A 1 382 ? 18.527 15.810 36.616 1.00 94.00 382 GLN A O 1
ATOM 3031 N N . ILE A 1 383 ? 17.215 14.326 35.575 1.00 92.62 383 ILE A N 1
ATOM 3032 C CA . ILE A 1 383 ? 16.690 15.294 34.595 1.00 92.62 383 ILE A CA 1
ATOM 3033 C C . ILE A 1 383 ? 15.845 16.371 35.283 1.00 92.62 383 ILE A C 1
ATOM 3035 O O . ILE A 1 383 ? 16.006 17.554 34.986 1.00 92.62 383 ILE A O 1
ATOM 3039 N N . VAL A 1 384 ? 14.950 15.983 36.195 1.00 93.19 384 VAL A N 1
ATOM 3040 C CA . VAL A 1 384 ? 14.091 16.925 36.931 1.00 93.19 384 VAL A CA 1
ATOM 3041 C C . VAL A 1 384 ? 14.930 17.892 37.774 1.00 93.19 384 VAL A C 1
ATOM 3043 O O . VAL A 1 384 ? 14.653 19.089 37.760 1.00 93.19 384 VAL A O 1
ATOM 3046 N N . GLU A 1 385 ? 15.984 17.414 38.437 1.00 92.25 385 GLU A N 1
ATOM 3047 C CA . GLU A 1 385 ? 16.906 18.226 39.243 1.00 92.25 385 GLU A CA 1
ATOM 3048 C C . GLU A 1 385 ? 17.761 19.182 38.389 1.00 92.25 385 GLU A C 1
ATOM 3050 O O . GLU A 1 385 ? 17.866 20.376 38.694 1.00 92.25 385 GLU A O 1
ATOM 3055 N N . MET A 1 386 ? 18.302 18.710 37.259 1.00 88.06 386 MET A N 1
ATOM 3056 C CA . MET A 1 386 ? 19.008 19.570 36.297 1.00 88.06 386 MET A CA 1
ATOM 3057 C C . MET A 1 386 ? 18.099 20.668 35.731 1.00 88.06 386 MET A C 1
ATOM 3059 O O . MET A 1 386 ? 18.506 21.817 35.587 1.00 88.06 386 MET A O 1
ATOM 3063 N N . LEU A 1 387 ? 16.843 20.343 35.429 1.00 87.75 387 LEU A N 1
ATOM 3064 C CA . LEU A 1 387 ? 15.885 21.318 34.910 1.00 87.75 387 LEU A CA 1
ATOM 3065 C C . LEU A 1 387 ? 15.367 22.276 35.990 1.00 87.75 387 LEU A C 1
ATOM 3067 O O . LEU A 1 387 ? 15.098 23.437 35.686 1.00 87.75 387 LEU A O 1
ATOM 3071 N N . ALA A 1 388 ? 15.256 21.824 37.241 1.00 85.62 388 ALA A N 1
ATOM 3072 C CA . ALA A 1 388 ? 14.915 22.676 38.376 1.00 85.62 388 ALA A CA 1
ATOM 3073 C C . ALA A 1 388 ? 16.032 23.688 38.675 1.00 85.62 388 ALA A C 1
ATOM 3075 O O . ALA A 1 388 ? 15.745 24.876 38.813 1.00 85.62 388 ALA A O 1
ATOM 3076 N N . SER A 1 389 ? 17.295 23.248 38.691 1.00 83.50 389 SER A N 1
ATOM 3077 C CA . SER A 1 389 ? 18.455 24.127 38.905 1.00 83.50 389 SER A CA 1
ATOM 3078 C C . SER A 1 389 ? 18.622 25.161 37.781 1.00 83.50 389 SER A C 1
ATOM 3080 O O . SER A 1 389 ? 18.800 26.349 38.066 1.00 83.50 389 SER A O 1
ATOM 3082 N N . LEU A 1 390 ? 18.441 24.763 36.514 1.00 79.19 390 LEU A N 1
ATOM 3083 C CA . LEU A 1 390 ? 18.380 25.695 35.376 1.00 79.19 390 LEU A CA 1
ATOM 3084 C C . LEU A 1 390 ? 17.215 26.695 35.494 1.00 79.19 390 LEU A C 1
ATOM 3086 O O . LEU A 1 390 ? 17.384 27.877 35.200 1.00 79.19 390 LEU A O 1
ATOM 3090 N N . ALA A 1 391 ? 16.042 26.261 35.968 1.00 72.06 391 ALA A N 1
ATOM 3091 C CA . ALA A 1 391 ? 14.896 27.148 36.177 1.00 72.06 391 ALA A CA 1
ATOM 3092 C C . ALA A 1 391 ? 15.098 28.141 37.339 1.00 72.06 391 ALA A C 1
ATOM 3094 O O . ALA A 1 391 ? 14.555 29.245 37.287 1.00 72.06 391 ALA A O 1
ATOM 3095 N N . THR A 1 392 ? 15.878 27.785 38.367 1.00 69.06 392 THR A N 1
ATOM 3096 C CA . THR A 1 392 ? 16.265 28.715 39.443 1.00 69.06 392 THR A CA 1
ATOM 3097 C C . THR A 1 392 ? 17.384 29.674 39.046 1.00 69.06 392 THR A C 1
ATOM 3099 O O . THR A 1 392 ? 17.412 30.781 39.562 1.00 69.06 392 THR A O 1
ATOM 3102 N N . ALA A 1 393 ? 18.266 29.290 38.117 1.00 60.59 393 ALA A N 1
ATOM 3103 C CA . ALA A 1 393 ? 19.342 30.149 37.608 1.00 60.59 393 ALA A CA 1
ATOM 3104 C C . ALA A 1 393 ? 18.876 31.176 36.551 1.00 60.59 393 ALA A C 1
ATOM 3106 O O . ALA A 1 393 ? 19.647 32.043 36.153 1.00 60.59 393 ALA A O 1
ATOM 3107 N N . SER A 1 394 ? 17.626 31.065 36.085 1.00 55.78 394 SER A N 1
ATOM 3108 C CA . SER A 1 394 ? 17.008 31.935 35.072 1.00 55.78 394 SER A CA 1
ATOM 3109 C C . SER A 1 394 ? 15.999 32.943 35.664 1.00 55.78 394 SER A C 1
ATOM 3111 O O . SER A 1 394 ? 15.160 33.473 34.929 1.00 55.78 394 SER A O 1
ATOM 3113 N N . ARG A 1 395 ? 16.044 33.180 36.981 1.00 48.41 395 ARG A N 1
ATOM 3114 C CA . ARG A 1 395 ? 15.302 34.231 37.696 1.00 48.41 395 ARG A CA 1
ATOM 3115 C C . ARG A 1 395 ? 16.269 35.204 38.355 1.00 48.41 395 ARG A C 1
ATOM 3117 O O . ARG A 1 395 ? 15.898 36.394 38.398 1.00 48.41 395 ARG A O 1
#

Sequence (395 aa):
MADKVATDRIPATDIGSAVRAKVERLKEAQSQIEQRTKEIEVERRRLDGDRRDLQRMEEALETLKSELDKRDDNLKSREEELHNGQRAAKESQEKLAAEESRLREWAKALQNTEGDIKSLQDRAKAGREDVAAKLADANSKIAGLVEREELIASREAALASSLDRLSKIGESIASREKQLATQQEEIIRLQNERSSALRQREDELTKGMETLTRRMREHESSVSDLTTMEQTLREELQLLAAERQQLVTKEKNLIEAEKSLATVFEATGIEWEEPAPAPREVPLPPPKAQERPPAPEPTRSAPPPPPPKHREAMEQEFEKVVSATSRAGKSEAIEKMNRALEMAKKARDAGNDVSEVRRILKQARTAFENQNWEEAVRLSDQIVEMLASLATASR